Protein AF-0000000072326934 (afdb_homodimer)

Foldseek 3Di:
DDLLVLLQDPQDDCVVPVNDSADDQPQDQADDDDDPPDDDPGGGPLLHDPLQQSLFRSQLVLLLADTKAKFQALVRLVCLLCVLFDDAVAEEEEELLAFQSVVCCCVVPVVVRRYHYHYDHQLPVVGVVVVLVVHLHAEYEEEALGPPLRRGHDLLSNLVSQVVSVHAYEYECAQCRSQQFNSLVSRHQKYKYQLCAQLLQANPGGMMMMGGRYPVSVVSSSVSSSVVSRHHHRVRSSSSSVSSSCSNVFFLLLFVLQVVLQVVLVVAPQFDDKRALCDPPHPCVVVCCVRGVSGRGNKMKTQTPPQALVLLVQLQVQFDQEHADDGANHQGKYKYLCCCPRNVVPDPVSCVVSVSTRNMMMMHHHNPDSVSVNVRNNVSSVVND/DDLLVLLQDPQDDCVVPVNPSADDQPQDQADDDDDPPDDDPGGGPLLHDPLQQSLFRSQLVLLLADTKAKFQALVRLVCLLCVLFDAAVAEEEEELLAFQSVVCCCVVPVVVRRYHYHYDHQLPVVRVVVVLVVHLHAEYEEEALGPPQRRGHQLLSNLVSQVVSVHAYEYECAQCRSQQFNSLVSRHQKYKYQLCAQLLQANPGGMMMMGGRYPVSVVSSSVSSSVVSRHHHRVRSSSSSVSSSCSNVFFLLLFVLQVVLQVVLVVAPQFDDKRALCDPVHPCVVVCCVRGVSGRGNKMKTQTPPQALVLLVQLQVQFDQEHADDGANHQGKYKYLCCCPRNVVPDPVSCVVSVSTRNMMMMHHHNPDSVSVNVRNNVSSVVND

Secondary structure (DSSP, 8-state):
--HHHHHHHTT--GGGTTT-SS------SB--BSSTT---S-SBTTT--HHHHHHHHHHHHHHT-SEEEEESSHHHHHHHHHHHH--TT-EEEEETT--HHHHHHIIIIITTTT-EEEEE-TTSTHHHHHHHHHS-EEEEEEESS-TTT-----HHHHHHHHHHTT-EEEEE-TTTHHHH--GGGGT-SEEEEETTTTTT-SS----EEEEESSHHHHHHHHHHHHHH--BPPHHHHHHHHHHHTTHHHHHHHHHHHHHHHHHHHHH-TTEEEEE-TTSTTSTTHHHHHHH-TT---SEEEEEESS-SHHHHHHHHHH-SSSEE-S---SSS-EEE-TTTTTTTTS-HHHHHHHT--TT-EEEE--SS-HHHHHHHHHHHHGGG-/--HHHHHHHTT--GGGTTT-SSPP----SB--BSSTT---S-SBTTT--HHHHHHHHHHHHHHT-SEEEEESSHHHHHHHHHHHH--TT-EEEEETT--HHHHHHIIIIITTTT-EEEEE-TTSTHHHHHHHHHS-EEEEEEESS-TTT-----HHHHHHHHHHTT-EEEEE-TTTHHHH--GGGGT-SEEEEETTTTTT-SS----EEEEESSHHHHHHHHHHHHHH--BPPHHHHHHHHHHHTTHHHHHHHHHHHHHHHHHHHHH-TTEEEEE-TTSTTSTTHHHHHHH-TT---SEEEEEESS-SHHHHHHHHHH-SSSEE-S---SSS-EEE-TTTTTTTTS-HHHHHHHT--TT-EEEE--SS-HHHHHHHHHHHHGGG-

Organism: Neisseria meningitidis serogroup B (strain ATCC BAA-335 / MC58) (NCBI:txid122586)

pLDDT: mean 96.05, std 3.1, range [83.25, 98.94]

Solvent-accessible surface area (backbone atoms only — not comparable to full-atom values): 37679 Å² total; per-residue (Å²): 125,56,69,62,58,39,48,62,52,44,62,66,60,34,83,81,52,90,60,35,90,59,88,65,74,58,63,42,26,63,37,80,47,71,48,81,84,64,87,66,94,52,49,37,38,76,76,39,37,75,34,39,48,34,41,15,43,28,54,6,55,61,36,69,29,60,34,34,45,55,12,20,12,35,41,18,31,54,44,43,54,51,60,55,73,52,47,61,72,33,25,38,42,30,39,55,51,49,46,40,62,59,49,47,32,44,59,71,44,41,38,74,47,42,29,42,77,41,70,37,66,46,66,44,58,68,55,51,56,55,48,56,72,75,38,80,45,46,34,37,40,44,48,40,48,23,58,69,66,42,45,58,50,60,57,48,62,46,26,50,56,35,46,75,70,68,17,45,29,36,31,41,33,40,61,34,34,58,84,30,37,48,55,46,81,40,55,29,46,31,42,32,30,41,33,28,20,44,47,23,28,64,41,44,35,62,19,6,32,35,26,19,45,39,64,82,60,30,51,57,43,50,52,42,42,50,44,38,17,27,38,46,52,31,65,54,32,49,51,31,48,59,23,33,50,44,32,62,63,49,48,53,39,12,20,53,37,21,51,53,49,43,56,53,46,60,70,35,89,47,41,65,45,61,34,40,39,80,38,83,86,26,94,43,23,70,58,32,55,69,64,21,69,85,41,71,29,24,59,35,18,34,37,36,60,59,59,31,57,65,41,41,35,50,29,53,52,53,31,80,76,47,38,35,33,72,69,46,43,22,52,58,36,27,34,24,52,41,51,74,50,59,31,47,87,55,53,70,70,60,31,52,75,63,63,49,40,67,14,28,38,36,32,20,39,18,61,61,60,55,66,62,55,44,54,31,51,52,60,11,43,56,72,61,103,129,56,70,64,58,38,48,64,54,45,63,64,60,34,82,82,51,90,59,36,89,60,88,66,73,56,64,42,27,62,36,80,48,71,47,82,84,64,87,65,94,53,51,36,39,76,78,40,39,76,34,39,47,32,40,17,44,30,54,7,56,61,36,68,28,61,35,34,45,54,11,21,11,36,41,18,30,55,44,42,54,50,58,56,72,51,46,60,73,34,26,36,41,30,39,54,52,48,48,41,61,59,48,47,33,45,59,71,44,42,37,73,47,42,29,44,79,41,71,37,68,46,68,45,58,68,54,50,55,56,48,55,74,75,37,78,44,47,34,37,40,42,50,41,48,24,56,72,63,42,46,57,50,60,56,49,62,46,26,50,56,36,46,75,70,69,17,45,30,36,31,40,32,39,62,34,35,57,84,30,36,48,56,47,81,38,54,28,44,32,43,33,30,40,33,27,19,44,46,23,28,64,42,44,35,62,20,5,34,34,25,18,44,38,62,81,59,30,51,56,43,50,52,42,43,48,44,36,18,26,37,45,52,33,66,53,31,49,51,30,49,59,22,35,49,44,32,62,63,48,48,53,39,11,20,52,35,20,53,54,48,45,56,53,45,60,70,34,89,47,42,65,44,61,34,40,42,79,38,82,86,26,95,44,22,70,56,32,55,70,63,21,68,84,40,70,27,24,60,36,18,35,37,36,60,59,60,30,58,65,41,41,34,49,29,53,54,54,29,79,76,48,39,35,34,74,67,48,42,22,51,56,36,25,34,23,53,41,52,72,49,58,30,48,86,54,53,70,70,60,31,52,74,62,63,49,41,66,16,29,38,35,34,20,38,17,61,61,61,55,66,61,55,43,54,32,52,52,60,12,43,59,72,60,104

Nearest PDB structures (foldseek):
  8biv-assembly1_A  TM=9.813E-01  e=7.369E-44  Toxoplasma gondii
  8bis-assembly1_A-2  TM=9.694E-01  e=9.401E-43  Toxoplasma gondii
  8biz-assembly1_E-2  TM=9.552E-01  e=2.664E-42  Toxoplasma gondii
  8biu-assembly1_G-2  TM=9.560E-01  e=4.232E-42  Toxoplasma gondii
  8biu-assembly1_A-2  TM=9.669E-01  e=1.697E-41  Toxoplasma gondii

InterPro domains:
  IPR000277 Cys/Met metabolism, pyridoxal phosphate-dependent enzyme [PF01053] (4-381)
  IPR000277 Cys/Met metabolism, pyridoxal phosphate-dependent enzyme [PIRSF001434] (2-383)
  IPR000277 Cys/Met metabolism, pyridoxal phosphate-dependent enzyme [PTHR11808] (2-383)
  IPR000277 Cys/Met metabolism, pyridoxal phosphate-dependent enzyme [cd00614] (20-382)
  IPR015421 Pyridoxal phosphate-dependent transferase, major domain [G3DSA:3.40.640.10] (1-246)
  IPR015422 Pyridoxal phosphate-dependent transferase, small domain [G3DSA:3.90.1150.10] (249-385)
  IPR015424 Pyridoxal phosphate-dependent transferase [SSF53383] (16-382)
  IPR054542 Cys/Met metabolism enzyme, pyridoxal-phosphate attachment site [PS00868] (189-203)

Radius of gyration: 27.22 Å; Cα contacts (8 Å, |Δi|>4): 1806; chains: 2; bounding box: 58×85×64 Å

Structure (mmCIF, N/CA/C/O backbone):
data_AF-0000000072326934-model_v1
#
loop_
_entity.id
_entity.type
_entity.pdbx_description
1 polymer 'Cystathionine gamma-synthase'
#
loop_
_atom_site.group_PDB
_atom_site.id
_atom_site.type_symbol
_atom_site.label_atom_id
_atom_site.label_alt_id
_atom_site.label_comp_id
_atom_site.label_asym_id
_atom_site.label_entity_id
_atom_site.label_seq_id
_atom_site.pdbx_PDB_ins_code
_atom_site.Cartn_x
_atom_site.Cartn_y
_atom_site.Cartn_z
_atom_site.occupancy
_atom_site.B_iso_or_equiv
_atom_site.auth_seq_id
_atom_site.auth_comp_id
_atom_site.auth_asym_id
_atom_site.auth_atom_id
_atom_site.pdbx_PDB_model_num
ATOM 1 N N . MET A 1 1 ? 28.188 -13.523 -11.445 1 87.06 1 MET A N 1
ATOM 2 C CA . MET A 1 1 ? 27.703 -14.328 -10.328 1 87.06 1 MET A CA 1
ATOM 3 C C . MET A 1 1 ? 26.5 -15.172 -10.734 1 87.06 1 MET A C 1
ATOM 5 O O . MET A 1 1 ? 25.641 -14.703 -11.484 1 87.06 1 MET A O 1
ATOM 9 N N . LYS A 1 2 ? 26.641 -16.438 -10.242 1 90.69 2 LYS A N 1
ATOM 10 C CA . LYS A 1 2 ? 25.484 -17.297 -10.453 1 90.69 2 LYS A CA 1
ATOM 11 C C . LYS A 1 2 ? 24.312 -16.906 -9.547 1 90.69 2 LYS A C 1
ATOM 13 O O . LYS A 1 2 ? 24.5 -16.156 -8.594 1 90.69 2 LYS A O 1
ATOM 18 N N . PHE A 1 3 ? 23.188 -17.469 -9.852 1 93.56 3 PHE A N 1
ATOM 19 C CA . PHE A 1 3 ? 21.938 -17.016 -9.234 1 93.56 3 PHE A CA 1
ATOM 20 C C . PHE A 1 3 ? 22.016 -17.125 -7.715 1 93.56 3 PHE A C 1
ATOM 22 O O . PHE A 1 3 ? 21.719 -16.172 -6.996 1 93.56 3 PHE A O 1
ATOM 29 N N . ALA A 1 4 ? 22.406 -18.266 -7.164 1 89.19 4 ALA A N 1
ATOM 30 C CA . ALA A 1 4 ? 22.422 -18.484 -5.723 1 89.19 4 ALA A CA 1
ATOM 31 C C . ALA A 1 4 ? 23.359 -17.516 -5.016 1 89.19 4 ALA A C 1
ATOM 33 O O . ALA A 1 4 ? 23.062 -17.062 -3.904 1 89.19 4 ALA A O 1
ATOM 34 N N . THR A 1 5 ? 24.5 -17.234 -5.656 1 90.38 5 THR A N 1
ATOM 35 C CA . THR A 1 5 ? 25.453 -16.266 -5.113 1 90.38 5 THR A CA 1
ATOM 36 C C . THR A 1 5 ? 24.875 -14.859 -5.148 1 90.38 5 THR A C 1
ATOM 38 O O . THR A 1 5 ? 25 -14.109 -4.18 1 90.38 5 THR A O 1
ATOM 41 N N . LYS A 1 6 ? 24.156 -14.477 -6.219 1 92.06 6 LYS A N 1
ATOM 42 C CA . LYS A 1 6 ? 23.531 -13.164 -6.359 1 92.06 6 LYS A CA 1
ATOM 43 C C . LYS A 1 6 ? 22.453 -12.961 -5.305 1 92.06 6 LYS A C 1
ATOM 45 O O . LYS A 1 6 ? 22.312 -11.859 -4.762 1 92.06 6 LYS A O 1
ATOM 50 N N . ALA A 1 7 ? 21.672 -13.992 -5.07 1 91.38 7 ALA A N 1
ATOM 51 C CA . ALA A 1 7 ? 20.578 -13.914 -4.109 1 91.38 7 ALA A CA 1
ATOM 52 C C . ALA A 1 7 ? 21.094 -13.555 -2.719 1 91.38 7 ALA A C 1
ATOM 54 O O . ALA A 1 7 ? 20.359 -12.953 -1.921 1 91.38 7 ALA A O 1
ATOM 55 N N . ILE A 1 8 ? 22.359 -13.852 -2.457 1 86.06 8 ILE A N 1
ATOM 56 C CA . ILE A 1 8 ? 22.938 -13.641 -1.129 1 86.06 8 ILE A CA 1
ATOM 57 C C . ILE A 1 8 ? 23.641 -12.289 -1.084 1 86.06 8 ILE A C 1
ATOM 59 O O . ILE A 1 8 ? 23.578 -11.578 -0.08 1 86.06 8 ILE A O 1
ATOM 63 N N . HIS A 1 9 ? 24.25 -11.844 -2.246 1 85.19 9 HIS A N 1
ATOM 64 C CA . HIS A 1 9 ? 25.234 -10.773 -2.148 1 85.19 9 HIS A CA 1
ATOM 65 C C . HIS A 1 9 ? 24.797 -9.555 -2.953 1 85.19 9 HIS A C 1
ATOM 67 O O . HIS A 1 9 ? 25.391 -8.477 -2.816 1 85.19 9 HIS A O 1
ATOM 73 N N . SER A 1 10 ? 23.766 -9.672 -3.678 1 88.44 10 SER A N 1
ATOM 74 C CA . SER A 1 10 ? 23.406 -8.594 -4.59 1 88.44 10 SER A CA 1
ATOM 75 C C . SER A 1 10 ? 22.906 -7.367 -3.832 1 88.44 10 SER A C 1
ATOM 77 O O . SER A 1 10 ? 22.203 -7.496 -2.836 1 88.44 10 SER A O 1
ATOM 79 N N . SER A 1 11 ? 23.406 -6.207 -4.312 1 91.81 11 SER A N 1
ATOM 80 C CA . SER A 1 11 ? 22.797 -4.906 -4.051 1 91.81 11 SER A CA 1
ATOM 81 C C . SER A 1 11 ? 22.922 -4.516 -2.582 1 91.81 11 SER A C 1
ATOM 83 O O . SER A 1 11 ? 22.031 -3.898 -2.014 1 91.81 11 SER A O 1
ATOM 85 N N . TYR A 1 12 ? 23.953 -5 -1.884 1 90.31 12 TYR A N 1
ATOM 86 C CA . TYR A 1 12 ? 24.203 -4.645 -0.491 1 90.31 12 TYR A CA 1
ATOM 87 C C . TYR A 1 12 ? 25.703 -4.516 -0.219 1 90.31 12 TYR A C 1
ATOM 89 O O . TYR A 1 12 ? 26.5 -5.352 -0.661 1 90.31 12 TYR A O 1
ATOM 97 N N . ASP A 1 13 ? 26.047 -3.482 0.424 1 89.56 13 ASP A N 1
ATOM 98 C CA . ASP A 1 13 ? 27.422 -3.229 0.849 1 89.56 13 ASP A CA 1
ATOM 99 C C . ASP A 1 13 ? 27.484 -2.916 2.342 1 89.56 13 ASP A C 1
ATOM 101 O O . ASP A 1 13 ? 27.094 -1.829 2.773 1 89.56 13 ASP A O 1
ATOM 105 N N . CYS A 1 14 ? 28.094 -3.844 3.096 1 86.88 14 CYS A N 1
ATOM 106 C CA . CYS A 1 14 ? 28.125 -3.738 4.551 1 86.88 14 CYS A CA 1
ATOM 107 C C . CYS A 1 14 ? 28.922 -2.521 4.992 1 86.88 14 CYS A C 1
ATOM 109 O O . CYS A 1 14 ? 28.672 -1.964 6.062 1 86.88 14 CYS A O 1
ATOM 111 N N . ASP A 1 15 ? 29.766 -2.021 4.152 1 86.56 15 ASP A N 1
ATOM 112 C CA . ASP A 1 15 ? 30.594 -0.868 4.504 1 86.56 15 ASP A CA 1
ATOM 113 C C . ASP A 1 15 ? 29.75 0.402 4.594 1 86.56 15 ASP A C 1
ATOM 115 O O . ASP A 1 15 ? 30.141 1.369 5.25 1 86.56 15 ASP A O 1
ATOM 119 N N . GLU A 1 16 ? 28.547 0.337 4.055 1 90.62 16 GLU A N 1
ATOM 120 C CA . GLU A 1 16 ? 27.656 1.49 4.062 1 90.62 16 GLU A CA 1
ATOM 121 C C . GLU A 1 16 ? 26.672 1.427 5.234 1 90.62 16 GLU A C 1
ATOM 123 O O . GLU A 1 16 ? 25.906 2.357 5.453 1 90.62 16 GLU A O 1
ATOM 128 N N . HIS A 1 17 ? 26.844 0.347 6.012 1 92.88 17 HIS A N 1
ATOM 129 C CA . HIS A 1 17 ? 25.891 0.113 7.086 1 92.88 17 HIS A CA 1
ATOM 130 C C . HIS A 1 17 ? 26.578 -0.403 8.344 1 92.88 17 HIS A C 1
ATOM 132 O O . HIS A 1 17 ? 26.203 -1.44 8.883 1 92.88 17 HIS A O 1
ATOM 138 N N . ASN A 1 18 ? 27.688 0.303 8.836 1 91.38 18 ASN A N 1
ATOM 139 C CA . ASN A 1 18 ? 28.406 0.007 10.062 1 91.38 18 ASN A CA 1
ATOM 140 C C . ASN A 1 18 ? 28.922 -1.43 10.07 1 91.38 18 ASN A C 1
ATOM 142 O O . ASN A 1 18 ? 28.906 -2.094 11.109 1 91.38 18 ASN A O 1
ATOM 146 N N . ARG A 1 19 ? 29.078 -2.068 8.867 1 88.88 19 ARG A N 1
ATOM 147 C CA . ARG A 1 19 ? 29.703 -3.365 8.633 1 88.88 19 ARG A CA 1
ATOM 148 C C . ARG A 1 19 ? 28.781 -4.504 9.039 1 88.88 19 ARG A C 1
ATOM 150 O O . ARG A 1 19 ? 29.234 -5.629 9.266 1 88.88 19 ARG A O 1
ATOM 157 N N . ALA A 1 20 ? 27.531 -4.117 9.148 1 89.06 20 ALA A N 1
ATOM 158 C CA . ALA A 1 20 ? 26.578 -5.191 9.406 1 89.06 20 ALA A CA 1
ATOM 159 C C . ALA A 1 20 ? 26.516 -6.156 8.227 1 89.06 20 ALA A C 1
ATOM 161 O O . ALA A 1 20 ? 26.297 -5.742 7.086 1 89.06 20 ALA A O 1
ATOM 162 N N . LEU A 1 21 ? 26.641 -7.398 8.461 1 86.88 21 LEU A N 1
ATOM 163 C CA . LEU A 1 21 ? 26.656 -8.406 7.406 1 86.88 21 LEU A CA 1
ATOM 164 C C . LEU A 1 21 ? 25.312 -8.492 6.707 1 86.88 21 LEU A C 1
ATOM 166 O O . LEU A 1 21 ? 25.234 -8.789 5.512 1 86.88 21 LEU A O 1
ATOM 170 N N . MET A 1 22 ? 24.25 -8.367 7.523 1 89 22 MET A N 1
ATOM 171 C CA . MET A 1 22 ? 22.906 -8.344 6.98 1 89 22 MET A CA 1
ATOM 172 C C . MET A 1 22 ? 22.344 -6.93 6.977 1 89 22 MET A C 1
ATOM 174 O O . MET A 1 22 ? 22.656 -6.129 7.859 1 89 22 MET A O 1
ATOM 178 N N . PRO A 1 23 ? 21.469 -6.59 5.965 1 92.12 23 PRO A N 1
ATOM 179 C CA . PRO A 1 23 ? 20.906 -5.242 5.914 1 92.12 23 PRO A CA 1
ATOM 180 C C . PRO A 1 23 ? 20.141 -4.875 7.18 1 92.12 23 PRO A C 1
ATOM 182 O O . PRO A 1 23 ? 19.375 -5.699 7.703 1 92.12 23 PRO A O 1
ATOM 185 N N . PRO A 1 24 ? 20.328 -3.66 7.73 1 94.69 24 PRO A N 1
ATOM 186 C CA . PRO A 1 24 ? 19.547 -3.209 8.875 1 94.69 24 PRO A CA 1
ATOM 187 C C . PRO A 1 24 ? 18.109 -2.83 8.5 1 94.69 24 PRO A C 1
ATOM 189 O O . PRO A 1 24 ? 17.812 -2.639 7.32 1 94.69 24 PRO A O 1
ATOM 192 N N . ILE A 1 25 ? 17.219 -2.82 9.547 1 96.12 25 ILE A N 1
ATOM 193 C CA . ILE A 1 25 ? 15.867 -2.324 9.375 1 96.12 25 ILE A CA 1
ATOM 194 C C . ILE A 1 25 ? 15.812 -0.829 9.68 1 96.12 25 ILE A C 1
ATOM 196 O O . ILE A 1 25 ? 15.961 -0.418 10.828 1 96.12 25 ILE A O 1
ATOM 200 N N . TYR A 1 26 ? 15.719 0.013 8.648 1 95.25 26 TYR A N 1
ATOM 201 C CA . TYR A 1 26 ? 15.492 1.44 8.852 1 95.25 26 TYR A CA 1
ATOM 202 C C . TYR A 1 26 ? 14.008 1.73 9.055 1 95.25 26 TYR A C 1
ATOM 204 O O . TYR A 1 26 ? 13.32 2.152 8.117 1 95.25 26 TYR A O 1
ATOM 212 N N . GLN A 1 27 ? 13.57 1.487 10.281 1 94.31 27 GLN A N 1
ATOM 213 C CA . GLN A 1 27 ? 12.195 1.745 10.695 1 94.31 27 GLN A CA 1
ATOM 214 C C . GLN A 1 27 ? 11.969 3.229 10.977 1 94.31 27 GLN A C 1
ATOM 216 O O . GLN A 1 27 ? 11.781 3.625 12.133 1 94.31 27 GLN A O 1
ATOM 221 N N . ASN A 1 28 ? 12.031 4.066 9.898 1 91.31 28 ASN A N 1
ATOM 222 C CA . ASN A 1 28 ? 11.945 5.52 9.961 1 91.31 28 ASN A CA 1
ATOM 223 C C . ASN A 1 28 ? 11.023 6.07 8.875 1 91.31 28 ASN A C 1
ATOM 225 O O . ASN A 1 28 ? 10.953 5.523 7.773 1 91.31 28 ASN A O 1
ATOM 229 N N . SER A 1 29 ? 10.367 7.148 9.219 1 91.69 29 SER A N 1
ATOM 230 C CA . SER A 1 29 ? 9.578 7.832 8.203 1 91.69 29 SER A CA 1
ATOM 231 C C . SER A 1 29 ? 10.375 8.961 7.555 1 91.69 29 SER A C 1
ATOM 233 O O . SER A 1 29 ? 10.094 9.352 6.418 1 91.69 29 SER A O 1
ATOM 235 N N . MET A 1 30 ? 11.383 9.5 8.305 1 89.75 30 MET A N 1
ATOM 236 C CA . MET A 1 30 ? 12.109 10.672 7.84 1 89.75 30 MET A CA 1
ATOM 237 C C . MET A 1 30 ? 13.609 10.523 8.078 1 89.75 30 MET A C 1
ATOM 239 O O . MET A 1 30 ? 14.023 9.766 8.961 1 89.75 30 MET A O 1
ATOM 243 N N . PHE A 1 31 ? 14.344 11.305 7.305 1 91.88 31 PHE A N 1
ATOM 244 C CA . PHE A 1 31 ? 15.797 11.414 7.418 1 91.88 31 PHE A CA 1
ATOM 245 C C . PHE A 1 31 ? 16.219 12.875 7.465 1 91.88 31 PHE A C 1
ATOM 247 O O . PHE A 1 31 ? 15.758 13.688 6.664 1 91.88 31 PHE A O 1
ATOM 254 N N . ALA A 1 32 ? 17.031 13.227 8.391 1 91.5 32 ALA A N 1
ATOM 255 C CA . ALA A 1 32 ? 17.391 14.609 8.648 1 91.5 32 ALA A CA 1
ATOM 256 C C . ALA A 1 32 ? 18.234 15.18 7.508 1 91.5 32 ALA A C 1
ATOM 258 O O . ALA A 1 32 ? 19.078 14.477 6.949 1 91.5 32 ALA A O 1
ATOM 259 N N . LEU A 1 33 ? 17.953 16.453 7.148 1 91.44 33 LEU A N 1
ATOM 260 C CA . LEU A 1 33 ? 18.781 17.234 6.242 1 91.44 33 LEU A CA 1
ATOM 261 C C . LEU A 1 33 ? 19.531 18.328 6.996 1 91.44 33 LEU A C 1
ATOM 263 O O . LEU A 1 33 ? 19.109 18.734 8.086 1 91.44 33 LEU A O 1
ATOM 267 N N . HIS A 1 34 ? 20.609 18.812 6.363 1 91.69 34 HIS A N 1
ATOM 268 C CA . HIS A 1 34 ? 21.406 19.812 7.051 1 91.69 34 HIS A CA 1
ATOM 269 C C . HIS A 1 34 ? 21.219 21.188 6.438 1 91.69 34 HIS A C 1
ATOM 271 O O . HIS A 1 34 ? 21.547 22.203 7.059 1 91.69 34 HIS A O 1
ATOM 277 N N . GLU A 1 35 ? 20.688 21.219 5.234 1 92.25 35 GLU A N 1
ATOM 278 C CA . GLU A 1 35 ? 20.484 22.5 4.562 1 92.25 35 GLU A CA 1
ATOM 279 C C . GLU A 1 35 ? 19.547 22.344 3.369 1 92.25 35 GLU A C 1
ATOM 281 O O . GLU A 1 35 ? 19.281 21.234 2.92 1 92.25 35 GLU A O 1
ATOM 286 N N . ILE A 1 36 ? 19.047 23.547 2.91 1 92.81 36 ILE A N 1
ATOM 287 C CA . ILE A 1 36 ? 18.172 23.562 1.743 1 92.81 36 ILE A CA 1
ATOM 288 C C . ILE A 1 36 ? 18.953 23.125 0.506 1 92.81 36 ILE A C 1
ATOM 290 O O . ILE A 1 36 ? 20.047 23.641 0.243 1 92.81 36 ILE A O 1
ATOM 294 N N . GLY A 1 37 ? 18.422 22.156 -0.155 1 89.5 37 GLY A N 1
ATOM 295 C CA . GLY A 1 37 ? 19.031 21.719 -1.404 1 89.5 37 GLY A CA 1
ATOM 296 C C . GLY A 1 37 ? 20.016 20.594 -1.227 1 89.5 37 GLY A C 1
ATOM 297 O O . GLY A 1 37 ? 20.594 20.109 -2.201 1 89.5 37 GLY A O 1
ATOM 298 N N . GLU A 1 38 ? 20.234 20.188 -0.009 1 91.94 38 GLU A N 1
ATOM 299 C CA . GLU A 1 38 ? 21.109 19.047 0.224 1 91.94 38 GLU A CA 1
ATOM 300 C C . GLU A 1 38 ? 20.656 17.828 -0.57 1 91.94 38 GLU A C 1
ATOM 302 O O . GLU A 1 38 ? 19.469 17.531 -0.641 1 91.94 38 GLU A O 1
ATOM 307 N N . ASN A 1 39 ? 21.609 17.234 -1.18 1 89.5 39 ASN A N 1
ATOM 308 C CA . ASN A 1 39 ? 21.312 16.016 -1.931 1 89.5 39 ASN A CA 1
ATOM 309 C C . ASN A 1 39 ? 21.656 14.766 -1.13 1 89.5 39 ASN A C 1
ATOM 311 O O . ASN A 1 39 ? 22.828 14.445 -0.953 1 89.5 39 ASN A O 1
ATOM 315 N N . VAL A 1 40 ? 20.703 14.117 -0.622 1 89.88 40 VAL A N 1
ATOM 316 C CA . VAL A 1 40 ? 20.859 12.875 0.127 1 89.88 40 VAL A CA 1
ATOM 317 C C . VAL A 1 40 ? 20 11.781 -0.5 1 89.88 40 VAL A C 1
ATOM 319 O O . VAL A 1 40 ? 18.984 12.07 -1.151 1 89.88 40 VAL A O 1
ATOM 322 N N . PRO A 1 41 ? 20.391 10.578 -0.273 1 89.81 41 PRO A N 1
ATOM 323 C CA . PRO A 1 41 ? 19.703 9.492 -0.967 1 89.81 41 PRO A CA 1
ATOM 324 C C . PRO A 1 41 ? 18.297 9.242 -0.419 1 89.81 41 PRO A C 1
ATOM 326 O O . PRO A 1 41 ? 17.422 8.742 -1.14 1 89.81 41 PRO A O 1
ATOM 329 N N . TYR A 1 42 ? 18.203 9.602 0.828 1 93 42 TYR A N 1
ATOM 330 C CA . TYR A 1 42 ? 16.922 9.336 1.466 1 93 42 TYR A CA 1
ATOM 331 C C . TYR A 1 42 ? 16.422 10.57 2.219 1 93 42 TYR A C 1
ATOM 333 O O . TYR A 1 42 ? 17.188 11.211 2.936 1 93 42 TYR A O 1
ATOM 341 N N . ARG A 1 43 ? 15.125 10.93 2.158 1 92.06 43 ARG A N 1
ATOM 342 C CA . ARG A 1 43 ? 14.531 12.102 2.791 1 92.06 43 ARG A CA 1
ATOM 343 C C . ARG A 1 43 ? 13.227 11.742 3.492 1 92.06 43 ARG A C 1
ATOM 345 O O . ARG A 1 43 ? 12.953 12.219 4.594 1 92.06 43 ARG A O 1
ATOM 352 N N . TYR A 1 44 ? 12.43 10.992 2.783 1 92.5 44 TYR A N 1
ATOM 353 C CA . TYR A 1 44 ? 11.109 10.586 3.244 1 92.5 44 TYR A CA 1
ATOM 354 C C . TYR A 1 44 ? 10.781 9.172 2.775 1 92.5 44 TYR A C 1
ATOM 356 O O . TYR A 1 44 ? 10.945 8.844 1.597 1 92.5 44 TYR A O 1
ATOM 364 N N . SER A 1 45 ? 10.25 8.312 3.623 1 94.06 45 SER A N 1
ATOM 365 C CA . SER A 1 45 ? 10.18 6.875 3.396 1 94.06 45 SER A CA 1
ATOM 366 C C . SER A 1 45 ? 9.156 6.535 2.314 1 94.06 45 SER A C 1
ATOM 368 O O . SER A 1 45 ? 9.227 5.465 1.702 1 94.06 45 SER A O 1
ATOM 370 N N . ARG A 1 46 ? 8.18 7.355 2.08 1 94.12 46 ARG A N 1
ATOM 371 C CA . ARG A 1 46 ? 7.277 7.086 0.97 1 94.12 46 ARG A CA 1
ATOM 372 C C . ARG A 1 46 ? 8.016 7.133 -0.364 1 94.12 46 ARG A C 1
ATOM 374 O O . ARG A 1 46 ? 7.664 6.406 -1.298 1 94.12 46 ARG A O 1
ATOM 381 N N . LEU A 1 47 ? 9.047 8 -0.438 1 93.81 47 LEU A N 1
ATOM 382 C CA . LEU A 1 47 ? 9.844 8.141 -1.654 1 93.81 47 LEU A CA 1
ATOM 383 C C . LEU A 1 47 ? 10.859 7.016 -1.777 1 93.81 47 LEU A C 1
ATOM 385 O O . LEU A 1 47 ? 11.023 6.434 -2.854 1 93.81 47 LEU A O 1
ATOM 389 N N . SER A 1 48 ? 11.539 6.828 -0.758 1 94.75 48 SER A N 1
ATOM 390 C CA . SER A 1 48 ? 12.555 5.777 -0.703 1 94.75 48 SER A CA 1
ATOM 391 C C . SER A 1 48 ? 12.945 5.461 0.737 1 94.75 48 SER A C 1
ATOM 393 O O . SER A 1 48 ? 12.891 6.336 1.605 1 94.75 48 SER A O 1
ATOM 395 N N . ASN A 1 49 ? 13.234 4.277 1.005 1 96.5 49 ASN A N 1
ATOM 396 C CA . ASN A 1 49 ? 13.703 3.734 2.275 1 96.5 49 ASN A CA 1
ATOM 397 C C . ASN A 1 49 ? 14.914 2.824 2.084 1 96.5 49 ASN A C 1
ATOM 399 O O . ASN A 1 49 ? 14.922 1.972 1.194 1 96.5 49 ASN A O 1
ATOM 403 N N . PRO A 1 50 ? 15.977 3.037 2.926 1 96 50 PRO A N 1
ATOM 404 C CA . PRO A 1 50 ? 17.203 2.281 2.684 1 96 50 PRO A CA 1
ATOM 405 C C . PRO A 1 50 ? 16.984 0.77 2.68 1 96 50 PRO A C 1
ATOM 407 O O . PRO A 1 50 ? 17.562 0.058 1.854 1 96 50 PRO A O 1
ATOM 410 N N . THR A 1 51 ? 16.203 0.261 3.635 1 96.75 51 THR A N 1
ATOM 411 C CA . THR A 1 51 ? 15.922 -1.17 3.684 1 96.75 51 THR A CA 1
ATOM 412 C C . THR A 1 51 ? 15.156 -1.611 2.439 1 96.75 51 THR A C 1
ATOM 414 O O . THR A 1 51 ? 15.5 -2.615 1.813 1 96.75 51 THR A O 1
ATOM 417 N N . ARG A 1 52 ? 14.117 -0.917 2.082 1 97.94 52 ARG A N 1
ATOM 418 C CA . ARG A 1 52 ? 13.289 -1.227 0.92 1 97.94 52 ARG A CA 1
ATOM 419 C C . ARG A 1 52 ? 14.102 -1.144 -0.368 1 97.94 52 ARG A C 1
ATOM 421 O O . ARG A 1 52 ? 13.938 -1.973 -1.265 1 97.94 52 ARG A O 1
ATOM 428 N N . GLN A 1 53 ? 14.961 -0.159 -0.439 1 97.62 53 GLN A N 1
ATOM 429 C CA . GLN A 1 53 ? 15.773 0.022 -1.635 1 97.62 53 GLN A CA 1
ATOM 430 C C . GLN A 1 53 ? 16.672 -1.188 -1.878 1 97.62 53 GLN A C 1
ATOM 432 O O . GLN A 1 53 ? 16.859 -1.605 -3.021 1 97.62 53 GLN A O 1
ATOM 437 N N . ILE A 1 54 ? 17.234 -1.715 -0.823 1 97.12 54 ILE A N 1
ATOM 438 C CA . ILE A 1 54 ? 18.094 -2.889 -0.96 1 97.12 54 ILE A CA 1
ATOM 439 C C . ILE A 1 54 ? 17.281 -4.047 -1.543 1 97.12 54 ILE A C 1
ATOM 441 O O . ILE A 1 54 ? 17.75 -4.754 -2.436 1 97.12 54 ILE A O 1
ATOM 445 N N . LEU A 1 55 ? 16.062 -4.234 -1.04 1 98.38 55 LEU A N 1
ATOM 446 C CA . LEU A 1 55 ? 15.203 -5.289 -1.563 1 98.38 55 LEU A CA 1
ATOM 447 C C . LEU A 1 55 ? 14.891 -5.047 -3.037 1 98.38 55 LEU A C 1
ATOM 449 O O . LEU A 1 55 ? 15 -5.961 -3.857 1 98.38 55 LEU A O 1
ATOM 453 N N . GLU A 1 56 ? 14.484 -3.814 -3.363 1 98.62 56 GLU A N 1
ATOM 454 C CA . GLU A 1 56 ? 14.133 -3.432 -4.727 1 98.62 56 GLU A CA 1
ATOM 455 C C . GLU A 1 56 ? 15.297 -3.678 -5.684 1 98.62 56 GLU A C 1
ATOM 457 O O . GLU A 1 56 ? 15.117 -4.285 -6.742 1 98.62 56 GLU A O 1
ATOM 462 N N . ASP A 1 57 ? 16.453 -3.268 -5.277 1 98.25 57 ASP A N 1
ATOM 463 C CA . ASP A 1 57 ? 17.641 -3.447 -6.102 1 98.25 57 ASP A CA 1
ATOM 464 C C . ASP A 1 57 ? 17.984 -4.926 -6.238 1 98.25 57 ASP A C 1
ATOM 466 O O . ASP A 1 57 ? 18.438 -5.367 -7.301 1 98.25 57 ASP A O 1
ATOM 470 N N . THR A 1 58 ? 17.828 -5.656 -5.195 1 97.94 58 THR A N 1
ATOM 471 C CA . THR A 1 58 ? 18.141 -7.082 -5.203 1 97.94 58 THR A CA 1
ATOM 472 C C . THR A 1 58 ? 17.266 -7.82 -6.211 1 97.94 58 THR A C 1
ATOM 474 O O . THR A 1 58 ? 17.766 -8.586 -7.039 1 97.94 58 THR A O 1
ATOM 477 N N . VAL A 1 59 ? 15.977 -7.602 -6.207 1 98.69 59 VAL A N 1
ATOM 478 C CA . VAL A 1 59 ? 15.07 -8.328 -7.098 1 98.69 59 VAL A CA 1
ATOM 479 C C . VAL A 1 59 ? 15.281 -7.859 -8.539 1 98.69 59 VAL A C 1
ATOM 481 O O . VAL A 1 59 ? 15.188 -8.656 -9.477 1 98.69 59 VAL A O 1
ATOM 484 N N . ALA A 1 60 ? 15.516 -6.531 -8.695 1 98.69 60 ALA A N 1
ATOM 485 C CA . ALA A 1 60 ? 15.844 -6.039 -10.031 1 98.69 60 ALA A CA 1
ATOM 486 C C . ALA A 1 60 ? 17.047 -6.777 -10.609 1 98.69 60 ALA A C 1
ATOM 488 O O . ALA A 1 60 ? 17.047 -7.176 -11.773 1 98.69 60 ALA A O 1
ATOM 489 N N . ASP A 1 61 ? 18.062 -6.957 -9.797 1 97.81 61 ASP A N 1
ATOM 490 C CA . ASP A 1 61 ? 19.266 -7.645 -10.234 1 97.81 61 ASP A CA 1
ATOM 491 C C . ASP A 1 61 ? 18.969 -9.102 -10.586 1 97.81 61 ASP A C 1
ATOM 493 O O . ASP A 1 61 ? 19.422 -9.594 -11.625 1 97.81 61 ASP A O 1
ATOM 497 N N . LEU A 1 62 ? 18.219 -9.758 -9.758 1 97.94 62 LEU A N 1
ATOM 498 C CA . LEU A 1 62 ? 17.891 -11.164 -9.969 1 97.94 62 LEU A CA 1
ATOM 499 C C . LEU A 1 62 ? 17.094 -11.344 -11.258 1 97.94 62 LEU A C 1
ATOM 501 O O . LEU A 1 62 ? 17.203 -12.375 -11.922 1 97.94 62 LEU A O 1
ATOM 505 N N . GLU A 1 63 ? 16.312 -10.359 -11.664 1 98.44 63 GLU A N 1
ATOM 506 C CA . GLU A 1 63 ? 15.461 -10.43 -12.852 1 98.44 63 GLU A CA 1
ATOM 507 C C . GLU A 1 63 ? 16.141 -9.797 -14.062 1 98.44 63 GLU A C 1
ATOM 509 O O . GLU A 1 63 ? 15.586 -9.781 -15.156 1 98.44 63 GLU A O 1
ATOM 514 N N . HIS A 1 64 ? 17.328 -9.25 -13.859 1 98.06 64 HIS A N 1
ATOM 515 C CA . HIS A 1 64 ? 18.078 -8.578 -14.914 1 98.06 64 HIS A CA 1
ATOM 516 C C . HIS A 1 64 ? 17.328 -7.348 -15.422 1 98.06 64 HIS A C 1
ATOM 518 O O . HIS A 1 64 ? 17.297 -7.094 -16.625 1 98.06 64 HIS A O 1
ATOM 524 N N . GLY A 1 65 ? 16.641 -6.633 -14.523 1 98.5 65 GLY A N 1
ATOM 525 C CA . GLY A 1 65 ? 15.953 -5.398 -14.867 1 98.5 65 GLY A CA 1
ATOM 526 C C . GLY A 1 65 ? 16.672 -4.156 -14.383 1 98.5 65 GLY A C 1
ATOM 527 O O . GLY A 1 65 ? 17.688 -4.254 -13.695 1 98.5 65 GLY A O 1
ATOM 528 N N . ALA A 1 66 ? 16.141 -2.979 -14.766 1 98.62 66 ALA A N 1
ATOM 529 C CA . ALA A 1 66 ? 16.781 -1.7 -14.477 1 98.62 66 ALA A CA 1
ATOM 530 C C . ALA A 1 66 ? 16.406 -1.201 -13.078 1 98.62 66 ALA A C 1
ATOM 532 O O . ALA A 1 66 ? 17.203 -0.527 -12.422 1 98.62 66 ALA A O 1
ATOM 533 N N . ALA A 1 67 ? 15.148 -1.528 -12.648 1 98.69 67 ALA A N 1
ATOM 534 C CA . ALA A 1 67 ? 14.68 -1.015 -11.367 1 98.69 67 ALA A CA 1
ATOM 535 C C . ALA A 1 67 ? 13.547 -1.873 -10.82 1 98.69 67 ALA A C 1
ATOM 537 O O . ALA A 1 67 ? 12.672 -2.314 -11.57 1 98.69 67 ALA A O 1
ATOM 538 N N . GLY A 1 68 ? 13.625 -2.096 -9.531 1 98.75 68 GLY A N 1
ATOM 539 C CA . GLY A 1 68 ? 12.539 -2.768 -8.828 1 98.75 68 GLY A CA 1
ATOM 540 C C . GLY A 1 68 ? 11.766 -1.845 -7.902 1 98.75 68 GLY A C 1
ATOM 541 O O . GLY A 1 68 ? 12.281 -0.806 -7.484 1 98.75 68 GLY A O 1
ATOM 542 N N . PHE A 1 69 ? 10.57 -2.174 -7.617 1 98.81 69 PHE A N 1
ATOM 543 C CA . PHE A 1 69 ? 9.672 -1.436 -6.734 1 98.81 69 PHE A CA 1
ATOM 544 C C . PHE A 1 69 ? 8.906 -2.387 -5.824 1 98.81 69 PHE A C 1
ATOM 546 O O . PHE A 1 69 ? 8.266 -3.324 -6.301 1 98.81 69 PHE A O 1
ATOM 553 N N . ALA A 1 70 ? 8.984 -2.154 -4.527 1 98.81 70 ALA A N 1
ATOM 554 C CA . ALA A 1 70 ? 8.312 -3.006 -3.547 1 98.81 70 ALA A CA 1
ATOM 555 C C . ALA A 1 70 ? 7.031 -2.348 -3.037 1 98.81 70 ALA A C 1
ATOM 557 O O . ALA A 1 70 ? 7.039 -1.181 -2.641 1 98.81 70 ALA A O 1
ATOM 558 N N . PHE A 1 71 ? 5.98 -3.121 -3.053 1 98.75 71 PHE A N 1
ATOM 559 C CA . PHE A 1 71 ? 4.648 -2.629 -2.727 1 98.75 71 PHE A CA 1
ATOM 560 C C . PHE A 1 71 ? 4.066 -3.383 -1.537 1 98.75 71 PHE A C 1
ATOM 562 O O . PHE A 1 71 ? 4.523 -4.48 -1.208 1 98.75 71 PHE A O 1
ATOM 569 N N . SER A 1 72 ? 3.029 -2.836 -0.93 1 98.31 72 SER A N 1
ATOM 570 C CA . SER A 1 72 ? 2.441 -3.346 0.304 1 98.31 72 SER A CA 1
ATOM 571 C C . SER A 1 72 ? 1.721 -4.668 0.068 1 98.31 72 SER A C 1
ATOM 573 O O . SER A 1 72 ? 1.424 -5.398 1.016 1 98.31 72 SER A O 1
ATOM 575 N N . SER A 1 73 ? 1.371 -4.973 -1.169 1 98.25 73 SER A N 1
ATOM 576 C CA . SER A 1 73 ? 0.808 -6.258 -1.572 1 98.25 73 SER A CA 1
ATOM 577 C C . SER A 1 73 ? 1.08 -6.543 -3.045 1 98.25 73 SER A C 1
ATOM 579 O O . SER A 1 73 ? 1.554 -5.668 -3.775 1 98.25 73 SER A O 1
ATOM 581 N N . GLY A 1 74 ? 0.812 -7.773 -3.389 1 98.25 74 GLY A N 1
ATOM 582 C CA . GLY A 1 74 ? 0.875 -8.102 -4.805 1 98.25 74 GLY A CA 1
ATOM 583 C C . GLY A 1 74 ? -0.076 -7.273 -5.648 1 98.25 74 GLY A C 1
ATOM 584 O O . GLY A 1 74 ? 0.309 -6.758 -6.703 1 98.25 74 GLY A O 1
ATOM 585 N N . MET A 1 75 ? -1.3 -7.082 -5.176 1 98.19 75 MET A N 1
ATOM 586 C CA . MET A 1 75 ? -2.301 -6.328 -5.922 1 98.19 75 MET A CA 1
ATOM 587 C C . MET A 1 75 ? -1.875 -4.871 -6.082 1 98.19 75 MET A C 1
ATOM 589 O O . MET A 1 75 ? -2.154 -4.25 -7.109 1 98.19 75 MET A O 1
ATOM 593 N N . ALA A 1 76 ? -1.226 -4.363 -5.062 1 98.69 76 ALA A N 1
ATOM 594 C CA . ALA A 1 76 ? -0.726 -2.996 -5.168 1 98.69 76 ALA A CA 1
ATOM 595 C C . ALA A 1 76 ? 0.3 -2.869 -6.289 1 98.69 76 ALA A C 1
ATOM 597 O O . ALA A 1 76 ? 0.353 -1.85 -6.977 1 98.69 76 ALA A O 1
ATOM 598 N N . GLY A 1 77 ? 1.151 -3.865 -6.434 1 98.75 77 GLY A N 1
ATOM 599 C CA . GLY A 1 77 ? 2.115 -3.871 -7.52 1 98.75 77 GLY A CA 1
ATOM 600 C C . GLY A 1 77 ? 1.465 -3.936 -8.891 1 98.75 77 GLY A C 1
ATOM 601 O O . GLY A 1 77 ? 1.812 -3.158 -9.781 1 98.75 77 GLY A O 1
ATOM 602 N N . ILE A 1 78 ? 0.5 -4.852 -9.055 1 98.75 78 ILE A N 1
ATOM 603 C CA . ILE A 1 78 ? -0.23 -4.988 -10.305 1 98.75 78 ILE A CA 1
ATOM 604 C C . ILE A 1 78 ? -0.961 -3.686 -10.625 1 98.75 78 ILE A C 1
ATOM 606 O O . ILE A 1 78 ? -0.9 -3.189 -11.75 1 98.75 78 ILE A O 1
ATOM 610 N N . ASP A 1 79 ? -1.612 -3.148 -9.664 1 98.62 79 ASP A N 1
ATOM 611 C CA . ASP A 1 79 ? -2.355 -1.9 -9.812 1 98.62 79 ASP A CA 1
ATOM 612 C C . ASP A 1 79 ? -1.442 -0.769 -10.281 1 98.62 79 ASP A C 1
ATOM 614 O O . ASP A 1 79 ? -1.836 0.051 -11.109 1 98.62 79 ASP A O 1
ATOM 618 N N . ALA A 1 80 ? -0.247 -0.683 -9.688 1 98.62 80 ALA A N 1
ATOM 619 C CA . ALA A 1 80 ? 0.693 0.376 -10.039 1 98.62 80 ALA A CA 1
ATOM 620 C C . ALA A 1 80 ? 1.055 0.312 -11.523 1 98.62 80 ALA A C 1
ATOM 622 O O . ALA A 1 80 ? 1.104 1.34 -12.203 1 98.62 80 ALA A O 1
ATOM 623 N N . VAL A 1 81 ? 1.312 -0.878 -12.039 1 98.81 81 VAL A N 1
ATOM 624 C CA . VAL A 1 81 ? 1.68 -1.029 -13.445 1 98.81 81 VAL A CA 1
ATOM 625 C C . VAL A 1 81 ? 0.52 -0.589 -14.328 1 98.81 81 VAL A C 1
ATOM 627 O O . VAL A 1 81 ? 0.7 0.223 -15.242 1 98.81 81 VAL A O 1
ATOM 630 N N . TRP A 1 82 ? -0.681 -1.142 -14.07 1 98.75 82 TRP A N 1
ATOM 631 C CA . TRP A 1 82 ? -1.829 -0.859 -14.922 1 98.75 82 TRP A CA 1
ATOM 632 C C . TRP A 1 82 ? -2.199 0.619 -14.867 1 98.75 82 TRP A C 1
ATOM 634 O O . TRP A 1 82 ? -2.48 1.235 -15.898 1 98.75 82 TRP A O 1
ATOM 644 N N . ARG A 1 83 ? -2.125 1.163 -13.688 1 97.75 83 ARG A N 1
ATOM 645 C CA . ARG A 1 83 ? -2.465 2.57 -13.508 1 97.75 83 ARG A CA 1
ATOM 646 C C . ARG A 1 83 ? -1.473 3.471 -14.234 1 97.75 83 ARG A C 1
ATOM 648 O O . ARG A 1 83 ? -1.849 4.523 -14.758 1 97.75 83 ARG A O 1
ATOM 655 N N . THR A 1 84 ? -0.246 3.135 -14.211 1 98.44 84 THR A N 1
ATOM 656 C CA . THR A 1 84 ? 0.816 3.928 -14.82 1 98.44 84 THR A CA 1
ATOM 657 C C . THR A 1 84 ? 0.661 3.963 -16.344 1 98.44 84 THR A C 1
ATOM 659 O O . THR A 1 84 ? 0.847 5.008 -16.969 1 98.44 84 THR A O 1
ATOM 662 N N . PHE A 1 85 ? 0.233 2.838 -16.953 1 98.38 85 PHE A N 1
ATOM 663 C CA . PHE A 1 85 ? 0.455 2.729 -18.391 1 98.38 85 PHE A CA 1
ATOM 664 C C . PHE A 1 85 ? -0.869 2.621 -19.125 1 98.38 85 PHE A C 1
ATOM 666 O O . PHE A 1 85 ? -0.893 2.582 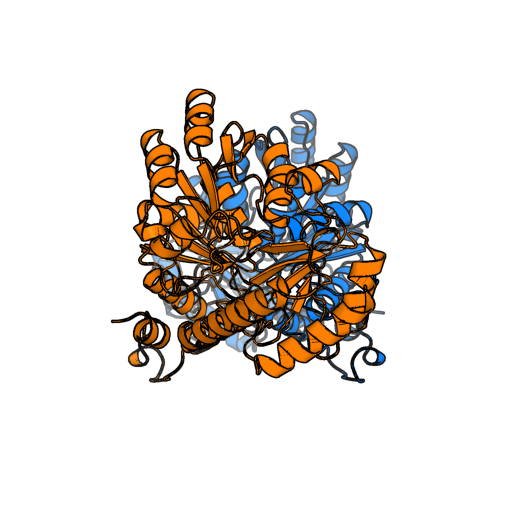-20.359 1 98.38 85 PHE A O 1
ATOM 673 N N . LEU A 1 86 ? -1.992 2.559 -18.406 1 97.94 86 LEU A N 1
ATOM 674 C CA . LEU A 1 86 ? -3.301 2.564 -19.047 1 97.94 86 LEU A CA 1
ATOM 675 C C . LEU A 1 86 ? -4.016 3.893 -18.812 1 97.94 86 LEU A C 1
ATOM 677 O O . LEU A 1 86 ? -3.664 4.637 -17.906 1 97.94 86 LEU A O 1
ATOM 681 N N . ARG A 1 87 ? -4.969 4.176 -19.656 1 96.25 87 ARG A N 1
ATOM 682 C CA . ARG A 1 87 ? -5.902 5.293 -19.578 1 96.25 87 ARG A CA 1
ATOM 683 C C . ARG A 1 87 ? -7.297 4.871 -20.031 1 96.25 87 ARG A C 1
ATOM 685 O O . ARG A 1 87 ? -7.461 3.85 -20.688 1 96.25 87 ARG A O 1
ATOM 692 N N . PRO A 1 88 ? -8.344 5.676 -19.516 1 95.75 88 PRO A N 1
ATOM 693 C CA . PRO A 1 88 ? -9.656 5.395 -20.125 1 95.75 88 PRO A CA 1
ATOM 694 C C . PRO A 1 88 ? -9.617 5.359 -21.641 1 95.75 88 PRO A C 1
ATOM 696 O O . PRO A 1 88 ? -9.023 6.242 -22.266 1 95.75 88 PRO A O 1
ATOM 699 N N . GLY A 1 89 ? -10.195 4.293 -22.234 1 95.94 89 GLY A N 1
ATOM 700 C CA . GLY A 1 89 ? -10.188 4.129 -23.672 1 95.94 89 GLY A CA 1
ATOM 701 C C . GLY A 1 89 ? -9.141 3.143 -24.156 1 95.94 89 GLY A C 1
ATOM 702 O O . GLY A 1 89 ? -9.266 2.582 -25.25 1 95.94 89 GLY A O 1
ATOM 703 N N . ASP A 1 90 ? -8.094 2.859 -23.359 1 97.5 90 ASP A N 1
ATOM 704 C CA . ASP A 1 90 ? -7.066 1.889 -23.719 1 97.5 90 ASP A CA 1
ATOM 705 C C . ASP A 1 90 ? -7.594 0.461 -23.609 1 97.5 90 ASP A C 1
ATOM 707 O O . ASP A 1 90 ? -8.594 0.215 -22.922 1 97.5 90 ASP A O 1
ATOM 711 N N . THR A 1 91 ? -6.91 -0.454 -24.312 1 98.56 91 THR A N 1
ATOM 712 C CA . THR A 1 91 ? -7.266 -1.867 -24.266 1 98.56 91 THR A CA 1
ATOM 713 C C . THR A 1 91 ? -6.145 -2.678 -23.609 1 98.56 91 THR A C 1
ATOM 715 O O . THR A 1 91 ? -4.98 -2.549 -24 1 98.56 91 THR A O 1
ATOM 718 N N . ILE A 1 92 ? -6.523 -3.43 -22.641 1 98.75 92 ILE A N 1
ATOM 719 C CA . ILE A 1 92 ? -5.633 -4.43 -22.062 1 98.75 92 ILE A CA 1
ATOM 720 C C . ILE A 1 92 ? -6.113 -5.828 -22.438 1 98.75 92 ILE A C 1
ATOM 722 O O . ILE A 1 92 ? -7.309 -6.121 -22.375 1 98.75 92 ILE A O 1
ATOM 726 N N . VAL A 1 93 ? -5.18 -6.68 -22.938 1 98.81 93 VAL A N 1
ATOM 727 C CA . VAL A 1 93 ? -5.434 -8.102 -23.156 1 98.81 93 VAL A CA 1
ATOM 728 C C . VAL A 1 93 ? -4.727 -8.922 -22.094 1 98.81 93 VAL A C 1
ATOM 730 O O . VAL A 1 93 ? -3.5 -8.883 -21.969 1 98.81 93 VAL A O 1
ATOM 733 N N . ALA A 1 94 ? -5.516 -9.664 -21.328 1 98.12 94 ALA A N 1
ATOM 734 C CA . ALA A 1 94 ? -4.969 -10.508 -20.266 1 98.12 94 ALA A CA 1
ATOM 735 C C . ALA A 1 94 ? -5.242 -11.984 -20.547 1 98.12 94 ALA A C 1
ATOM 737 O O . ALA A 1 94 ? -6.234 -12.328 -21.188 1 98.12 94 ALA A O 1
ATOM 738 N N . VAL A 1 95 ? -4.348 -12.836 -20.062 1 96.94 95 VAL A N 1
ATOM 739 C CA . VAL A 1 95 ? -4.598 -14.273 -20.172 1 96.94 95 VAL A CA 1
ATOM 740 C C . VAL A 1 95 ? -5.93 -14.617 -19.516 1 96.94 95 VAL A C 1
ATOM 742 O O . VAL A 1 95 ? -6.277 -14.055 -18.484 1 96.94 95 VAL A O 1
ATOM 745 N N . ALA A 1 96 ? -6.648 -15.539 -20.094 1 93.62 96 ALA A N 1
ATOM 746 C CA . ALA A 1 96 ? -7.992 -15.883 -19.641 1 93.62 96 ALA A CA 1
ATOM 747 C C . ALA A 1 96 ? -7.949 -16.531 -18.25 1 93.62 96 ALA A C 1
ATOM 749 O O . ALA A 1 96 ? -8.859 -16.328 -17.453 1 93.62 96 ALA A O 1
ATOM 750 N N . ASP A 1 97 ? -7 -17.312 -17.938 1 92.62 97 ASP A N 1
ATOM 751 C CA . ASP A 1 97 ? -6.895 -17.969 -16.641 1 92.62 97 ASP A CA 1
ATOM 752 C C . ASP A 1 97 ? -6.051 -17.141 -15.664 1 92.62 97 ASP A C 1
ATOM 754 O O . ASP A 1 97 ? -5.223 -17.688 -14.938 1 92.62 97 ASP A O 1
ATOM 758 N N . ILE A 1 98 ? -6.328 -15.922 -15.703 1 93.25 98 ILE A N 1
ATOM 759 C CA . ILE A 1 98 ? -5.605 -14.953 -14.883 1 93.25 98 ILE A CA 1
ATOM 760 C C . ILE A 1 98 ? -5.977 -15.148 -13.414 1 93.25 98 ILE A C 1
ATOM 762 O O . ILE A 1 98 ? -7.062 -15.633 -13.102 1 93.25 98 ILE A O 1
ATOM 766 N N . TYR A 1 99 ? -5.07 -14.867 -12.492 1 92.5 99 TYR A N 1
ATOM 767 C CA . TYR A 1 99 ? -5.324 -14.867 -11.055 1 92.5 99 TYR A CA 1
ATOM 768 C C . TYR A 1 99 ? -6.625 -14.141 -10.734 1 92.5 99 TYR A C 1
ATOM 770 O O . TYR A 1 99 ? -6.895 -13.062 -11.273 1 92.5 99 TYR A O 1
ATOM 778 N N . GLY A 1 100 ? -7.367 -14.664 -9.812 1 92.06 100 GLY A N 1
ATOM 779 C CA . GLY A 1 100 ? -8.695 -14.156 -9.492 1 92.06 100 GLY A CA 1
ATOM 780 C C . GLY A 1 100 ? -8.672 -12.711 -9.031 1 92.06 100 GLY A C 1
ATOM 781 O O . GLY A 1 100 ? -9.555 -11.922 -9.391 1 92.06 100 GLY A O 1
ATOM 782 N N . GLY A 1 101 ? -7.711 -12.383 -8.164 1 93.44 101 GLY A N 1
ATOM 783 C CA . GLY A 1 101 ? -7.602 -11.008 -7.699 1 93.44 101 GLY A CA 1
ATOM 784 C C . GLY A 1 101 ? -7.332 -10.016 -8.812 1 93.44 101 GLY A C 1
ATOM 785 O O . GLY A 1 101 ? -7.867 -8.906 -8.805 1 93.44 101 GLY A O 1
ATOM 786 N N . ALA A 1 102 ? -6.512 -10.406 -9.742 1 96.31 102 ALA A N 1
ATOM 787 C CA . ALA A 1 102 ? -6.238 -9.562 -10.906 1 96.31 102 ALA A CA 1
ATOM 788 C C . ALA A 1 102 ? -7.473 -9.43 -11.789 1 96.31 102 ALA A C 1
ATOM 790 O O . ALA A 1 102 ? -7.746 -8.352 -12.328 1 96.31 102 ALA A O 1
ATOM 791 N N . TYR A 1 103 ? -8.156 -10.523 -11.977 1 95.44 103 TYR A N 1
ATOM 792 C CA . TYR A 1 103 ? -9.422 -10.484 -12.695 1 95.44 103 TYR A CA 1
ATOM 793 C C . TYR A 1 103 ? -10.367 -9.461 -12.078 1 95.44 103 TYR A C 1
ATOM 795 O O . TYR A 1 103 ? -10.922 -8.609 -12.781 1 95.44 103 TYR A O 1
ATOM 803 N N . ASP A 1 104 ? -10.539 -9.562 -10.766 1 96.06 104 ASP A N 1
ATOM 804 C CA . ASP A 1 104 ? -11.438 -8.664 -10.047 1 96.06 104 ASP A CA 1
ATOM 805 C C . ASP A 1 104 ? -11.008 -7.207 -10.219 1 96.06 104 ASP A C 1
ATOM 807 O O . ASP A 1 104 ? -11.852 -6.328 -10.406 1 96.06 104 ASP A O 1
ATOM 811 N N . LEU A 1 105 ? -9.75 -6.941 -10.125 1 97.81 105 LEU A N 1
ATOM 812 C CA . LEU A 1 105 ? -9.234 -5.59 -10.281 1 97.81 105 LEU A CA 1
ATOM 813 C C . LEU A 1 105 ? -9.547 -5.043 -11.672 1 97.81 105 LEU A C 1
ATOM 815 O O . LEU A 1 105 ? -9.953 -3.887 -11.805 1 97.81 105 LEU A O 1
ATOM 819 N N . LEU A 1 106 ? -9.375 -5.84 -12.711 1 98.12 106 LEU A N 1
ATOM 820 C CA . LEU A 1 106 ? -9.656 -5.418 -14.078 1 98.12 106 LEU A CA 1
ATOM 821 C C . LEU A 1 106 ? -11.148 -5.156 -14.273 1 98.12 106 LEU A C 1
ATOM 823 O O . LEU A 1 106 ? -11.531 -4.129 -14.836 1 98.12 106 LEU A O 1
ATOM 827 N N . VAL A 1 107 ? -11.977 -6.035 -13.742 1 97 107 VAL A N 1
ATOM 828 C CA . VAL A 1 107 ? -13.406 -6.004 -14.023 1 97 107 VAL A CA 1
ATOM 829 C C . VAL A 1 107 ? -14.086 -4.977 -13.125 1 97 107 VAL A C 1
ATOM 831 O O . VAL A 1 107 ? -14.914 -4.188 -13.586 1 97 107 VAL A O 1
ATOM 834 N N . ASP A 1 108 ? -13.68 -4.938 -11.875 1 96.31 108 ASP A N 1
ATOM 835 C CA . ASP A 1 108 ? -14.438 -4.164 -10.891 1 96.31 108 ASP A CA 1
ATOM 836 C C . ASP A 1 108 ? -13.867 -2.754 -10.75 1 96.31 108 ASP A C 1
ATOM 838 O O . ASP A 1 108 ? -14.523 -1.871 -10.188 1 96.31 108 ASP A O 1
ATOM 842 N N . VAL A 1 109 ? -12.734 -2.496 -11.266 1 97.06 109 VAL A N 1
ATOM 843 C CA . VAL A 1 109 ? -12.141 -1.169 -11.125 1 97.06 109 VAL A CA 1
ATOM 844 C C . VAL A 1 109 ? -11.812 -0.599 -12.5 1 97.06 109 VAL A C 1
ATOM 846 O O . VAL A 1 109 ? -12.445 0.363 -12.953 1 97.06 109 VAL A O 1
ATOM 849 N N . TYR A 1 110 ? -10.992 -1.209 -13.234 1 98.19 110 TYR A N 1
ATOM 850 C CA . TYR A 1 110 ? -10.469 -0.611 -14.461 1 98.19 110 TYR A CA 1
ATOM 851 C C . TYR A 1 110 ? -11.547 -0.532 -15.531 1 98.19 110 TYR A C 1
ATOM 853 O O . TYR A 1 110 ? -11.664 0.477 -16.234 1 98.19 110 TYR A O 1
ATOM 861 N N . GLN A 1 111 ? -12.297 -1.621 -15.664 1 97.44 111 GLN A N 1
ATOM 862 C CA . GLN A 1 111 ? -13.391 -1.579 -16.625 1 97.44 111 GLN A CA 1
ATOM 863 C C . GLN A 1 111 ? -14.375 -0.456 -16.297 1 97.44 111 GLN A C 1
ATOM 865 O O . GLN A 1 111 ? -14.836 0.251 -17.203 1 97.44 111 GLN A O 1
ATOM 870 N N . LYS A 1 112 ? -14.656 -0.263 -15.039 1 95.12 112 LYS A N 1
ATOM 871 C CA . LYS A 1 112 ? -15.578 0.779 -14.594 1 95.12 112 LYS A CA 1
ATOM 872 C C . LYS A 1 112 ? -14.977 2.168 -14.812 1 95.12 112 LYS A C 1
ATOM 874 O O . LYS A 1 112 ? -15.711 3.154 -14.906 1 95.12 112 LYS A O 1
ATOM 879 N N . TRP A 1 113 ? -13.719 2.211 -14.898 1 96.44 113 TRP A N 1
ATOM 880 C CA . TRP A 1 113 ? -13.055 3.488 -15.125 1 96.44 113 TRP A CA 1
ATOM 881 C C . TRP A 1 113 ? -12.773 3.701 -16.609 1 96.44 113 TRP A C 1
ATOM 883 O O . TRP A 1 113 ? -12.031 4.613 -16.984 1 96.44 113 TRP A O 1
ATOM 893 N N . GLY A 1 114 ? -13.242 2.801 -17.531 1 96.25 114 GLY A N 1
ATOM 894 C CA . GLY A 1 114 ? -13.281 3.07 -18.953 1 96.25 114 GLY A CA 1
ATOM 895 C C . GLY A 1 114 ? -12.188 2.35 -19.734 1 96.25 114 GLY A C 1
ATOM 896 O O . GLY A 1 114 ? -11.953 2.645 -20.906 1 96.25 114 GLY A O 1
ATOM 897 N N . VAL A 1 115 ? -11.492 1.413 -19.109 1 97.88 115 VAL A N 1
ATOM 898 C CA . VAL A 1 115 ? -10.508 0.598 -19.812 1 97.88 115 VAL A CA 1
ATOM 899 C C . VAL A 1 115 ? -11.203 -0.577 -20.5 1 97.88 115 VAL A C 1
ATOM 901 O O . VAL A 1 115 ? -12.094 -1.197 -19.922 1 97.88 115 VAL A O 1
ATOM 904 N N . ASN A 1 116 ? -10.82 -0.807 -21.734 1 98.31 116 ASN A N 1
ATOM 905 C CA . ASN A 1 116 ? -11.305 -1.989 -22.438 1 98.31 116 ASN A CA 1
ATOM 906 C C . ASN A 1 116 ? -10.531 -3.24 -22.031 1 98.31 116 ASN A C 1
ATOM 908 O O . ASN A 1 116 ? -9.344 -3.371 -22.344 1 98.31 116 ASN A O 1
ATOM 912 N N . VAL A 1 117 ? -11.242 -4.195 -21.391 1 98.31 117 VAL A N 1
ATOM 913 C CA . VAL A 1 117 ? -10.602 -5.387 -20.844 1 98.31 117 VAL A CA 1
ATOM 914 C C . VAL A 1 117 ? -10.977 -6.605 -21.688 1 98.31 117 VAL A C 1
ATOM 916 O O . VAL A 1 117 ? -12.156 -6.898 -21.875 1 98.31 117 VAL A O 1
ATOM 919 N N . VAL A 1 118 ? -9.938 -7.277 -22.188 1 98.12 118 VAL A N 1
ATOM 920 C CA . VAL A 1 118 ? -10.156 -8.484 -22.984 1 98.12 118 VAL A CA 1
ATOM 921 C C . VAL A 1 118 ? -9.375 -9.648 -22.359 1 98.12 118 VAL A C 1
ATOM 923 O O . VAL A 1 118 ? -8.164 -9.555 -22.156 1 98.12 118 VAL A O 1
ATOM 926 N N . PHE A 1 119 ? -10.109 -10.703 -22.031 1 96.88 119 PHE A N 1
ATOM 927 C CA . PHE A 1 119 ? -9.477 -11.945 -21.594 1 96.88 119 PHE A CA 1
ATOM 928 C C . PHE A 1 119 ? -9.367 -12.922 -22.766 1 96.88 119 PHE A C 1
ATOM 930 O O . PHE A 1 119 ? -10.328 -13.117 -23.516 1 96.88 119 PHE A O 1
ATOM 937 N N . ALA A 1 120 ? -8.148 -13.531 -22.953 1 97.12 120 ALA A N 1
ATOM 938 C CA . ALA A 1 120 ? -7.961 -14.375 -24.125 1 97.12 120 ALA A CA 1
ATOM 939 C C . ALA A 1 120 ? -7.148 -15.625 -23.781 1 97.12 120 ALA A C 1
ATOM 941 O O . ALA A 1 120 ? -6.293 -15.586 -22.891 1 97.12 120 ALA A O 1
ATOM 942 N N . ASP A 1 121 ? -7.469 -16.719 -24.484 1 96.12 121 ASP A N 1
ATOM 943 C CA . ASP A 1 121 ? -6.605 -17.891 -24.422 1 96.12 121 ASP A CA 1
ATOM 944 C C . ASP A 1 121 ? -5.305 -17.656 -25.188 1 96.12 121 ASP A C 1
ATOM 946 O O . ASP A 1 121 ? -5.254 -17.812 -26.406 1 96.12 121 ASP A O 1
ATOM 950 N N . LEU A 1 122 ? -4.273 -17.391 -24.453 1 96.88 122 LEU A N 1
ATOM 951 C CA . LEU A 1 122 ? -2.998 -17.047 -25.062 1 96.88 122 LEU A CA 1
ATOM 952 C C . LEU A 1 122 ? -2.051 -18.25 -25.062 1 96.88 122 LEU A C 1
ATOM 954 O O . LEU A 1 122 ? -0.871 -18.109 -25.391 1 96.88 122 LEU A O 1
ATOM 958 N N . GLY A 1 123 ? -2.582 -19.391 -24.594 1 94.56 123 GLY A N 1
ATOM 959 C CA . GLY A 1 123 ? -1.831 -20.609 -24.844 1 94.56 123 GLY A CA 1
ATOM 960 C C . GLY A 1 123 ? -1.532 -20.844 -26.312 1 94.56 123 GLY A C 1
ATOM 961 O O . GLY A 1 123 ? -0.523 -21.469 -26.641 1 94.56 123 GLY A O 1
ATOM 962 N N . ASN A 1 124 ? -2.436 -20.391 -27.062 1 94.81 124 ASN A N 1
ATOM 963 C CA . ASN A 1 124 ? -2.219 -20.297 -28.5 1 94.81 124 ASN A CA 1
ATOM 964 C C . ASN A 1 124 ? -1.857 -18.859 -28.922 1 94.81 124 ASN A C 1
ATOM 966 O O . ASN A 1 124 ? -2.732 -18 -29.031 1 94.81 124 ASN A O 1
ATOM 970 N N . PRO A 1 125 ? -0.643 -18.688 -29.234 1 96.31 125 PRO A N 1
ATOM 971 C CA . PRO A 1 125 ? -0.18 -17.328 -29.531 1 96.31 125 PRO A CA 1
ATOM 972 C C . PRO A 1 125 ? -0.938 -16.672 -30.688 1 96.31 125 PRO A C 1
ATOM 974 O O . PRO A 1 125 ? -1.01 -15.445 -30.766 1 96.31 125 PRO A O 1
ATOM 977 N N . ASP A 1 126 ? -1.566 -17.422 -31.594 1 96.06 126 ASP A N 1
ATOM 978 C CA . ASP A 1 126 ? -2.291 -16.906 -32.75 1 96.06 126 ASP A CA 1
ATOM 979 C C . ASP A 1 126 ? -3.51 -16.094 -32.312 1 96.06 126 ASP A C 1
ATOM 981 O O . ASP A 1 126 ? -3.949 -15.188 -33.031 1 96.06 126 ASP A O 1
ATOM 985 N N . ASN A 1 127 ? -4.004 -16.391 -31.156 1 97.19 127 ASN A N 1
ATOM 986 C CA . ASN A 1 127 ? -5.152 -15.648 -30.641 1 97.19 127 ASN A CA 1
ATOM 987 C C . ASN A 1 127 ? -4.805 -14.188 -30.375 1 97.19 127 ASN A C 1
ATOM 989 O O . ASN A 1 127 ? -5.66 -13.312 -30.484 1 97.19 127 ASN A O 1
ATOM 993 N N . LEU A 1 128 ? -3.525 -13.953 -30.031 1 98.12 128 LEU A N 1
ATOM 994 C CA . LEU A 1 128 ? -3.104 -12.578 -29.797 1 98.12 128 LEU A CA 1
ATOM 995 C C . LEU A 1 128 ? -3.078 -11.789 -31.109 1 98.12 128 LEU A C 1
ATOM 997 O O . LEU A 1 128 ? -3.4 -10.594 -31.125 1 98.12 128 LEU A O 1
ATOM 1001 N N . ASP A 1 129 ? -2.738 -12.453 -32.188 1 97.31 129 ASP A N 1
ATOM 1002 C CA . ASP A 1 129 ? -2.684 -11.789 -33.5 1 97.31 129 ASP A CA 1
ATOM 1003 C C . ASP A 1 129 ? -4.043 -11.203 -33.875 1 97.31 129 ASP A C 1
ATOM 1005 O O . ASP A 1 129 ? -4.125 -10.062 -34.344 1 97.31 129 ASP A O 1
ATOM 1009 N N . GLU A 1 130 ? -4.992 -11.922 -33.656 1 95.69 130 GLU A N 1
ATOM 1010 C CA . GLU A 1 130 ? -6.348 -11.492 -33.969 1 95.69 130 GLU A CA 1
ATOM 1011 C C . GLU A 1 130 ? -6.766 -10.281 -33.156 1 95.69 130 GLU A C 1
ATOM 1013 O O . GLU A 1 130 ? -7.398 -9.352 -33.656 1 95.69 130 GLU A O 1
ATOM 1018 N N . LEU A 1 131 ? -6.41 -10.289 -31.938 1 97 131 LEU A N 1
ATOM 1019 C CA . LEU A 1 131 ? -6.781 -9.211 -31.031 1 97 131 LEU A CA 1
ATOM 1020 C C . LEU A 1 131 ? -6 -7.938 -31.344 1 97 131 LEU A C 1
ATOM 1022 O O . LEU A 1 131 ? -6.547 -6.836 -31.266 1 97 131 LEU A O 1
ATOM 1026 N N . LEU A 1 132 ? -4.754 -8.102 -31.719 1 97.31 132 LEU A N 1
ATOM 1027 C CA . LEU A 1 132 ? -3.912 -6.957 -32.062 1 97.31 132 LEU A CA 1
ATOM 1028 C C . LEU A 1 132 ? -4.402 -6.27 -33.312 1 97.31 132 LEU A C 1
ATOM 1030 O O . LEU A 1 132 ? -4.23 -5.059 -33.469 1 97.31 132 LEU A O 1
ATOM 1034 N N . LYS A 1 133 ? -5.066 -7 -34.188 1 94.75 133 LYS A N 1
ATOM 1035 C CA . LYS A 1 133 ? -5.641 -6.449 -35.406 1 94.75 133 LYS A CA 1
ATOM 1036 C C . LYS A 1 133 ? -6.953 -5.727 -35.125 1 94.75 133 LYS A C 1
ATOM 1038 O O . LYS A 1 133 ? -7.25 -4.703 -35.75 1 94.75 133 LYS A O 1
ATOM 1043 N N . ALA A 1 134 ? -7.617 -6.266 -34.156 1 94.5 134 ALA A N 1
ATOM 1044 C CA . ALA A 1 134 ? -8.977 -5.801 -33.875 1 94.5 134 ALA A CA 1
ATOM 1045 C C . ALA A 1 134 ? -8.977 -4.594 -32.969 1 94.5 134 ALA A C 1
ATOM 1047 O O . ALA A 1 134 ? -9.906 -3.783 -32.969 1 94.5 134 ALA A O 1
ATOM 1048 N N . HIS A 1 135 ? -7.918 -4.523 -32.094 1 94.25 135 HIS A N 1
ATOM 1049 C CA . HIS A 1 135 ? -7.879 -3.488 -31.078 1 94.25 135 HIS A CA 1
ATOM 1050 C C . HIS A 1 135 ? -6.531 -2.768 -31.062 1 94.25 135 HIS A C 1
ATOM 1052 O O . HIS A 1 135 ? -5.531 -3.312 -31.531 1 94.25 135 HIS A O 1
ATOM 1058 N N . LYS A 1 136 ? -6.551 -1.497 -30.719 1 93.62 136 LYS A N 1
ATOM 1059 C CA . LYS A 1 136 ? -5.297 -0.843 -30.344 1 93.62 136 LYS A CA 1
ATOM 1060 C C . LYS A 1 136 ? -4.891 -1.196 -28.922 1 93.62 136 LYS A C 1
ATOM 1062 O O . LYS A 1 136 ? -5.113 -0.414 -28 1 93.62 136 LYS A O 1
ATOM 1067 N N . VAL A 1 137 ? -4.191 -2.307 -28.75 1 98.5 137 VAL A N 1
ATOM 1068 C CA . VAL A 1 137 ? -3.838 -2.855 -27.453 1 98.5 137 VAL A CA 1
ATOM 1069 C C . VAL A 1 137 ? -2.672 -2.066 -26.859 1 98.5 137 VAL A C 1
ATOM 1071 O O . VAL A 1 137 ? -1.648 -1.869 -27.516 1 98.5 137 VAL A O 1
ATOM 1074 N N . LYS A 1 138 ? -2.891 -1.633 -25.672 1 98.56 138 LYS A N 1
ATOM 1075 C CA . LYS A 1 138 ? -1.86 -0.851 -25 1 98.56 138 LYS A CA 1
ATOM 1076 C C . LYS A 1 138 ? -0.965 -1.744 -24.141 1 98.56 138 LYS A C 1
ATOM 1078 O O . LYS A 1 138 ? 0.222 -1.458 -23.969 1 98.56 138 LYS A O 1
ATOM 1083 N N . LEU A 1 139 ? -1.522 -2.799 -23.562 1 98.75 139 LEU A N 1
ATOM 1084 C CA . LEU A 1 139 ? -0.822 -3.66 -22.625 1 98.75 139 LEU A CA 1
ATOM 1085 C C . LEU A 1 139 ? -1.306 -5.102 -22.734 1 98.75 139 LEU A C 1
ATOM 1087 O O . LEU A 1 139 ? -2.512 -5.352 -22.812 1 98.75 139 LEU A O 1
ATOM 1091 N N . VAL A 1 140 ? -0.368 -6.035 -22.844 1 98.88 140 VAL A N 1
ATOM 1092 C CA . VAL A 1 140 ? -0.629 -7.465 -22.719 1 98.88 140 VAL A CA 1
ATOM 1093 C C . VAL A 1 140 ? -0.144 -7.961 -21.359 1 98.88 140 VAL A C 1
ATOM 1095 O O . VAL A 1 140 ? 1.01 -7.738 -21 1 98.88 140 VAL A O 1
ATOM 1098 N N . TRP A 1 141 ? -1.044 -8.586 -20.594 1 98.81 141 TRP A N 1
ATOM 1099 C CA . TRP A 1 141 ? -0.709 -9.094 -19.266 1 98.81 141 TRP A CA 1
ATOM 1100 C C . TRP A 1 141 ? -0.708 -10.617 -19.25 1 98.81 141 TRP A C 1
ATOM 1102 O O . TRP A 1 141 ? -1.755 -11.25 -19.406 1 98.81 141 TRP A O 1
ATOM 1112 N N . LEU A 1 142 ? 0.455 -11.18 -19 1 98.69 142 LEU A N 1
ATOM 1113 C CA . LEU A 1 142 ? 0.636 -12.633 -19.031 1 98.69 142 LEU A CA 1
ATOM 1114 C C . LEU A 1 142 ? 0.786 -13.188 -17.609 1 98.69 142 LEU A C 1
ATOM 1116 O O . LEU A 1 142 ? 1.026 -12.438 -16.672 1 98.69 142 LEU A O 1
ATOM 1120 N N . GLU A 1 143 ? 0.558 -14.43 -17.469 1 98 143 GLU A N 1
ATOM 1121 C CA . GLU A 1 143 ? 0.78 -15.211 -16.266 1 98 143 GLU A CA 1
ATOM 1122 C C . GLU A 1 143 ? 1.219 -16.641 -16.609 1 98 143 GLU A C 1
ATOM 1124 O O . GLU A 1 143 ? 0.539 -17.344 -17.359 1 98 143 GLU A O 1
ATOM 1129 N N . THR A 1 144 ? 2.422 -17 -16.141 1 96.12 144 THR A N 1
ATOM 1130 C CA . THR A 1 144 ? 2.914 -18.344 -16.438 1 96.12 144 THR A CA 1
ATOM 1131 C C . THR A 1 144 ? 3.908 -18.812 -15.383 1 96.12 144 THR A C 1
ATOM 1133 O O . THR A 1 144 ? 4.914 -18.141 -15.133 1 96.12 144 THR A O 1
ATOM 1136 N N . PRO A 1 145 ? 3.604 -19.984 -14.75 1 97.12 145 PRO A N 1
ATOM 1137 C CA . PRO A 1 145 ? 2.379 -20.781 -14.852 1 97.12 145 PRO A CA 1
ATOM 1138 C C . PRO A 1 145 ? 1.156 -20.062 -14.289 1 97.12 145 PRO A C 1
ATOM 1140 O O . PRO A 1 145 ? 1.284 -19.234 -13.383 1 97.12 145 PRO A O 1
ATOM 1143 N N . SER A 1 146 ? 0.021 -20.344 -14.891 1 95.56 146 SER A N 1
ATOM 1144 C CA . SER A 1 146 ? -1.217 -19.75 -14.398 1 95.56 146 SER A CA 1
ATOM 1145 C C . SER A 1 146 ? -1.7 -20.453 -13.133 1 95.56 146 SER A C 1
ATOM 1147 O O . SER A 1 146 ? -1.204 -21.531 -12.789 1 95.56 146 SER A O 1
ATOM 1149 N N . ASN A 1 147 ? -2.525 -19.828 -12.406 1 92.38 147 ASN A N 1
ATOM 1150 C CA . ASN A 1 147 ? -3.217 -20.344 -11.227 1 92.38 147 ASN A CA 1
ATOM 1151 C C . ASN A 1 147 ? -4.699 -20.578 -11.5 1 92.38 147 ASN A C 1
ATOM 1153 O O . ASN A 1 147 ? -5.398 -19.672 -11.969 1 92.38 147 ASN A O 1
ATOM 1157 N N . PRO A 1 148 ? -5.156 -21.766 -11.398 1 92.31 148 PRO A N 1
ATOM 1158 C CA . PRO A 1 148 ? -4.547 -22.875 -10.664 1 92.31 148 PRO A CA 1
ATOM 1159 C C . PRO A 1 148 ? -4.105 -24.016 -11.578 1 92.31 148 PRO A C 1
ATOM 1161 O O . PRO A 1 148 ? -3.541 -25 -11.109 1 92.31 148 PRO A O 1
ATOM 1164 N N . LEU A 1 149 ? -4.305 -23.938 -12.875 1 93.88 149 LEU A N 1
ATOM 1165 C CA . LEU A 1 149 ? -4.164 -25.125 -13.711 1 93.88 149 LEU A CA 1
ATOM 1166 C C . LEU A 1 149 ? -2.764 -25.203 -14.312 1 93.88 149 LEU A C 1
ATOM 1168 O O . LEU A 1 149 ? -2.482 -26.094 -15.125 1 93.88 149 LEU A O 1
ATOM 1172 N N . LEU A 1 150 ? -1.924 -24.234 -13.953 1 97 150 LEU A N 1
ATOM 1173 C CA . LEU A 1 150 ? -0.508 -24.25 -14.312 1 97 150 LEU A CA 1
ATOM 1174 C C . LEU A 1 150 ? -0.325 -24.281 -15.82 1 97 150 LEU A C 1
ATOM 1176 O O . LEU A 1 150 ? 0.551 -24.984 -16.344 1 97 150 LEU A O 1
ATOM 1180 N N . ARG A 1 151 ? -1.141 -23.609 -16.5 1 96.19 151 ARG A N 1
ATOM 1181 C CA . ARG A 1 151 ? -0.956 -23.453 -17.938 1 96.19 151 ARG A CA 1
ATOM 1182 C C . ARG A 1 151 ? 0.209 -22.516 -18.25 1 96.19 151 ARG A C 1
ATOM 1184 O O . ARG A 1 151 ? 0.453 -21.562 -17.5 1 96.19 151 ARG A O 1
ATOM 1191 N N . LEU A 1 152 ? 0.872 -22.875 -19.281 1 97.62 152 LEU A N 1
ATOM 1192 C CA . LEU A 1 152 ? 1.998 -22.047 -19.703 1 97.62 152 LEU A CA 1
ATOM 1193 C C . LEU A 1 152 ? 1.67 -21.297 -20.984 1 97.62 152 LEU A C 1
ATOM 1195 O O . LEU A 1 152 ? 0.807 -21.719 -21.766 1 97.62 152 LEU A O 1
ATOM 1199 N N . VAL A 1 153 ? 2.275 -20.188 -21.188 1 98.06 153 VAL A N 1
ATOM 1200 C CA . VAL A 1 153 ? 2.258 -19.469 -22.453 1 98.06 153 VAL A CA 1
ATOM 1201 C C . VAL A 1 153 ? 3.68 -19.328 -22.984 1 98.06 153 VAL A C 1
ATOM 1203 O O . VAL A 1 153 ? 4.645 -19.344 -22.219 1 98.06 153 VAL A O 1
ATOM 1206 N N . ASP A 1 154 ? 3.838 -19.312 -24.297 1 98.38 154 ASP A N 1
ATOM 1207 C CA . ASP A 1 154 ? 5.133 -19.031 -24.922 1 98.38 154 ASP A CA 1
ATOM 1208 C C . ASP A 1 154 ? 5.5 -17.562 -24.781 1 98.38 154 ASP A C 1
ATOM 1210 O O . ASP A 1 154 ? 5.113 -16.734 -25.625 1 98.38 154 ASP A O 1
ATOM 1214 N N . ILE A 1 155 ? 6.324 -17.25 -23.797 1 98.69 155 ILE A N 1
ATOM 1215 C CA . ILE A 1 155 ? 6.605 -15.867 -23.406 1 98.69 155 ILE A CA 1
ATOM 1216 C C . ILE A 1 155 ? 7.305 -15.141 -24.562 1 98.69 155 ILE A C 1
ATOM 1218 O O . ILE A 1 155 ? 6.914 -14.039 -24.938 1 98.69 155 ILE A O 1
ATOM 1222 N N . LYS A 1 156 ? 8.297 -15.742 -25.141 1 98.5 156 LYS A N 1
ATOM 1223 C CA . LYS A 1 156 ? 9.094 -15.117 -26.188 1 98.5 156 LYS A CA 1
ATOM 1224 C C . LYS A 1 156 ? 8.234 -14.758 -27.406 1 98.5 156 LYS A C 1
ATOM 1226 O O . LYS A 1 156 ? 8.328 -13.656 -27.938 1 98.5 156 LYS A O 1
ATOM 1231 N N . VAL A 1 157 ? 7.383 -15.664 -27.766 1 98.56 157 VAL A N 1
ATOM 1232 C CA . VAL A 1 157 ? 6.551 -15.469 -28.953 1 98.56 157 VAL A CA 1
ATOM 1233 C C . VAL A 1 157 ? 5.523 -14.375 -28.688 1 98.56 157 VAL A C 1
ATOM 1235 O O . VAL A 1 157 ? 5.344 -13.469 -29.5 1 98.56 157 VAL A O 1
ATOM 1238 N N . LEU A 1 158 ? 4.852 -14.445 -27.547 1 98.69 158 LEU A N 1
ATOM 1239 C CA . LEU A 1 158 ? 3.805 -13.477 -27.234 1 98.69 158 LEU A CA 1
ATOM 1240 C C . LEU A 1 158 ? 4.391 -12.086 -27.062 1 98.69 158 LEU A C 1
ATOM 1242 O O . LEU A 1 158 ? 3.797 -11.094 -27.5 1 98.69 158 LEU A O 1
ATOM 1246 N N . ALA A 1 159 ? 5.547 -12 -26.375 1 98.69 159 ALA A N 1
ATOM 1247 C CA . ALA A 1 159 ? 6.203 -10.711 -26.203 1 98.69 159 ALA A CA 1
ATOM 1248 C C . ALA A 1 159 ? 6.574 -10.086 -27.547 1 98.69 159 ALA A C 1
ATOM 1250 O O . ALA A 1 159 ? 6.383 -8.891 -27.75 1 98.69 159 ALA A O 1
ATOM 1251 N N . ALA A 1 160 ? 7.09 -10.867 -28.422 1 98.56 160 ALA A N 1
ATOM 1252 C CA . ALA A 1 160 ? 7.477 -10.383 -29.75 1 98.56 160 ALA A CA 1
ATOM 1253 C C . ALA A 1 160 ? 6.27 -9.852 -30.516 1 98.56 160 ALA A C 1
ATOM 1255 O O . ALA A 1 160 ? 6.34 -8.797 -31.141 1 98.56 160 ALA A O 1
ATOM 1256 N N . LYS A 1 161 ? 5.184 -10.609 -30.5 1 98.44 161 LYS A N 1
ATOM 1257 C CA . LYS A 1 161 ? 3.965 -10.195 -31.188 1 98.44 161 LYS A CA 1
ATOM 1258 C C . LYS A 1 161 ? 3.436 -8.883 -30.641 1 98.44 161 LYS A C 1
ATOM 1260 O O . LYS A 1 161 ? 3.076 -7.977 -31.391 1 98.44 161 LYS A O 1
ATOM 1265 N N . ALA A 1 162 ? 3.377 -8.758 -29.297 1 98.44 162 ALA A N 1
ATOM 1266 C CA . ALA A 1 162 ? 2.869 -7.559 -28.641 1 98.44 162 ALA A CA 1
ATOM 1267 C C . ALA A 1 162 ? 3.721 -6.344 -29 1 98.44 162 ALA A C 1
ATOM 1269 O O . ALA A 1 162 ? 3.193 -5.301 -29.391 1 98.44 162 ALA A O 1
ATOM 1270 N N . LYS A 1 163 ? 4.992 -6.504 -28.875 1 97.31 163 LYS A N 1
ATOM 1271 C CA . LYS A 1 163 ? 5.918 -5.402 -29.109 1 97.31 163 LYS A CA 1
ATOM 1272 C C . LYS A 1 163 ? 5.875 -4.949 -30.562 1 97.31 163 LYS A C 1
ATOM 1274 O O . LYS A 1 163 ? 5.98 -3.754 -30.859 1 97.31 163 LYS A O 1
ATOM 1279 N N . ALA A 1 164 ? 5.742 -5.875 -31.453 1 97.5 164 ALA A N 1
ATOM 1280 C CA . ALA A 1 164 ? 5.629 -5.539 -32.875 1 97.5 164 ALA A CA 1
ATOM 1281 C C . ALA A 1 164 ? 4.406 -4.664 -33.125 1 97.5 164 ALA A C 1
ATOM 1283 O O . ALA A 1 164 ? 4.418 -3.82 -34.031 1 97.5 164 ALA A O 1
ATOM 1284 N N . ALA A 1 165 ? 3.395 -4.812 -32.312 1 97.88 165 ALA A N 1
ATOM 1285 C CA . ALA A 1 165 ? 2.162 -4.039 -32.469 1 97.88 165 ALA A CA 1
ATOM 1286 C C . ALA A 1 165 ? 2.213 -2.764 -31.625 1 97.88 165 ALA A C 1
ATOM 1288 O O . ALA A 1 165 ? 1.252 -1.991 -31.594 1 97.88 165 ALA A O 1
ATOM 1289 N N . GLY A 1 166 ? 3.312 -2.555 -30.875 1 97.5 166 GLY A N 1
ATOM 1290 C CA . GLY A 1 166 ? 3.482 -1.345 -30.094 1 97.5 166 GLY A CA 1
ATOM 1291 C C . GLY A 1 166 ? 2.922 -1.461 -28.688 1 97.5 166 GLY A C 1
ATOM 1292 O O . GLY A 1 166 ? 2.812 -0.463 -27.969 1 97.5 166 GLY A O 1
ATOM 1293 N N . ALA A 1 167 ? 2.561 -2.668 -28.266 1 98.56 167 ALA A N 1
ATOM 1294 C CA . ALA A 1 167 ? 2.004 -2.887 -26.938 1 98.56 167 ALA A CA 1
ATOM 1295 C C . ALA A 1 167 ? 3.102 -3.223 -25.938 1 98.56 167 ALA A C 1
ATOM 1297 O O . ALA A 1 167 ? 4.102 -3.855 -26.281 1 98.56 167 ALA A O 1
ATOM 1298 N N . LEU A 1 168 ? 2.9 -2.77 -24.688 1 98.75 168 LEU A N 1
ATOM 1299 C CA . LEU A 1 168 ? 3.752 -3.221 -23.594 1 98.75 168 LEU A CA 1
ATOM 1300 C C . LEU A 1 168 ? 3.357 -4.621 -23.141 1 98.75 168 LEU A C 1
ATOM 1302 O O . LEU A 1 168 ? 2.223 -5.051 -23.359 1 98.75 168 LEU A O 1
ATOM 1306 N N . VAL A 1 169 ? 4.309 -5.348 -22.547 1 98.88 169 VAL A N 1
ATOM 1307 C CA . VAL A 1 169 ? 4.035 -6.691 -22.047 1 98.88 169 VAL A CA 1
ATOM 1308 C C . VAL A 1 169 ? 4.441 -6.785 -20.578 1 98.88 169 VAL A C 1
ATOM 1310 O O . VAL A 1 169 ? 5.605 -6.555 -20.234 1 98.88 169 VAL A O 1
ATOM 1313 N N . GLY A 1 170 ? 3.48 -7.039 -19.734 1 98.81 170 GLY A N 1
ATOM 1314 C CA . GLY A 1 170 ? 3.713 -7.402 -18.344 1 98.81 170 GLY A CA 1
ATOM 1315 C C . GLY A 1 170 ? 3.416 -8.859 -18.047 1 98.81 170 GLY A C 1
ATOM 1316 O O . GLY A 1 170 ? 2.662 -9.508 -18.781 1 98.81 170 GLY A O 1
ATOM 1317 N N . ILE A 1 171 ? 4.02 -9.375 -16.969 1 98.88 171 ILE A N 1
ATOM 1318 C CA . ILE A 1 171 ? 3.822 -10.797 -16.703 1 98.88 171 ILE A CA 1
ATOM 1319 C C . ILE A 1 171 ? 3.875 -11.055 -15.195 1 98.88 171 ILE A C 1
ATOM 1321 O O . ILE A 1 171 ? 4.703 -10.477 -14.492 1 98.88 171 ILE A O 1
ATOM 1325 N N . ASP A 1 172 ? 2.93 -11.836 -14.695 1 98.75 172 ASP A N 1
ATOM 1326 C CA . ASP A 1 172 ? 2.979 -12.414 -13.359 1 98.75 172 ASP A CA 1
ATOM 1327 C C . ASP A 1 172 ? 3.855 -13.664 -13.336 1 98.75 172 ASP A C 1
ATOM 1329 O O . ASP A 1 172 ? 3.475 -14.703 -13.875 1 98.75 172 ASP A O 1
ATOM 1333 N N . ASN A 1 173 ? 4.992 -13.555 -12.695 1 98.62 173 ASN A N 1
ATOM 1334 C CA . ASN A 1 173 ? 5.992 -14.617 -12.641 1 98.62 173 ASN A CA 1
ATOM 1335 C C . ASN A 1 173 ? 6.109 -15.203 -11.234 1 98.62 173 ASN A C 1
ATOM 1337 O O . ASN A 1 173 ? 7.133 -15.789 -10.883 1 98.62 173 ASN A O 1
ATOM 1341 N N . THR A 1 174 ? 5.043 -15.062 -10.477 1 98.44 174 THR A N 1
ATOM 1342 C CA . THR A 1 174 ? 5.023 -15.406 -9.062 1 98.44 174 THR A CA 1
ATOM 1343 C C . THR A 1 174 ? 5.391 -16.875 -8.859 1 98.44 174 THR A C 1
ATOM 1345 O O . THR A 1 174 ? 6.234 -17.203 -8.016 1 98.44 174 THR A O 1
ATOM 1348 N N . PHE A 1 175 ? 4.836 -17.797 -9.656 1 97.88 175 PHE A N 1
ATOM 1349 C CA . PHE A 1 175 ? 5.008 -19.219 -9.438 1 97.88 175 PHE A CA 1
ATOM 1350 C C . PHE A 1 175 ? 6.434 -19.656 -9.773 1 97.88 175 PHE A C 1
ATOM 1352 O O . PHE A 1 175 ? 7 -20.516 -9.102 1 97.88 175 PHE A O 1
ATOM 1359 N N . ALA A 1 176 ? 7.02 -19.047 -10.773 1 98.25 176 ALA A N 1
ATOM 1360 C CA . ALA A 1 176 ? 8.328 -19.469 -11.25 1 98.25 176 ALA A CA 1
ATOM 1361 C C . ALA A 1 176 ? 9.453 -18.781 -10.477 1 98.25 176 ALA A C 1
ATOM 1363 O O . ALA A 1 176 ? 10.555 -19.328 -10.352 1 98.25 176 ALA A O 1
ATOM 1364 N N . THR A 1 177 ? 9.148 -17.547 -9.914 1 98.31 177 THR A N 1
ATOM 1365 C CA . THR A 1 177 ? 10.18 -16.734 -9.297 1 98.31 177 THR A CA 1
ATOM 1366 C C . THR A 1 177 ? 11.281 -16.391 -10.297 1 98.31 177 THR A C 1
ATOM 1368 O O . THR A 1 177 ? 11.258 -16.875 -11.43 1 98.31 177 THR A O 1
ATOM 1371 N N . PRO A 1 178 ? 12.25 -15.523 -9.867 1 98.12 178 PRO A N 1
ATOM 1372 C CA . PRO A 1 178 ? 13.367 -15.242 -10.773 1 98.12 178 PRO A CA 1
ATOM 1373 C C . PRO A 1 178 ? 14.289 -16.453 -10.953 1 98.12 178 PRO A C 1
ATOM 1375 O O . PRO A 1 178 ? 15.133 -16.453 -11.859 1 98.12 17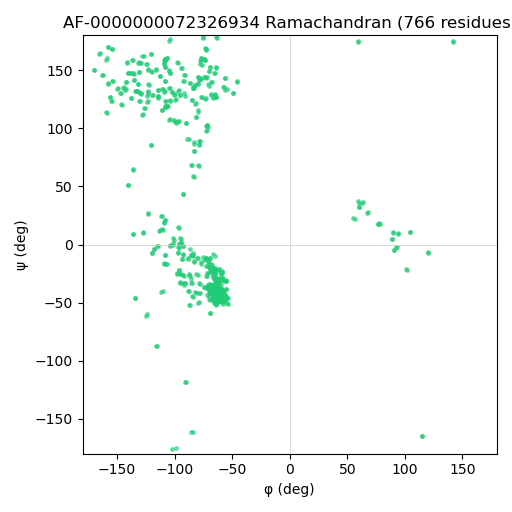8 PRO A O 1
ATOM 1378 N N . TYR A 1 179 ? 14.117 -17.438 -10.156 1 98.12 179 TYR A N 1
ATOM 1379 C CA . TYR A 1 179 ? 15.023 -18.578 -10.188 1 98.12 179 TYR A CA 1
ATOM 1380 C C . TYR A 1 179 ? 14.703 -19.5 -11.352 1 98.12 179 TYR A C 1
ATOM 1382 O O . TYR A 1 179 ? 15.609 -20.016 -12.023 1 98.12 179 TYR A O 1
ATOM 1390 N N . LEU A 1 180 ? 13.453 -19.75 -11.625 1 98.38 180 LEU A N 1
ATOM 1391 C CA . LEU A 1 180 ? 13.055 -20.75 -12.609 1 98.38 180 LEU A CA 1
ATOM 1392 C C . LEU A 1 180 ? 12.789 -20.109 -13.969 1 98.38 180 LEU A C 1
ATOM 1394 O O . LEU A 1 180 ? 12.781 -20.781 -14.992 1 98.38 180 LEU A O 1
ATOM 1398 N N . GLN A 1 181 ? 12.508 -18.812 -13.984 1 97.94 181 GLN A N 1
ATOM 1399 C CA . GLN A 1 181 ? 12.062 -18.125 -15.188 1 97.94 181 GLN A CA 1
ATOM 1400 C C . GLN A 1 181 ? 12.375 -16.641 -15.109 1 97.94 181 GLN A C 1
ATOM 1402 O O . GLN A 1 181 ? 12.07 -15.984 -14.102 1 97.94 181 GLN A O 1
ATOM 1407 N N . GLN A 1 182 ? 13.031 -16.047 -16.047 1 97.94 182 GLN A N 1
ATOM 1408 C CA . GLN A 1 182 ? 13.344 -14.617 -16.109 1 97.94 182 GLN A CA 1
ATOM 1409 C C . GLN A 1 182 ? 12.75 -13.969 -17.359 1 97.94 182 GLN A C 1
ATOM 1411 O O . GLN A 1 182 ? 13.461 -13.742 -18.344 1 97.94 182 GLN A O 1
ATOM 1416 N N . PRO A 1 183 ? 11.516 -13.562 -17.281 1 98.56 183 PRO A N 1
ATOM 1417 C CA . PRO A 1 183 ? 10.734 -13.133 -18.438 1 98.56 183 PRO A CA 1
ATOM 1418 C C . PRO A 1 183 ? 11.281 -11.852 -19.078 1 98.56 183 PRO A C 1
ATOM 1420 O O . PRO A 1 183 ? 11.062 -11.602 -20.266 1 98.56 183 PRO A O 1
ATOM 1423 N N . LEU A 1 184 ? 11.992 -11.008 -18.281 1 98.75 184 LEU A N 1
ATOM 1424 C CA . LEU A 1 184 ? 12.547 -9.797 -18.891 1 98.75 184 LEU A CA 1
ATOM 1425 C C . LEU A 1 184 ? 13.539 -10.148 -19.984 1 98.75 184 LEU A C 1
ATOM 1427 O O . LEU A 1 184 ? 13.648 -9.43 -20.984 1 98.75 184 LEU A O 1
ATOM 1431 N N . ASP A 1 185 ? 14.273 -11.242 -19.844 1 98.38 185 ASP A N 1
ATOM 1432 C CA . ASP A 1 185 ? 15.211 -11.719 -20.859 1 98.38 185 ASP A CA 1
ATOM 1433 C C . ASP A 1 185 ? 14.477 -12.305 -22.062 1 98.38 185 ASP A C 1
ATOM 1435 O O . ASP A 1 185 ? 15.078 -12.523 -23.109 1 98.38 185 ASP A O 1
ATOM 1439 N N . MET A 1 186 ? 13.203 -12.508 -21.922 1 98.5 186 MET A N 1
ATOM 1440 C CA . MET A 1 186 ? 12.414 -13.141 -22.969 1 98.5 186 MET A CA 1
ATOM 1441 C C . MET A 1 186 ? 11.57 -12.109 -23.719 1 98.5 186 MET A C 1
ATOM 1443 O O . MET A 1 186 ? 10.766 -12.469 -24.578 1 98.5 186 MET A O 1
ATOM 1447 N N . GLY A 1 187 ? 11.688 -10.852 -23.281 1 98.62 187 GLY A N 1
ATOM 1448 C CA . GLY A 1 187 ? 11.078 -9.797 -24.062 1 98.62 187 GLY A CA 1
ATOM 1449 C C . GLY A 1 187 ? 10.031 -9.008 -23.297 1 98.62 187 GLY A C 1
ATOM 1450 O O . GLY A 1 187 ? 9.539 -7.988 -23.781 1 98.62 187 GLY A O 1
ATOM 1451 N N . CYS A 1 188 ? 9.68 -9.406 -22.094 1 98.88 188 CYS A N 1
ATOM 1452 C CA . CYS A 1 188 ? 8.695 -8.672 -21.312 1 98.88 188 CYS A CA 1
ATOM 1453 C C . CYS A 1 188 ? 9.25 -7.332 -20.859 1 98.88 188 CYS A C 1
ATOM 1455 O O . CYS A 1 188 ? 10.461 -7.172 -20.703 1 98.88 188 CYS A O 1
ATOM 1457 N N . ASP A 1 189 ? 8.359 -6.355 -20.641 1 98.88 189 ASP A N 1
ATOM 1458 C CA . ASP A 1 189 ? 8.734 -5.012 -20.203 1 98.88 189 ASP A CA 1
ATOM 1459 C C . ASP A 1 189 ? 8.742 -4.914 -18.688 1 98.88 189 ASP A C 1
ATOM 1461 O O . ASP A 1 189 ? 9.516 -4.141 -18.109 1 98.88 189 ASP A O 1
ATOM 1465 N N . PHE A 1 190 ? 7.801 -5.699 -18.078 1 98.44 190 PHE A N 1
ATOM 1466 C CA . PHE A 1 190 ? 7.633 -5.75 -16.625 1 98.44 190 PHE A CA 1
ATOM 1467 C C . PHE A 1 190 ? 7.477 -7.188 -16.156 1 98.44 190 PHE A C 1
ATOM 1469 O O . PHE A 1 190 ? 6.844 -8.008 -16.828 1 98.44 190 PHE A O 1
ATOM 1476 N N . VAL A 1 191 ? 8.078 -7.434 -15.039 1 98.94 191 VAL A N 1
ATOM 1477 C CA . VAL A 1 191 ? 7.777 -8.688 -14.359 1 98.94 191 VAL A CA 1
ATOM 1478 C C . VAL A 1 191 ? 7.277 -8.406 -12.945 1 98.94 191 VAL A C 1
ATOM 1480 O O . VAL A 1 191 ? 7.816 -7.547 -12.25 1 98.94 191 VAL A O 1
ATOM 1483 N N . PHE A 1 192 ? 6.207 -9.031 -12.633 1 98.81 192 PHE A N 1
ATOM 1484 C CA . PHE A 1 192 ? 5.574 -8.914 -11.328 1 98.81 192 PHE A CA 1
ATOM 1485 C C . PHE A 1 192 ? 5.754 -10.203 -10.523 1 98.81 192 PHE A C 1
ATOM 1487 O O . PHE A 1 192 ? 5.699 -11.297 -11.086 1 98.81 192 PHE A O 1
ATOM 1494 N N . HIS A 1 193 ? 5.996 -10.008 -9.18 1 98.81 193 HIS A N 1
ATOM 1495 C CA . HIS A 1 193 ? 5.996 -11.102 -8.211 1 98.81 193 HIS A CA 1
ATOM 1496 C C . HIS A 1 193 ? 5.113 -10.773 -7.012 1 98.81 193 HIS A C 1
ATOM 1498 O O . HIS A 1 193 ? 5.246 -9.703 -6.414 1 98.81 193 HIS A O 1
ATOM 1504 N N . SER A 1 194 ? 4.23 -11.719 -6.68 1 98.5 194 SER A N 1
ATOM 1505 C CA . SER A 1 194 ? 3.779 -11.719 -5.289 1 98.5 194 SER A CA 1
ATOM 1506 C C . SER A 1 194 ? 4.883 -12.188 -4.352 1 98.5 194 SER A C 1
ATOM 1508 O O . SER A 1 194 ? 5.094 -13.391 -4.18 1 98.5 194 SER A O 1
ATOM 1510 N N . ALA A 1 195 ? 5.5 -11.25 -3.713 1 98.44 195 ALA A N 1
ATOM 1511 C CA . ALA A 1 195 ? 6.59 -11.602 -2.811 1 98.44 195 ALA A CA 1
ATOM 1512 C C . ALA A 1 195 ? 6.062 -12.281 -1.55 1 98.44 195 ALA A C 1
ATOM 1514 O O . ALA A 1 195 ? 6.828 -12.883 -0.796 1 98.44 195 ALA A O 1
ATOM 1515 N N . THR A 1 196 ? 4.754 -12.219 -1.354 1 97.62 196 THR A N 1
ATOM 1516 C CA . THR A 1 196 ? 4.086 -12.961 -0.289 1 97.62 196 THR A CA 1
ATOM 1517 C C . THR A 1 196 ? 4.391 -14.453 -0.39 1 97.62 196 THR A C 1
ATOM 1519 O O . THR A 1 196 ? 4.426 -15.148 0.623 1 97.62 196 THR A O 1
ATOM 1522 N N . LYS A 1 197 ? 4.602 -14.922 -1.585 1 97.62 197 LYS A N 1
ATOM 1523 C CA . LYS A 1 197 ? 4.711 -16.344 -1.894 1 97.62 197 LYS A CA 1
ATOM 1524 C C . LYS A 1 197 ? 6.16 -16.812 -1.803 1 97.62 197 LYS A C 1
ATOM 1526 O O . LYS A 1 197 ? 6.793 -16.703 -0.75 1 97.62 197 LYS A O 1
ATOM 1531 N N . TYR A 1 198 ? 6.75 -17.281 -2.834 1 98.25 198 TYR A N 1
ATOM 1532 C CA . TYR A 1 198 ? 8.031 -17.969 -2.816 1 98.25 198 TYR A CA 1
ATOM 1533 C C . TYR A 1 198 ? 9.164 -17.031 -2.441 1 98.25 198 TYR A C 1
ATOM 1535 O O . TYR A 1 198 ? 10.133 -17.438 -1.805 1 98.25 198 TYR A O 1
ATOM 1543 N N . LEU A 1 199 ? 9.117 -15.727 -2.855 1 98.25 199 LEU A N 1
ATOM 1544 C CA . LEU A 1 199 ? 10.211 -14.812 -2.572 1 98.25 199 LEU A CA 1
ATOM 1545 C C . LEU A 1 199 ? 10.422 -14.664 -1.069 1 98.25 199 LEU A C 1
ATOM 1547 O O . LEU A 1 199 ? 11.562 -14.711 -0.591 1 98.25 199 LEU A O 1
ATOM 1551 N N . CYS A 1 200 ? 9.336 -14.453 -0.373 1 97.5 200 CYS A N 1
ATOM 1552 C CA . CYS A 1 200 ? 9.438 -14.477 1.082 1 97.5 200 CYS A CA 1
ATOM 1553 C C . CYS A 1 200 ? 9.719 -15.883 1.588 1 97.5 200 CYS A C 1
ATOM 1555 O O . CYS A 1 200 ? 10.703 -16.109 2.295 1 97.5 200 CYS A O 1
ATOM 1557 N N . GLY A 1 201 ? 8.812 -16.797 1.273 1 96.69 201 GLY A N 1
ATOM 1558 C CA . GLY A 1 201 ? 9.031 -18.219 1.499 1 96.69 201 GLY A CA 1
ATOM 1559 C C . GLY A 1 201 ? 8.594 -18.672 2.877 1 96.69 201 GLY A C 1
ATOM 1560 O O . GLY A 1 201 ? 8.75 -19.844 3.225 1 96.69 201 GLY A O 1
ATOM 1561 N N . HIS A 1 202 ? 7.961 -17.797 3.729 1 95.12 202 HIS A N 1
ATOM 1562 C CA . HIS A 1 202 ? 7.754 -18.203 5.113 1 95.12 202 HIS A CA 1
ATOM 1563 C C . HIS A 1 202 ? 6.352 -17.859 5.59 1 95.12 202 HIS A C 1
ATOM 1565 O O . HIS A 1 202 ? 6.082 -17.859 6.793 1 95.12 202 HIS A O 1
ATOM 1571 N N . SER A 1 203 ? 5.453 -17.422 4.656 1 94.56 203 SER A N 1
ATOM 1572 C CA . SER A 1 203 ? 4.043 -17.141 4.938 1 94.56 203 SER A CA 1
ATOM 1573 C C . SER A 1 203 ? 3.891 -16.062 5.992 1 94.56 203 SER A C 1
ATOM 1575 O O . SER A 1 203 ? 2.953 -16.094 6.793 1 94.56 203 SER A O 1
ATOM 1577 N N . ASP A 1 204 ? 4.809 -15.117 6.035 1 95.44 204 ASP A N 1
ATOM 1578 C CA . ASP A 1 204 ? 4.77 -14.148 7.121 1 95.44 204 ASP A CA 1
ATOM 1579 C C . ASP A 1 204 ? 4.805 -12.719 6.586 1 95.44 204 ASP A C 1
ATOM 1581 O O . ASP A 1 204 ? 4.941 -11.766 7.355 1 95.44 204 ASP A O 1
ATOM 1585 N N . VAL A 1 205 ? 4.648 -12.594 5.285 1 95.88 205 VAL A N 1
ATOM 1586 C CA . VAL A 1 205 ? 4.68 -11.25 4.719 1 95.88 205 VAL A CA 1
ATOM 1587 C C . VAL A 1 205 ? 3.654 -11.141 3.59 1 95.88 205 VAL A C 1
ATOM 1589 O O . VAL A 1 205 ? 3.412 -12.109 2.867 1 95.88 205 VAL A O 1
ATOM 1592 N N . LEU A 1 206 ? 2.992 -10.047 3.527 1 96.75 206 LEU A N 1
ATOM 1593 C CA . LEU A 1 206 ? 2.266 -9.602 2.344 1 96.75 206 LEU A CA 1
ATOM 1594 C C . LEU A 1 206 ? 3.08 -8.578 1.56 1 96.75 206 LEU A C 1
ATOM 1596 O O . LEU A 1 206 ? 3.52 -7.57 2.117 1 96.75 206 LEU A O 1
ATOM 1600 N N . MET A 1 207 ? 3.301 -8.852 0.279 1 98.06 207 MET A N 1
ATOM 1601 C CA . MET A 1 207 ? 4.098 -7.898 -0.491 1 98.06 207 MET A CA 1
ATOM 1602 C C . MET A 1 207 ? 4.047 -8.227 -1.979 1 98.06 207 MET A C 1
ATOM 1604 O O . MET A 1 207 ? 3.887 -9.383 -2.359 1 98.06 207 MET A O 1
ATOM 1608 N N . GLY A 1 208 ? 4.16 -7.188 -2.799 1 98.62 208 GLY A N 1
ATOM 1609 C CA . GLY A 1 208 ? 4.395 -7.324 -4.227 1 98.62 208 GLY A CA 1
ATOM 1610 C C . GLY A 1 208 ? 5.637 -6.598 -4.703 1 98.62 208 GLY A C 1
ATOM 1611 O O . GLY A 1 208 ? 6.035 -5.59 -4.117 1 98.62 208 GLY A O 1
ATOM 1612 N N . ILE A 1 209 ? 6.254 -7.094 -5.73 1 98.81 209 ILE A N 1
ATOM 1613 C CA . ILE A 1 209 ? 7.406 -6.43 -6.332 1 98.81 209 ILE A CA 1
ATOM 1614 C C . ILE A 1 209 ? 7.25 -6.402 -7.848 1 98.81 209 ILE A C 1
ATOM 1616 O O . ILE A 1 209 ? 6.883 -7.41 -8.461 1 98.81 209 ILE A O 1
ATOM 1620 N N . VAL A 1 210 ? 7.473 -5.25 -8.445 1 98.94 210 VAL A N 1
ATOM 1621 C CA . VAL A 1 210 ? 7.508 -5.078 -9.898 1 98.94 210 VAL A CA 1
ATOM 1622 C C . VAL A 1 210 ? 8.914 -4.676 -10.336 1 98.94 210 VAL A C 1
ATOM 1624 O O . VAL A 1 210 ? 9.547 -3.824 -9.711 1 98.94 210 VAL A O 1
ATOM 1627 N N . VAL A 1 211 ? 9.438 -5.305 -11.336 1 98.94 211 VAL A N 1
ATOM 1628 C CA . VAL A 1 211 ? 10.719 -4.93 -11.922 1 98.94 211 VAL A CA 1
ATOM 1629 C C . VAL A 1 211 ? 10.508 -4.434 -13.352 1 98.94 211 VAL A C 1
ATOM 1631 O O . VAL A 1 211 ? 9.844 -5.098 -14.156 1 98.94 211 VAL A O 1
ATOM 1634 N N . ALA A 1 212 ? 11.008 -3.264 -13.633 1 98.94 212 ALA A N 1
ATOM 1635 C CA . ALA A 1 212 ? 10.977 -2.697 -14.977 1 98.94 212 ALA A CA 1
ATOM 1636 C C . ALA A 1 212 ? 12.25 -3.045 -15.742 1 98.94 212 ALA A C 1
ATOM 1638 O O . ALA A 1 212 ? 13.352 -3 -15.188 1 98.94 212 ALA A O 1
ATOM 1639 N N . LYS A 1 213 ? 12.109 -3.346 -17.016 1 98.81 213 LYS A N 1
ATOM 1640 C CA . LYS A 1 213 ? 13.227 -3.752 -17.859 1 98.81 213 LYS A CA 1
ATOM 1641 C C . LYS A 1 213 ? 14.195 -2.594 -18.094 1 98.81 213 LYS A C 1
ATOM 1643 O O . LYS A 1 213 ? 15.406 -2.793 -18.141 1 98.81 213 LYS A O 1
ATOM 1648 N N . THR A 1 214 ? 13.664 -1.387 -18.281 1 98.69 214 THR A N 1
ATOM 1649 C CA . THR A 1 214 ? 14.5 -0.239 -18.625 1 98.69 214 THR A CA 1
ATOM 1650 C C . THR A 1 214 ? 14.227 0.924 -17.672 1 98.69 214 THR A C 1
ATOM 1652 O O . THR A 1 214 ? 13.195 0.957 -17 1 98.69 214 THR A O 1
ATOM 1655 N N . LYS A 1 215 ? 15.164 1.859 -17.641 1 98.12 215 LYS A N 1
ATOM 1656 C CA . LYS A 1 215 ? 15.008 3.062 -16.828 1 98.12 215 LYS A CA 1
ATOM 1657 C C . LYS A 1 215 ? 13.844 3.914 -17.328 1 98.12 215 LYS A C 1
ATOM 1659 O O . LYS A 1 215 ? 13.156 4.562 -16.531 1 98.12 215 LYS A O 1
ATOM 1664 N N . GLU A 1 216 ? 13.656 3.869 -18.625 1 98.25 216 GLU A N 1
ATOM 1665 C CA . GLU A 1 216 ? 12.586 4.637 -19.25 1 98.25 216 GLU A CA 1
ATOM 1666 C C . GLU A 1 216 ? 11.219 4.168 -18.766 1 98.25 216 GLU A C 1
ATOM 1668 O O . GLU A 1 216 ? 10.297 4.977 -18.594 1 98.25 216 GLU A O 1
ATOM 1673 N N . LEU A 1 217 ? 11.062 2.902 -18.516 1 98.31 217 LEU A N 1
ATOM 1674 C CA . LEU A 1 217 ? 9.812 2.342 -18.016 1 98.31 217 LEU A CA 1
ATOM 1675 C C . LEU A 1 217 ? 9.711 2.539 -16.5 1 98.31 217 LEU A C 1
ATOM 1677 O O . LEU A 1 217 ? 8.602 2.637 -15.961 1 98.31 217 LEU A O 1
ATOM 1681 N N . ALA A 1 218 ? 10.852 2.648 -15.852 1 98.56 218 ALA A N 1
ATOM 1682 C CA . ALA A 1 218 ? 10.914 2.684 -14.391 1 98.56 218 ALA A CA 1
ATOM 1683 C C . ALA A 1 218 ? 10.445 4.031 -13.859 1 98.56 218 ALA A C 1
ATOM 1685 O O . ALA A 1 218 ? 9.789 4.098 -12.812 1 98.56 218 ALA A O 1
ATOM 1686 N N . GLN A 1 219 ? 10.727 5.059 -14.516 1 97.94 219 GLN A N 1
ATOM 1687 C CA . GLN A 1 219 ? 10.5 6.395 -13.977 1 97.94 219 GLN A CA 1
ATOM 1688 C C . GLN A 1 219 ? 9.008 6.668 -13.789 1 97.94 219 GLN A C 1
ATOM 1690 O O . GLN A 1 219 ? 8.578 7.086 -12.711 1 97.94 219 GLN A O 1
ATOM 1695 N N . PRO A 1 220 ? 8.203 6.402 -14.859 1 97.88 220 PRO A N 1
ATOM 1696 C CA . PRO A 1 220 ? 6.777 6.629 -14.633 1 97.88 220 PRO A CA 1
ATOM 1697 C C . PRO A 1 220 ? 6.195 5.715 -13.562 1 97.88 220 PRO A C 1
ATOM 1699 O O . PRO A 1 220 ? 5.266 6.109 -12.844 1 97.88 220 PRO A O 1
ATOM 1702 N N . LEU A 1 221 ? 6.699 4.555 -13.484 1 97.75 221 LEU A N 1
ATOM 1703 C CA . LEU A 1 221 ? 6.246 3.629 -12.453 1 97.75 221 LEU A CA 1
ATOM 1704 C C . LEU A 1 221 ? 6.605 4.148 -11.062 1 97.75 221 LEU A C 1
ATOM 1706 O O . LEU A 1 221 ? 5.801 4.055 -10.133 1 97.75 221 LEU A O 1
ATOM 1710 N N . HIS A 1 222 ? 7.785 4.66 -10.922 1 97.81 222 HIS A N 1
ATOM 1711 C CA . HIS A 1 222 ? 8.211 5.27 -9.664 1 97.81 222 HIS A CA 1
ATOM 1712 C C . HIS A 1 222 ? 7.305 6.434 -9.281 1 97.81 222 HIS A C 1
ATOM 1714 O O . HIS A 1 222 ? 6.895 6.551 -8.125 1 97.81 222 HIS A O 1
ATOM 1720 N N . ASP A 1 223 ? 7.047 7.27 -10.227 1 97.44 223 ASP A N 1
ATOM 1721 C CA . ASP A 1 223 ? 6.188 8.422 -9.969 1 97.44 223 ASP A CA 1
ATOM 1722 C C . ASP A 1 223 ? 4.809 7.977 -9.477 1 97.44 223 ASP A C 1
ATOM 1724 O O . ASP A 1 223 ? 4.266 8.555 -8.531 1 97.44 223 ASP A O 1
ATOM 1728 N N . MET A 1 224 ? 4.254 6.969 -10.086 1 98 224 MET A N 1
ATOM 1729 C CA . MET A 1 224 ? 2.947 6.453 -9.695 1 98 224 MET A CA 1
ATOM 1730 C C . MET A 1 224 ? 2.986 5.898 -8.273 1 98 224 MET A C 1
ATOM 1732 O O . MET A 1 224 ? 2.068 6.133 -7.488 1 98 224 MET A O 1
ATOM 1736 N N . MET A 1 225 ? 4.051 5.16 -8.008 1 97.31 225 MET A N 1
ATOM 1737 C CA . MET A 1 225 ? 4.227 4.609 -6.672 1 97.31 225 MET A CA 1
ATOM 1738 C C . MET A 1 225 ? 4.262 5.715 -5.625 1 97.31 225 MET A C 1
ATOM 1740 O O . MET A 1 225 ? 3.639 5.602 -4.57 1 97.31 225 MET A O 1
ATOM 1744 N N . VAL A 1 226 ? 4.953 6.785 -5.941 1 95.81 226 VAL A N 1
ATOM 1745 C CA . VAL A 1 226 ? 5.074 7.91 -5.02 1 95.81 226 VAL A CA 1
ATOM 1746 C C . VAL A 1 226 ? 3.717 8.586 -4.848 1 95.81 226 VAL A C 1
ATOM 1748 O O . VAL A 1 226 ? 3.301 8.883 -3.727 1 95.81 226 VAL A O 1
ATOM 1751 N N . HIS A 1 227 ? 2.992 8.773 -5.906 1 96.25 227 HIS A N 1
ATOM 1752 C CA . HIS A 1 227 ? 1.711 9.461 -5.883 1 96.25 227 HIS A CA 1
ATOM 1753 C C . HIS A 1 227 ? 0.666 8.664 -5.109 1 96.25 227 HIS A C 1
ATOM 1755 O O . HIS A 1 227 ? -0.137 9.234 -4.371 1 96.25 227 HIS A O 1
ATOM 1761 N N . THR A 1 228 ? 0.707 7.344 -5.27 1 96.12 228 THR A N 1
ATOM 1762 C CA . THR A 1 228 ? -0.385 6.539 -4.738 1 96.12 228 THR A CA 1
ATOM 1763 C C . THR A 1 228 ? -0.014 5.957 -3.377 1 96.12 228 THR A C 1
ATOM 1765 O O . THR A 1 228 ? -0.888 5.539 -2.615 1 96.12 228 THR A O 1
ATOM 1768 N N . GLY A 1 229 ? 1.274 5.82 -3.162 1 97.44 229 GLY A N 1
ATOM 1769 C CA . GLY A 1 229 ? 1.778 5.578 -1.82 1 97.44 229 GLY A CA 1
ATOM 1770 C C . GLY A 1 229 ? 1.598 4.141 -1.367 1 97.44 229 GLY A C 1
ATOM 1771 O O . GLY A 1 229 ? 1.614 3.855 -0.168 1 97.44 229 GLY A O 1
ATOM 1772 N N . ALA A 1 230 ? 1.366 3.145 -2.271 1 97.88 230 ALA A N 1
ATOM 1773 C CA . ALA A 1 230 ? 1.168 1.754 -1.872 1 97.88 230 ALA A CA 1
ATOM 1774 C C . ALA A 1 230 ? 2.504 1.044 -1.675 1 97.88 230 ALA A C 1
ATOM 1776 O O . ALA A 1 230 ? 2.73 -0.032 -2.232 1 97.88 230 ALA A O 1
ATOM 1777 N N . VAL A 1 231 ? 3.348 1.559 -0.793 1 97.62 231 VAL A N 1
ATOM 1778 C CA . VAL A 1 231 ? 4.727 1.1 -0.679 1 97.62 231 VAL A CA 1
ATOM 1779 C C . VAL A 1 231 ? 4.844 0.082 0.454 1 97.62 231 VAL A C 1
ATOM 1781 O O . VAL A 1 231 ? 4.035 0.09 1.387 1 97.62 231 VAL A O 1
ATOM 1784 N N . ALA A 1 232 ? 5.844 -0.74 0.377 1 98 232 ALA A N 1
ATOM 1785 C CA . ALA A 1 232 ? 6.098 -1.775 1.376 1 98 232 ALA A CA 1
ATOM 1786 C C . ALA A 1 232 ? 6.773 -1.19 2.613 1 98 232 ALA A C 1
ATOM 1788 O O . ALA A 1 232 ? 7.621 -0.302 2.504 1 98 232 ALA A O 1
ATOM 1789 N N . GLY A 1 233 ? 6.426 -1.717 3.787 1 96.94 233 GLY A N 1
ATOM 1790 C CA . GLY A 1 233 ? 7.062 -1.312 5.027 1 96.94 233 GLY A CA 1
ATOM 1791 C C . GLY A 1 233 ? 8.43 -1.93 5.227 1 96.94 233 GLY A C 1
ATOM 1792 O O . GLY A 1 233 ? 8.727 -2.996 4.68 1 96.94 233 GLY A O 1
ATOM 1793 N N . PRO A 1 234 ? 9.234 -1.305 6.055 1 96.81 234 PRO A N 1
ATOM 1794 C CA . PRO A 1 234 ? 10.633 -1.721 6.184 1 96.81 234 PRO A CA 1
ATOM 1795 C C . PRO A 1 234 ? 10.781 -3.129 6.754 1 96.81 234 PRO A C 1
ATOM 1797 O O . PRO A 1 234 ? 11.602 -3.914 6.266 1 96.81 234 PRO A O 1
ATOM 1800 N N . LEU A 1 235 ? 10.008 -3.482 7.77 1 96.06 235 LEU A N 1
ATOM 1801 C CA . LEU A 1 235 ? 10.141 -4.812 8.352 1 96.06 235 LEU A CA 1
ATOM 1802 C C . LEU A 1 235 ? 9.781 -5.891 7.336 1 96.06 235 LEU A C 1
ATOM 1804 O O . LEU A 1 235 ? 10.461 -6.91 7.238 1 96.06 235 LEU A O 1
ATOM 1808 N N . ASP A 1 236 ? 8.68 -5.695 6.664 1 97.69 236 ASP A N 1
ATOM 1809 C CA . ASP A 1 236 ? 8.273 -6.66 5.648 1 97.69 236 ASP A CA 1
ATOM 1810 C C . ASP A 1 236 ? 9.367 -6.828 4.586 1 97.69 236 ASP A C 1
ATOM 1812 O O . ASP A 1 236 ? 9.648 -7.949 4.16 1 97.69 236 ASP A O 1
ATOM 1816 N N . CYS A 1 237 ? 9.977 -5.699 4.195 1 98.38 237 CYS A N 1
ATOM 1817 C CA . CYS A 1 237 ? 11.07 -5.758 3.234 1 98.38 237 CYS A CA 1
ATOM 1818 C C . CYS A 1 237 ? 12.219 -6.598 3.768 1 98.38 237 CYS A C 1
ATOM 1820 O O . CYS A 1 237 ? 12.805 -7.395 3.031 1 98.38 237 CYS A O 1
ATOM 1822 N N . TRP A 1 238 ? 12.508 -6.359 5.004 1 97.25 238 TRP A N 1
ATOM 1823 C CA . TRP A 1 238 ? 13.617 -7.07 5.645 1 97.25 238 TRP A CA 1
ATOM 1824 C C . TRP A 1 238 ? 13.352 -8.57 5.676 1 97.25 238 TRP A C 1
ATOM 1826 O O . TRP A 1 238 ? 14.258 -9.375 5.43 1 97.25 238 TRP A O 1
ATOM 1836 N N . LEU A 1 239 ? 12.117 -8.984 5.949 1 97.19 239 LEU A N 1
ATOM 1837 C CA . LEU A 1 239 ? 11.75 -10.391 5.988 1 97.19 239 LEU A CA 1
ATOM 1838 C C . LEU A 1 239 ? 11.875 -11.023 4.605 1 97.19 239 LEU A C 1
ATOM 1840 O O . LEU A 1 239 ? 12.344 -12.156 4.477 1 97.19 239 LEU A O 1
ATOM 1844 N N . VAL A 1 240 ? 11.484 -10.32 3.572 1 98.12 240 VAL A N 1
ATOM 1845 C CA . VAL A 1 240 ? 11.578 -10.859 2.217 1 98.12 240 VAL A CA 1
ATOM 1846 C C . VAL A 1 240 ? 13.047 -10.977 1.814 1 98.12 240 VAL A C 1
ATOM 1848 O O . VAL A 1 240 ? 13.445 -11.953 1.177 1 98.12 240 VAL A O 1
ATOM 1851 N N . LEU A 1 241 ? 13.875 -9.961 2.209 1 96.88 241 LEU A N 1
ATOM 1852 C CA . LEU A 1 241 ? 15.305 -10.039 1.957 1 96.88 241 LEU A CA 1
ATOM 1853 C C . LEU A 1 241 ? 15.898 -11.297 2.574 1 96.88 241 LEU A C 1
ATOM 1855 O O . LEU A 1 241 ? 16.719 -11.977 1.945 1 96.88 241 LEU A O 1
ATOM 1859 N N . ARG A 1 242 ? 15.508 -11.578 3.742 1 95.44 242 ARG A N 1
ATOM 1860 C CA . ARG A 1 242 ? 15.961 -12.781 4.43 1 95.44 242 ARG A CA 1
ATOM 1861 C C . ARG A 1 242 ? 15.531 -14.039 3.67 1 95.44 242 ARG A C 1
ATOM 1863 O O . ARG A 1 242 ? 16.328 -14.969 3.512 1 95.44 242 ARG A O 1
ATOM 1870 N N . GLY A 1 243 ? 14.273 -14.039 3.189 1 96.81 243 GLY A N 1
ATOM 1871 C CA . GLY A 1 243 ? 13.758 -15.18 2.449 1 96.81 243 GLY A CA 1
ATOM 1872 C C . GLY A 1 243 ? 14.484 -15.414 1.136 1 96.81 243 GLY A C 1
ATOM 1873 O O . GLY A 1 243 ? 14.734 -16.562 0.751 1 96.81 243 GLY A O 1
ATOM 1874 N N . ILE A 1 244 ? 14.875 -14.359 0.455 1 97.38 244 ILE A N 1
ATOM 1875 C CA . ILE A 1 244 ? 15.5 -14.438 -0.862 1 97.38 244 ILE A CA 1
ATOM 1876 C C . ILE A 1 244 ? 16.844 -15.148 -0.756 1 97.38 244 ILE A C 1
ATOM 1878 O O . ILE A 1 244 ? 17.25 -15.883 -1.666 1 97.38 244 ILE A O 1
ATOM 1882 N N . LYS A 1 245 ? 17.531 -15.062 0.362 1 94.5 245 LYS A N 1
ATOM 1883 C CA . LYS A 1 245 ? 18.875 -15.633 0.521 1 94.5 245 LYS A CA 1
ATOM 1884 C C . LYS A 1 245 ? 18.828 -17.156 0.439 1 94.5 245 LYS A C 1
ATOM 1886 O O . LYS A 1 245 ? 19.844 -17.797 0.123 1 94.5 245 LYS A O 1
ATOM 1891 N N . THR A 1 246 ? 17.641 -17.766 0.668 1 95.88 246 THR A N 1
ATOM 1892 C CA . THR A 1 246 ? 17.516 -19.219 0.571 1 95.88 246 THR A CA 1
ATOM 1893 C C . THR A 1 246 ? 16.625 -19.609 -0.593 1 95.88 246 THR A C 1
ATOM 1895 O O . THR A 1 246 ? 16.156 -20.75 -0.674 1 95.88 246 THR A O 1
ATOM 1898 N N . LEU A 1 247 ? 16.297 -18.688 -1.465 1 97.44 247 LEU A N 1
ATOM 1899 C CA . LEU A 1 247 ? 15.328 -18.906 -2.525 1 97.44 247 LEU A CA 1
ATOM 1900 C C . LEU A 1 247 ? 15.719 -20.094 -3.385 1 97.44 247 LEU A C 1
ATOM 1902 O O . LEU A 1 247 ? 14.891 -20.984 -3.635 1 97.44 247 LEU A O 1
ATOM 1906 N N . ALA A 1 248 ? 17 -20.141 -3.816 1 96.69 248 ALA A N 1
ATOM 1907 C CA . ALA A 1 248 ? 17.438 -21.219 -4.699 1 96.69 248 ALA A CA 1
ATOM 1908 C C . ALA A 1 248 ? 17.266 -22.578 -4.031 1 96.69 248 ALA A C 1
ATOM 1910 O O . ALA A 1 248 ? 16.766 -23.516 -4.645 1 96.69 248 ALA A O 1
ATOM 1911 N N . LEU A 1 249 ? 17.641 -22.703 -2.77 1 95.31 249 LEU A N 1
ATOM 1912 C CA . LEU A 1 249 ? 17.516 -23.953 -2.018 1 95.31 249 LEU A CA 1
ATOM 1913 C C . LEU A 1 249 ? 16.062 -24.359 -1.884 1 95.31 249 LEU A C 1
ATOM 1915 O O . LEU A 1 249 ? 15.711 -25.516 -2.104 1 95.31 249 LEU A O 1
ATOM 1919 N N . ARG A 1 250 ? 15.242 -23.391 -1.556 1 98.12 250 ARG A N 1
ATOM 1920 C CA . ARG A 1 250 ? 13.836 -23.672 -1.315 1 98.12 250 ARG A CA 1
ATOM 1921 C C . ARG A 1 250 ? 13.125 -24.047 -2.611 1 98.12 250 ARG A C 1
ATOM 1923 O O . ARG A 1 250 ? 12.352 -25.016 -2.646 1 98.12 250 ARG A O 1
ATOM 1930 N N . MET A 1 251 ? 13.438 -23.312 -3.697 1 98.19 251 MET A N 1
ATOM 1931 C CA . MET A 1 251 ? 12.781 -23.625 -4.965 1 98.19 251 MET A CA 1
ATOM 1932 C C . MET A 1 251 ? 13.156 -25.016 -5.453 1 98.19 251 MET A C 1
ATOM 1934 O O . MET A 1 251 ? 12.32 -25.734 -6.008 1 98.19 251 MET A O 1
ATOM 1938 N N . ASN A 1 252 ? 14.461 -25.391 -5.25 1 97.81 252 ASN A N 1
ATOM 1939 C CA . ASN A 1 252 ? 14.859 -26.75 -5.617 1 97.81 252 ASN A CA 1
ATOM 1940 C C . ASN A 1 252 ? 14.055 -27.797 -4.855 1 97.81 252 ASN A C 1
ATOM 1942 O O . ASN A 1 252 ? 13.586 -28.766 -5.445 1 97.81 252 ASN A O 1
ATOM 1946 N N . ALA A 1 253 ? 13.891 -27.547 -3.586 1 97.19 253 ALA A N 1
ATOM 1947 C CA . ALA A 1 253 ? 13.133 -28.484 -2.754 1 97.19 253 ALA A CA 1
ATOM 1948 C C . ALA A 1 253 ? 11.664 -28.516 -3.154 1 97.19 253 ALA A C 1
ATOM 1950 O O . ALA A 1 253 ? 11.055 -29.578 -3.248 1 97.19 253 ALA A O 1
ATOM 1951 N N . HIS A 1 254 ? 11.039 -27.344 -3.393 1 98.5 254 HIS A N 1
ATOM 1952 C CA . HIS A 1 254 ? 9.656 -27.25 -3.85 1 98.5 254 HIS A CA 1
ATOM 1953 C C . HIS A 1 254 ? 9.453 -28.031 -5.148 1 98.5 254 HIS A C 1
ATOM 1955 O O . HIS A 1 254 ? 8.484 -28.781 -5.281 1 98.5 254 HIS A O 1
ATOM 1961 N N . CYS A 1 255 ? 10.359 -27.828 -6.098 1 98.5 255 CYS A N 1
ATOM 1962 C CA . CYS A 1 255 ? 10.25 -28.469 -7.406 1 98.5 255 CYS A CA 1
ATOM 1963 C C . CYS A 1 255 ? 10.336 -29.984 -7.285 1 98.5 255 CYS A C 1
ATOM 1965 O O . CYS A 1 255 ? 9.523 -30.703 -7.867 1 98.5 255 CYS A O 1
ATOM 1967 N N . GLN A 1 256 ? 11.305 -30.406 -6.543 1 98.12 256 GLN A N 1
ATOM 1968 C CA . GLN A 1 256 ? 11.508 -31.828 -6.391 1 98.12 256 GLN A CA 1
ATOM 1969 C C . GLN A 1 256 ? 10.32 -32.5 -5.699 1 98.12 256 GLN A C 1
ATOM 1971 O O . GLN A 1 256 ? 9.812 -33.5 -6.168 1 98.12 256 GLN A O 1
ATOM 1976 N N . ASN A 1 257 ? 9.906 -31.938 -4.578 1 98.5 257 ASN A N 1
ATOM 1977 C CA . ASN A 1 257 ? 8.766 -32.469 -3.842 1 98.5 257 ASN A CA 1
ATOM 1978 C C . ASN A 1 257 ? 7.5 -32.469 -4.695 1 98.5 257 ASN A C 1
ATOM 1980 O O . ASN A 1 257 ? 6.77 -33.469 -4.727 1 98.5 257 ASN A O 1
ATOM 1984 N N . ALA A 1 258 ? 7.242 -31.406 -5.391 1 98.69 258 ALA A N 1
ATOM 1985 C CA . ALA A 1 258 ? 6.016 -31.266 -6.168 1 98.69 258 ALA A CA 1
ATOM 1986 C C . ALA A 1 258 ? 5.98 -32.281 -7.32 1 98.69 258 ALA A C 1
ATOM 1988 O O . ALA A 1 258 ? 4.938 -32.875 -7.605 1 98.69 258 ALA A O 1
ATOM 1989 N N . LEU A 1 259 ? 7.09 -32.406 -7.988 1 98.5 259 LEU A N 1
ATOM 1990 C CA . LEU A 1 259 ? 7.145 -33.375 -9.086 1 98.5 259 LEU A CA 1
ATOM 1991 C C . LEU A 1 259 ? 6.895 -34.781 -8.578 1 98.5 259 LEU A C 1
ATOM 1993 O O . LEU A 1 259 ? 6.16 -35.562 -9.195 1 98.5 259 LEU A O 1
ATOM 1997 N N . GLU A 1 260 ? 7.504 -35.125 -7.484 1 98.38 260 GLU A N 1
ATOM 1998 C CA . GLU A 1 260 ? 7.312 -36.438 -6.887 1 98.38 260 GLU A CA 1
ATOM 1999 C C . GLU A 1 260 ? 5.855 -36.656 -6.488 1 98.38 260 GLU A C 1
ATOM 2001 O O . GLU A 1 260 ? 5.273 -37.688 -6.785 1 98.38 260 GLU A O 1
ATOM 2006 N N . ILE A 1 261 ? 5.277 -35.688 -5.852 1 98.69 261 ILE A N 1
ATOM 2007 C CA . ILE A 1 261 ? 3.881 -35.781 -5.434 1 98.69 261 ILE A CA 1
ATOM 2008 C C . ILE A 1 261 ? 2.977 -35.875 -6.66 1 98.69 261 ILE A C 1
ATOM 2010 O O . ILE A 1 261 ? 2.008 -36.625 -6.672 1 98.69 261 ILE A O 1
ATOM 2014 N N . ALA A 1 262 ? 3.283 -35.125 -7.711 1 98.75 262 ALA A N 1
ATOM 2015 C CA . ALA A 1 262 ? 2.504 -35.125 -8.945 1 98.75 262 ALA A CA 1
ATOM 2016 C C . ALA A 1 262 ? 2.504 -36.531 -9.57 1 98.75 262 ALA A C 1
ATOM 2018 O O . ALA A 1 262 ? 1.461 -37.031 -10 1 98.75 262 ALA A O 1
ATOM 2019 N N . ARG A 1 263 ? 3.648 -37.125 -9.609 1 98.56 263 ARG A N 1
ATOM 2020 C CA . ARG A 1 263 ? 3.76 -38.5 -10.164 1 98.56 263 ARG A CA 1
ATOM 2021 C C . ARG A 1 263 ? 2.906 -39.469 -9.375 1 98.56 263 ARG A C 1
ATOM 2023 O O . ARG A 1 263 ? 2.189 -40.281 -9.961 1 98.56 263 ARG A O 1
ATOM 2030 N N . ARG A 1 264 ? 2.967 -39.375 -8.133 1 98.5 264 ARG A N 1
ATOM 2031 C CA . ARG A 1 264 ? 2.217 -40.281 -7.27 1 98.5 264 ARG A CA 1
ATOM 2032 C C . ARG A 1 264 ? 0.717 -40.031 -7.375 1 98.5 264 ARG A C 1
ATOM 2034 O O . ARG A 1 264 ? -0.081 -40.969 -7.375 1 98.5 264 ARG A O 1
ATOM 2041 N N . LEU A 1 265 ? 0.37 -38.781 -7.465 1 98.62 265 LEU A N 1
ATOM 2042 C CA . LEU A 1 265 ? -1.031 -38.406 -7.633 1 98.62 265 LEU A CA 1
ATOM 2043 C C . LEU A 1 265 ? -1.583 -38.969 -8.945 1 98.62 265 LEU A C 1
ATOM 2045 O O . LEU A 1 265 ? -2.73 -39.406 -9 1 98.62 265 LEU A O 1
ATOM 2049 N N . GLU A 1 266 ? -0.807 -38.906 -9.984 1 97.31 266 GLU A N 1
ATOM 2050 C CA . GLU A 1 266 ? -1.234 -39.406 -11.297 1 97.31 266 GLU A CA 1
ATOM 2051 C C . GLU A 1 266 ? -1.6 -40.875 -11.234 1 97.31 266 GLU A C 1
ATOM 2053 O O . GLU A 1 266 ? -2.475 -41.344 -11.969 1 97.31 266 GLU A O 1
ATOM 2058 N N . ALA A 1 267 ? -1.004 -41.562 -10.359 1 97.31 267 ALA A N 1
ATOM 2059 C CA . ALA A 1 267 ? -1.2 -43 -10.258 1 97.31 267 ALA A CA 1
ATOM 2060 C C . ALA A 1 267 ? -2.314 -43.312 -9.266 1 97.31 267 ALA A C 1
ATOM 2062 O O . ALA A 1 267 ? -2.744 -44.469 -9.172 1 97.31 267 ALA A O 1
ATOM 2063 N N . HIS A 1 268 ? -2.812 -42.438 -8.547 1 97.94 268 HIS A N 1
ATOM 2064 C CA . HIS A 1 268 ? -3.785 -42.688 -7.492 1 97.94 268 HIS A CA 1
ATOM 2065 C C . HIS A 1 268 ? -5.188 -42.875 -8.062 1 97.94 268 HIS A C 1
ATOM 2067 O O . HIS A 1 268 ? -5.617 -42.094 -8.914 1 97.94 268 HIS A O 1
ATOM 2073 N N . PRO A 1 269 ? -5.961 -43.812 -7.594 1 97.81 269 PRO A N 1
ATOM 2074 C CA . PRO A 1 269 ? -7.258 -44.156 -8.188 1 97.81 269 PRO A CA 1
ATOM 2075 C C . PRO A 1 269 ? -8.297 -43.031 -8 1 97.81 269 PRO A C 1
ATOM 2077 O O . PRO A 1 269 ? -9.281 -43 -8.734 1 97.81 269 PRO A O 1
ATOM 2080 N N . ALA A 1 270 ? -8.133 -42.125 -7.078 1 97.81 270 ALA A N 1
ATOM 2081 C CA . ALA A 1 270 ? -9.109 -41.094 -6.812 1 97.81 270 ALA A CA 1
ATOM 2082 C C . ALA A 1 270 ? -8.922 -39.906 -7.766 1 97.81 270 ALA A C 1
ATOM 2084 O O . ALA A 1 270 ? -9.773 -39.031 -7.852 1 97.81 270 ALA A O 1
ATOM 2085 N N . ILE A 1 271 ? -7.852 -39.906 -8.5 1 98.44 271 ILE A N 1
ATOM 2086 C CA . ILE A 1 271 ? -7.465 -38.75 -9.297 1 98.44 271 ILE A CA 1
ATOM 2087 C C . ILE A 1 271 ? -7.871 -38.969 -10.75 1 98.44 271 ILE A C 1
ATOM 2089 O O . ILE A 1 271 ? -7.609 -40.031 -11.328 1 98.44 271 ILE A O 1
ATOM 2093 N N . GLU A 1 272 ? -8.57 -38 -11.297 1 98.19 272 GLU A N 1
ATOM 2094 C CA . GLU A 1 272 ? -8.93 -38 -12.711 1 98.19 272 GLU A CA 1
ATOM 2095 C C . GLU A 1 272 ? -7.805 -37.438 -13.57 1 98.19 272 GLU A C 1
ATOM 2097 O O . GLU A 1 272 ? -7.492 -37.969 -14.633 1 98.19 272 GLU A O 1
ATOM 2102 N N . LYS A 1 273 ? -7.215 -36.312 -13.133 1 98.12 273 LYS A N 1
ATOM 2103 C CA . LYS A 1 273 ? -6.184 -35.625 -13.891 1 98.12 273 LYS A CA 1
ATOM 2104 C C . LYS A 1 273 ? -5.266 -34.844 -12.961 1 98.12 273 LYS A C 1
ATOM 2106 O O . LYS A 1 273 ? -5.703 -34.312 -11.938 1 98.12 273 LYS A O 1
ATOM 2111 N N . VAL A 1 274 ? -3.99 -34.844 -13.25 1 98.5 274 VAL A N 1
ATOM 2112 C CA . VAL A 1 274 ? -3.008 -34.031 -12.539 1 98.5 274 VAL A CA 1
ATOM 2113 C C . VAL A 1 274 ? -2.486 -32.906 -13.453 1 98.5 274 VAL A C 1
ATOM 2115 O O . VAL A 1 274 ? -2.232 -33.156 -14.641 1 98.5 274 VAL A O 1
ATOM 2118 N N . PHE A 1 275 ? -2.426 -31.719 -12.953 1 98.25 275 PHE A N 1
ATOM 2119 C CA . PHE A 1 275 ? -1.818 -30.594 -13.656 1 98.25 275 PHE A CA 1
ATOM 2120 C C . PHE A 1 275 ? -0.459 -30.25 -13.062 1 98.25 275 PHE A C 1
ATOM 2122 O O . PHE A 1 275 ? -0.378 -29.734 -11.945 1 98.25 275 PHE A O 1
ATOM 2129 N N . HIS A 1 276 ? 0.571 -30.562 -13.75 1 98.44 276 HIS A N 1
ATOM 2130 C CA . HIS A 1 276 ? 1.961 -30.219 -13.469 1 98.44 276 HIS A CA 1
ATOM 2131 C C . HIS A 1 276 ? 2.814 -30.297 -14.734 1 98.44 276 HIS A C 1
ATOM 2133 O O . HIS A 1 276 ? 3.115 -31.391 -15.219 1 98.44 276 HIS A O 1
ATOM 2139 N N . PRO A 1 277 ? 3.287 -29.156 -15.172 1 98.12 277 PRO A N 1
ATOM 2140 C CA . PRO A 1 277 ? 3.959 -29.109 -16.469 1 98.12 277 PRO A CA 1
ATOM 2141 C C . PRO A 1 277 ? 5.258 -29.922 -16.5 1 98.12 277 PRO A C 1
ATOM 2143 O O . PRO A 1 277 ? 5.852 -30.109 -17.562 1 98.12 277 PRO A O 1
ATOM 2146 N N . GLY A 1 278 ? 5.707 -30.375 -15.375 1 97.5 278 GLY A N 1
ATOM 2147 C CA . GLY A 1 278 ? 6.871 -31.25 -15.305 1 97.5 278 GLY A CA 1
ATOM 2148 C C . GLY A 1 278 ? 6.562 -32.688 -15.641 1 97.5 278 GLY A C 1
ATOM 2149 O O . GLY A 1 278 ? 7.473 -33.5 -15.844 1 97.5 278 GLY A O 1
ATOM 2150 N N . LEU A 1 279 ? 5.336 -33.062 -15.719 1 97.75 279 LEU A N 1
ATOM 2151 C CA . LEU A 1 279 ? 4.914 -34.406 -16.094 1 97.75 279 LEU A CA 1
ATOM 2152 C C . LEU A 1 279 ? 4.805 -34.531 -17.609 1 97.75 279 LEU A C 1
ATOM 2154 O O . LEU A 1 279 ? 4.258 -33.656 -18.266 1 97.75 279 LEU A O 1
ATOM 2158 N N . PRO A 1 280 ? 5.242 -35.625 -18.172 1 96.81 280 PRO A N 1
ATOM 2159 C CA . PRO A 1 280 ? 5.129 -35.844 -19.625 1 96.81 280 PRO A CA 1
ATOM 2160 C C . PRO A 1 280 ? 3.68 -35.812 -20.109 1 96.81 280 PRO A C 1
ATOM 2162 O O . PRO A 1 280 ? 3.414 -35.5 -21.266 1 96.81 280 PRO A O 1
ATOM 2165 N N . SER A 1 281 ? 2.781 -36.094 -19.281 1 95.81 281 SER A N 1
ATOM 2166 C CA . SER A 1 281 ? 1.367 -36.156 -19.641 1 95.81 281 SER A CA 1
ATOM 2167 C C . SER A 1 281 ? 0.77 -34.75 -19.766 1 95.81 281 SER A C 1
ATOM 2169 O O . SER A 1 281 ? -0.327 -34.594 -20.312 1 95.81 281 SER A O 1
ATOM 2171 N N . HIS A 1 282 ? 1.425 -33.781 -19.281 1 95.5 282 HIS A N 1
ATOM 2172 C CA . HIS A 1 282 ? 0.9 -32.406 -19.328 1 95.5 282 HIS A CA 1
ATOM 2173 C C . HIS A 1 282 ? 1.012 -31.828 -20.734 1 95.5 282 HIS A C 1
ATOM 2175 O O . HIS A 1 282 ? 2.014 -32.062 -21.422 1 95.5 282 HIS A O 1
ATOM 2181 N N . GLU A 1 283 ? 0.046 -31.031 -21.156 1 94.31 283 GLU A N 1
ATOM 2182 C CA . GLU A 1 283 ? -0.039 -30.484 -22.5 1 94.31 283 GLU A CA 1
ATOM 2183 C C . GLU A 1 283 ? 1.105 -29.516 -22.781 1 94.31 283 GLU A C 1
ATOM 2185 O O . GLU A 1 283 ? 1.521 -29.359 -23.938 1 94.31 283 GLU A O 1
ATOM 2190 N N . HIS A 1 284 ? 1.702 -28.953 -21.75 1 96 284 HIS A N 1
ATOM 2191 C CA . HIS A 1 284 ? 2.744 -27.953 -21.922 1 96 284 HIS A CA 1
ATOM 2192 C C . HIS A 1 284 ? 4.117 -28.5 -21.562 1 96 284 HIS A C 1
ATOM 2194 O O . HIS A 1 284 ? 5.047 -27.75 -21.281 1 96 284 HIS A O 1
ATOM 2200 N N . TYR A 1 285 ? 4.281 -29.812 -21.578 1 97.38 285 TYR A N 1
ATOM 2201 C CA . TYR A 1 285 ? 5.508 -30.469 -21.141 1 97.38 285 TYR A CA 1
ATOM 2202 C C . TYR A 1 285 ? 6.707 -29.969 -21.938 1 97.38 285 TYR A C 1
ATOM 2204 O O . TYR A 1 285 ? 7.734 -29.609 -21.359 1 97.38 285 TYR A O 1
ATOM 2212 N N . GLU A 1 286 ? 6.621 -29.875 -23.188 1 97.19 286 GLU A N 1
ATOM 2213 C CA . GLU A 1 286 ? 7.742 -29.469 -24.047 1 97.19 286 GLU A CA 1
ATOM 2214 C C . GLU A 1 286 ? 8.102 -28 -23.828 1 97.19 286 GLU A C 1
ATOM 2216 O O . GLU A 1 286 ? 9.281 -27.656 -23.781 1 97.19 286 GLU A O 1
ATOM 2221 N N . LEU A 1 287 ? 7.062 -27.188 -23.734 1 97.31 287 LEU A N 1
ATOM 2222 C CA . LEU A 1 287 ? 7.312 -25.766 -23.484 1 97.31 287 LEU A CA 1
ATOM 2223 C C . LEU A 1 287 ? 7.977 -25.562 -22.125 1 97.31 287 LEU A C 1
ATOM 2225 O O . LEU A 1 287 ? 8.867 -24.719 -21.984 1 97.31 287 LEU A O 1
ATOM 2229 N N . ALA A 1 288 ? 7.562 -26.328 -21.141 1 97.62 288 ALA A N 1
ATOM 2230 C CA . ALA A 1 288 ? 8.133 -26.25 -19.797 1 97.62 288 ALA A CA 1
ATOM 2231 C C . ALA A 1 288 ? 9.617 -26.594 -19.812 1 97.62 288 ALA A C 1
ATOM 2233 O O . ALA A 1 288 ? 10.422 -25.922 -19.156 1 97.62 288 ALA A O 1
ATOM 2234 N N . LYS A 1 289 ? 9.977 -27.609 -20.547 1 96.56 289 LYS A N 1
ATOM 2235 C CA . LYS A 1 289 ? 11.367 -28.047 -20.641 1 96.56 289 LYS A CA 1
ATOM 2236 C C . LYS A 1 289 ? 12.266 -26.938 -21.188 1 96.56 289 LYS A C 1
ATOM 2238 O O . LYS A 1 289 ? 13.414 -26.797 -20.766 1 96.56 289 LYS A O 1
ATOM 2243 N N . THR A 1 290 ? 11.695 -26.188 -22.062 1 95.88 290 THR A N 1
ATOM 2244 C CA . THR A 1 290 ? 12.477 -25.156 -22.719 1 95.88 290 THR A CA 1
ATOM 2245 C C . THR A 1 290 ? 12.461 -23.859 -21.906 1 95.88 290 THR A C 1
ATOM 2247 O O . THR A 1 290 ? 13.5 -23.219 -21.734 1 95.88 290 THR A O 1
ATOM 2250 N N . GLN A 1 291 ? 11.359 -23.5 -21.344 1 96.94 291 GLN A N 1
ATOM 2251 C CA . GLN A 1 291 ? 11.141 -22.188 -20.75 1 96.94 291 GLN A CA 1
ATOM 2252 C C . GLN A 1 291 ? 11.477 -22.203 -19.266 1 96.94 291 GLN A C 1
ATOM 2254 O O . GLN A 1 291 ? 11.844 -21.172 -18.688 1 96.94 291 GLN A O 1
ATOM 2259 N N . MET A 1 292 ? 11.383 -23.359 -18.625 1 97.38 292 MET A N 1
ATOM 2260 C CA . MET A 1 292 ? 11.641 -23.547 -17.188 1 97.38 292 MET A CA 1
ATOM 2261 C C . MET A 1 292 ? 12.477 -24.797 -16.953 1 97.38 292 MET A C 1
ATOM 2263 O O . MET A 1 292 ? 12.047 -25.703 -16.234 1 97.38 292 MET A O 1
ATOM 2267 N N . PRO A 1 293 ? 13.68 -24.797 -17.438 1 95.12 293 PRO A N 1
ATOM 2268 C CA . PRO A 1 293 ? 14.477 -26.016 -17.422 1 95.12 293 PRO A CA 1
ATOM 2269 C C . PRO A 1 293 ? 14.867 -26.469 -16.016 1 95.12 293 PRO A C 1
ATOM 2271 O O . PRO A 1 293 ? 15.203 -27.641 -15.805 1 95.12 293 PRO A O 1
ATOM 2274 N N . LYS A 1 294 ? 14.805 -25.625 -14.977 1 95.94 294 LYS A N 1
ATOM 2275 C CA . LYS A 1 294 ? 15.234 -25.969 -13.625 1 95.94 294 LYS A CA 1
ATOM 2276 C C . LYS A 1 294 ? 14.094 -26.594 -12.828 1 95.94 294 LYS A C 1
ATOM 2278 O O . LYS A 1 294 ? 14.32 -27.141 -11.742 1 95.94 294 LYS A O 1
ATOM 2283 N N . GLY A 1 295 ? 12.883 -26.5 -13.352 1 97 295 GLY A N 1
ATOM 2284 C CA . GLY A 1 295 ? 11.719 -27 -12.641 1 97 295 GLY A CA 1
ATOM 2285 C C . GLY A 1 295 ? 10.5 -26.109 -12.805 1 97 295 GLY A C 1
ATOM 2286 O O . GLY A 1 295 ? 10.586 -25.016 -13.367 1 97 295 GLY A O 1
ATOM 2287 N N . ILE A 1 296 ? 9.336 -26.578 -12.266 1 96.81 296 ILE A N 1
ATOM 2288 C CA . ILE A 1 296 ? 8.07 -25.906 -12.555 1 96.81 296 ILE A CA 1
ATOM 2289 C C . ILE A 1 296 ? 7.566 -25.188 -11.312 1 96.81 296 ILE A C 1
ATOM 2291 O O . ILE A 1 296 ? 6.672 -24.344 -11.398 1 96.81 296 ILE A O 1
ATOM 2295 N N . GLY A 1 297 ? 8.078 -25.484 -10.164 1 97.19 297 GLY A N 1
ATOM 2296 C CA . GLY A 1 297 ? 7.598 -24.875 -8.93 1 97.19 297 GLY A CA 1
ATOM 2297 C C . GLY A 1 297 ? 6.953 -25.891 -7.992 1 97.19 297 GLY A C 1
ATOM 2298 O O . GLY A 1 297 ? 7.203 -27.094 -8.102 1 97.19 297 GLY A O 1
ATOM 2299 N N . GLY A 1 298 ? 6.219 -25.391 -7.012 1 98.12 298 GLY A N 1
ATOM 2300 C CA . GLY A 1 298 ? 5.766 -26.234 -5.926 1 98.12 298 GLY A CA 1
ATOM 2301 C C . GLY A 1 298 ? 4.27 -26.484 -5.949 1 98.12 298 GLY A C 1
ATOM 2302 O O . GLY A 1 298 ? 3.711 -27.031 -4.988 1 98.12 298 GLY A O 1
ATOM 2303 N N . VAL A 1 299 ? 3.6 -26.141 -7.074 1 98.44 299 VAL A N 1
ATOM 2304 C CA . VAL A 1 299 ? 2.146 -26.266 -7.102 1 98.44 299 VAL A CA 1
ATOM 2305 C C . VAL A 1 299 ? 1.743 -27.484 -7.918 1 98.44 299 VAL A C 1
ATOM 2307 O O . VAL A 1 299 ? 2.352 -27.781 -8.945 1 98.44 299 VAL A O 1
ATOM 2310 N N . VAL A 1 300 ? 0.837 -28.25 -7.43 1 98.62 300 VAL A N 1
ATOM 2311 C CA . VAL A 1 300 ? 0.208 -29.375 -8.109 1 98.62 300 VAL A CA 1
ATOM 2312 C C . VAL A 1 300 ? -1.311 -29.266 -7.992 1 98.62 300 VAL A C 1
ATOM 2314 O O . VAL A 1 300 ? -1.85 -29.203 -6.887 1 98.62 300 VAL A O 1
ATOM 2317 N N . THR A 1 301 ? -1.969 -29.25 -9.133 1 98.31 301 THR A N 1
ATOM 2318 C CA . THR A 1 301 ? -3.426 -29.172 -9.125 1 98.31 301 THR A CA 1
ATOM 2319 C C . THR A 1 301 ? -4.043 -30.469 -9.641 1 98.31 301 THR A C 1
ATOM 2321 O O . THR A 1 301 ? -3.48 -31.125 -10.516 1 98.31 301 THR A O 1
ATOM 2324 N N . VAL A 1 302 ? -5.223 -30.891 -9.078 1 98.5 302 VAL A N 1
ATOM 2325 C CA . VAL A 1 302 ? -5.816 -32.156 -9.508 1 98.5 302 VAL A CA 1
ATOM 2326 C C . VAL A 1 302 ? -7.324 -31.984 -9.672 1 98.5 302 VAL A C 1
ATOM 2328 O O . VAL A 1 302 ? -7.941 -31.156 -9 1 98.5 302 VAL A O 1
ATOM 2331 N N . TYR A 1 303 ? -7.836 -32.719 -10.602 1 97.94 303 TYR A N 1
ATOM 2332 C CA . TYR A 1 303 ? -9.258 -33.062 -10.602 1 97.94 303 TYR A CA 1
ATOM 2333 C C . TYR A 1 303 ? -9.5 -34.375 -9.859 1 97.94 303 TYR A C 1
ATOM 2335 O O . TYR A 1 303 ? -8.859 -35.375 -10.148 1 97.94 303 TYR A O 1
ATOM 2343 N N . LEU A 1 304 ? -10.398 -34.281 -8.969 1 97.75 304 LEU A N 1
ATOM 2344 C CA . LEU A 1 304 ? -10.883 -35.531 -8.383 1 97.75 304 LEU A CA 1
ATOM 2345 C C . LEU A 1 304 ? -11.844 -36.25 -9.328 1 97.75 304 LEU A C 1
ATOM 2347 O O . LEU A 1 304 ? -12.617 -35.594 -10.031 1 97.75 304 LEU A O 1
ATOM 2351 N N . LYS A 1 305 ? -11.766 -37.562 -9.352 1 97.62 305 LYS A N 1
ATOM 2352 C CA . LYS A 1 305 ? -12.781 -38.312 -10.094 1 97.62 305 LYS A CA 1
ATOM 2353 C C . LYS A 1 305 ? -14.18 -37.969 -9.578 1 97.62 305 LYS A C 1
ATOM 2355 O O . LYS A 1 305 ? -15.109 -37.781 -10.367 1 97.62 305 LYS A O 1
ATOM 2360 N N . ASN A 1 306 ? -14.305 -38 -8.281 1 96.94 306 ASN A N 1
ATOM 2361 C CA . ASN A 1 306 ? -15.516 -37.5 -7.656 1 96.94 306 ASN A CA 1
ATOM 2362 C C . ASN A 1 306 ? -15.5 -35.969 -7.578 1 96.94 306 ASN A C 1
ATOM 2364 O O . ASN A 1 306 ? -15.156 -35.406 -6.539 1 96.94 306 ASN A O 1
ATOM 2368 N N . ASP A 1 307 ? -15.984 -35.375 -8.602 1 96.19 307 ASP A N 1
ATOM 2369 C CA . ASP A 1 307 ? -15.891 -33.906 -8.75 1 96.19 307 ASP A CA 1
ATOM 2370 C C . ASP A 1 307 ? -17.031 -33.219 -8.016 1 96.19 307 ASP A C 1
ATOM 2372 O O . ASP A 1 307 ? -17.891 -32.594 -8.641 1 96.19 307 ASP A O 1
ATOM 2376 N N . THR A 1 308 ? -17.031 -33.281 -6.707 1 96.56 308 THR A N 1
ATOM 2377 C CA . THR A 1 308 ? -18.031 -32.656 -5.871 1 96.56 308 THR A CA 1
ATOM 2378 C C . THR A 1 308 ? -17.375 -31.859 -4.738 1 96.56 308 THR A C 1
ATOM 2380 O O . THR A 1 308 ? -16.234 -32.125 -4.371 1 96.56 308 THR A O 1
ATOM 2383 N N . ARG A 1 309 ? -18.109 -30.938 -4.281 1 95.5 309 ARG A N 1
ATOM 2384 C CA . ARG A 1 309 ? -17.672 -30.172 -3.123 1 95.5 309 ARG A CA 1
ATOM 2385 C C . ARG A 1 309 ? -17.469 -31.078 -1.911 1 95.5 309 ARG A C 1
ATOM 2387 O O . ARG A 1 309 ? -16.531 -30.875 -1.127 1 95.5 309 ARG A O 1
ATOM 2394 N N . GLU A 1 310 ? -18.344 -32.031 -1.739 1 96.5 310 GLU A N 1
ATOM 2395 C CA . GLU A 1 310 ? -18.281 -32.938 -0.61 1 96.5 310 GLU A CA 1
ATOM 2396 C C . GLU A 1 310 ? -17.016 -33.781 -0.636 1 96.5 310 GLU A C 1
ATOM 2398 O O . GLU A 1 310 ? -16.359 -33.969 0.397 1 96.5 310 GLU A O 1
ATOM 2403 N N . ALA A 1 311 ? -16.688 -34.281 -1.804 1 97.12 311 ALA A N 1
ATOM 2404 C CA . ALA A 1 311 ? -15.469 -35.094 -1.937 1 97.12 311 ALA A CA 1
ATOM 2405 C C . ALA A 1 311 ? -14.234 -34.25 -1.63 1 97.12 311 ALA A C 1
ATOM 2407 O O . ALA A 1 311 ? -13.336 -34.688 -0.906 1 97.12 311 ALA A O 1
ATOM 2408 N N . ALA A 1 312 ? -14.18 -33.062 -2.234 1 97.5 312 ALA A N 1
ATOM 2409 C CA . ALA A 1 312 ? -13.07 -32.125 -1.968 1 97.5 312 ALA A CA 1
ATOM 2410 C C . ALA A 1 312 ? -12.961 -31.828 -0.477 1 97.5 312 ALA A C 1
ATOM 2412 O O . ALA A 1 312 ? -11.859 -31.844 0.081 1 97.5 312 ALA A O 1
ATOM 2413 N N . ASN A 1 313 ? -14.078 -31.578 0.156 1 97.62 313 ASN A N 1
ATOM 2414 C CA . ASN A 1 313 ? -14.102 -31.266 1.581 1 97.62 313 ASN A CA 1
ATOM 2415 C C . ASN A 1 313 ? -13.633 -32.438 2.418 1 97.62 313 ASN A C 1
ATOM 2417 O O . ASN A 1 313 ? -12.992 -32.281 3.453 1 97.62 313 ASN A O 1
ATOM 2421 N N . SER A 1 314 ? -14.078 -33.625 2.027 1 97.25 314 SER A N 1
ATOM 2422 C CA . SER A 1 314 ? -13.648 -34.812 2.734 1 97.25 314 SER A CA 1
ATOM 2423 C C . SER A 1 314 ? -12.125 -34.938 2.721 1 97.25 314 SER A C 1
ATOM 2425 O O . SER A 1 314 ? -11.516 -35.25 3.75 1 97.25 314 SER A O 1
ATOM 2427 N N . VAL A 1 315 ? -11.5 -34.75 1.552 1 97.75 315 VAL A N 1
ATOM 2428 C CA . VAL A 1 315 ? -10.047 -34.812 1.443 1 97.75 315 VAL A CA 1
ATOM 2429 C C . VAL A 1 315 ? -9.414 -33.781 2.379 1 97.75 315 VAL A C 1
ATOM 2431 O O . VAL A 1 315 ? -8.516 -34.125 3.156 1 97.75 315 VAL A O 1
ATOM 2434 N N . ILE A 1 316 ? -9.875 -32.562 2.354 1 97.38 316 ILE A N 1
ATOM 2435 C CA . ILE A 1 316 ? -9.32 -31.453 3.121 1 97.38 316 ILE A CA 1
ATOM 2436 C C . ILE A 1 316 ? -9.43 -31.766 4.613 1 97.38 316 ILE A C 1
ATOM 2438 O O . ILE A 1 316 ? -8.453 -31.609 5.355 1 97.38 316 ILE A O 1
ATOM 2442 N N . LYS A 1 317 ? -10.516 -32.219 5.078 1 96.56 317 LYS A N 1
ATOM 2443 C CA . LYS A 1 317 ? -10.781 -32.438 6.492 1 96.56 317 LYS A CA 1
ATOM 2444 C C . LYS A 1 317 ? -9.922 -33.594 7.031 1 96.56 317 LYS A C 1
ATOM 2446 O O . LYS A 1 317 ? -9.641 -33.656 8.227 1 96.56 317 LYS A O 1
ATOM 2451 N N . ASN A 1 318 ? -9.539 -34.406 6.184 1 96.06 318 ASN A N 1
ATOM 2452 C CA . ASN A 1 318 ? -8.859 -35.625 6.648 1 96.06 318 ASN A CA 1
ATOM 2453 C C . ASN A 1 318 ? -7.34 -35.469 6.582 1 96.06 318 ASN A C 1
ATOM 2455 O O . ASN A 1 318 ? -6.602 -36.375 6.984 1 96.06 318 ASN A O 1
ATOM 2459 N N . MET A 1 319 ? -6.863 -34.406 6.008 1 95.19 319 MET A N 1
ATOM 2460 C CA . MET A 1 319 ? -5.43 -34.125 6.051 1 95.19 319 MET A CA 1
ATOM 2461 C C . MET A 1 319 ? -5.023 -33.562 7.406 1 95.19 319 MET A C 1
ATOM 2463 O O . MET A 1 319 ? -5.758 -32.75 8 1 95.19 319 MET A O 1
ATOM 2467 N N . LYS A 1 320 ? -3.844 -33.938 7.906 1 92.75 320 LYS A N 1
ATOM 2468 C CA . LYS A 1 320 ? -3.357 -33.531 9.219 1 92.75 320 LYS A CA 1
ATOM 2469 C C . LYS A 1 320 ? -2.166 -32.594 9.086 1 92.75 320 LYS A C 1
ATOM 2471 O O . LYS A 1 320 ? -2.037 -31.641 9.859 1 92.75 320 LYS A O 1
ATOM 2476 N N . LEU A 1 321 ? -1.298 -32.875 8.18 1 93.81 321 LEU A N 1
ATOM 2477 C CA . LEU A 1 321 ? -0.085 -32.094 7.961 1 93.81 321 LEU A CA 1
ATOM 2478 C C . LEU A 1 321 ? -0.354 -30.922 7.016 1 93.81 321 LEU A C 1
ATOM 2480 O O . LEU A 1 321 ? -0.017 -29.781 7.324 1 93.81 321 LEU A O 1
ATOM 2484 N N . VAL A 1 322 ? -0.959 -31.234 5.844 1 95.06 322 VAL A N 1
ATOM 2485 C CA . VAL A 1 322 ? -1.301 -30.234 4.848 1 95.06 322 VAL A CA 1
ATOM 2486 C C . VAL A 1 322 ? -2.5 -29.422 5.328 1 95.06 322 VAL A C 1
ATOM 2488 O O . VAL A 1 322 ? -3.539 -29.984 5.68 1 95.06 322 VAL A O 1
ATOM 2491 N N . LYS A 1 323 ? -2.357 -28.094 5.363 1 93.88 323 LYS A N 1
ATOM 2492 C CA . LYS A 1 323 ? -3.422 -27.234 5.859 1 93.88 323 LYS A CA 1
ATOM 2493 C C . LYS A 1 323 ? -4.137 -26.531 4.711 1 93.88 323 LYS A C 1
ATOM 2495 O O . LYS A 1 323 ? -3.541 -26.281 3.66 1 93.88 323 LYS A O 1
ATOM 2500 N N . MET A 1 324 ? -5.391 -26.266 4.934 1 95.19 324 MET A N 1
ATOM 2501 C CA . MET A 1 324 ? -6.152 -25.5 3.951 1 95.19 324 MET A CA 1
ATOM 2502 C C . MET A 1 324 ? -5.914 -24 4.121 1 95.19 324 MET A C 1
ATOM 2504 O O . MET A 1 324 ? -6.121 -23.453 5.207 1 95.19 324 MET A O 1
ATOM 2508 N N . ALA A 1 325 ? -5.445 -23.406 3.109 1 92.56 325 ALA A N 1
ATOM 2509 C CA . ALA A 1 325 ? -5.266 -21.953 3.002 1 92.56 325 ALA A CA 1
ATOM 2510 C C . ALA A 1 325 ? -5.168 -21.516 1.542 1 92.56 325 ALA A C 1
ATOM 2512 O O . ALA A 1 325 ? -4.887 -22.344 0.663 1 92.56 325 ALA A O 1
ATOM 2513 N N . SER A 1 326 ? -5.426 -20.266 1.293 1 88.75 326 SER A N 1
ATOM 2514 C CA . SER A 1 326 ? -5.504 -19.781 -0.084 1 88.75 326 SER A CA 1
ATOM 2515 C C . SER A 1 326 ? -4.121 -19.438 -0.625 1 88.75 326 SER A C 1
ATOM 2517 O O . SER A 1 326 ? -3.947 -19.266 -1.833 1 88.75 326 SER A O 1
ATOM 2519 N N . SER A 1 327 ? -3.123 -19.453 0.091 1 90.12 327 SER A N 1
ATOM 2520 C CA . SER A 1 327 ? -1.809 -19 -0.345 1 90.12 327 SER A CA 1
ATOM 2521 C C . SER A 1 327 ? -0.926 -20.172 -0.771 1 90.12 327 SER A C 1
ATOM 2523 O O . SER A 1 327 ? -1.425 -21.25 -1.054 1 90.12 327 SER A O 1
ATOM 2525 N N . LEU A 1 328 ? 0.305 -19.906 -1.092 1 93.12 328 LEU A N 1
ATOM 2526 C CA . LEU A 1 328 ? 1.304 -20.875 -1.521 1 93.12 328 LEU A CA 1
ATOM 2527 C C . LEU A 1 328 ? 2.715 -20.344 -1.299 1 93.12 328 LEU A C 1
ATOM 2529 O O . LEU A 1 328 ? 2.891 -19.188 -0.907 1 93.12 328 LEU A O 1
ATOM 2533 N N . GLY A 1 329 ? 3.664 -21.172 -1.454 1 95.25 329 GLY A N 1
ATOM 2534 C CA . GLY A 1 329 ? 5.059 -20.766 -1.56 1 95.25 329 GLY A CA 1
ATOM 2535 C C . GLY A 1 329 ? 5.77 -20.719 -0.219 1 95.25 329 GLY A C 1
ATOM 2536 O O . GLY A 1 329 ? 6.973 -20.469 -0.159 1 95.25 329 GLY A O 1
ATOM 2537 N N . GLY A 1 330 ? 5.043 -20.953 0.885 1 95 330 GLY A N 1
ATOM 2538 C CA . GLY A 1 330 ? 5.691 -21.094 2.18 1 95 330 GLY A CA 1
ATOM 2539 C C . GLY A 1 330 ? 6.391 -22.422 2.355 1 95 330 GLY A C 1
ATOM 2540 O O . GLY A 1 330 ? 6.355 -23.281 1.461 1 95 330 GLY A O 1
ATOM 2541 N N . VAL A 1 331 ? 7.047 -22.578 3.572 1 94 331 VAL A N 1
ATOM 2542 C CA . VAL A 1 331 ? 7.805 -23.797 3.842 1 94 331 VAL A CA 1
ATOM 2543 C C . VAL A 1 331 ? 6.844 -24.953 4.09 1 94 331 VAL A C 1
ATOM 2545 O O . VAL A 1 331 ? 7.211 -26.125 3.912 1 94 331 VAL A O 1
ATOM 2548 N N . GLU A 1 332 ? 5.609 -24.609 4.398 1 94.25 332 GLU A N 1
ATOM 2549 C CA . GLU A 1 332 ? 4.598 -25.609 4.719 1 94.25 332 GLU A CA 1
ATOM 2550 C C . GLU A 1 332 ? 3.779 -25.984 3.488 1 94.25 332 GLU A C 1
ATOM 2552 O O . GLU A 1 332 ? 3.625 -25.172 2.57 1 94.25 332 GLU A O 1
ATOM 2557 N N . SER A 1 333 ? 3.273 -27.172 3.445 1 95.94 333 SER A N 1
ATOM 2558 C CA . SER A 1 333 ? 2.359 -27.594 2.391 1 95.94 333 SER A CA 1
ATOM 2559 C C . SER A 1 333 ? 0.932 -27.156 2.682 1 95.94 333 SER A C 1
ATOM 2561 O O . SER A 1 333 ? 0.485 -27.188 3.83 1 95.94 333 SER A O 1
ATOM 2563 N N . LEU A 1 334 ? 0.297 -26.672 1.609 1 96.81 334 LEU A N 1
ATOM 2564 C CA . LEU A 1 334 ? -1.073 -26.188 1.728 1 96.81 334 LEU A CA 1
ATOM 2565 C C . LEU A 1 334 ? -1.966 -26.812 0.661 1 96.81 334 LEU A C 1
ATOM 2567 O O . LEU A 1 334 ? -1.475 -27.281 -0.364 1 96.81 334 LEU A O 1
ATOM 2571 N N . VAL A 1 335 ? -3.252 -26.844 0.959 1 97.12 335 VAL A N 1
ATOM 2572 C CA . VAL A 1 335 ? -4.262 -27.203 -0.035 1 97.12 335 VAL A CA 1
ATOM 2573 C C . VAL A 1 335 ? -5.273 -26.062 -0.162 1 97.12 335 VAL A C 1
ATOM 2575 O O . VAL A 1 335 ? -5.645 -25.438 0.835 1 97.12 335 VAL A O 1
ATOM 2578 N N . ASN A 1 336 ? -5.609 -25.781 -1.372 1 96.06 336 ASN A N 1
ATOM 2579 C CA . ASN A 1 336 ? -6.574 -24.734 -1.698 1 96.06 336 ASN A CA 1
ATOM 2580 C C . ASN A 1 336 ? -7.742 -25.281 -2.516 1 96.06 336 ASN A C 1
ATOM 2582 O O . ASN A 1 336 ? -7.539 -26.062 -3.441 1 96.06 336 ASN A O 1
ATOM 2586 N N . HIS A 1 337 ? -8.953 -24.984 -2.078 1 96.06 337 HIS A N 1
ATOM 2587 C CA . HIS A 1 337 ? -10.141 -25.188 -2.898 1 96.06 337 HIS A CA 1
ATOM 2588 C C . HIS A 1 337 ? -10.438 -23.953 -3.748 1 96.06 337 HIS A C 1
ATOM 2590 O O . HIS A 1 337 ? -11.258 -23.109 -3.369 1 96.06 337 HIS A O 1
ATOM 2596 N N . CYS A 1 338 ? -9.914 -23.906 -4.926 1 91 338 CYS A N 1
ATOM 2597 C CA . CYS A 1 338 ? -9.859 -22.703 -5.758 1 91 338 CYS A CA 1
ATOM 2598 C C . CYS A 1 338 ? -11.258 -22.188 -6.059 1 91 338 CYS A C 1
ATOM 2600 O O . CYS A 1 338 ? -11.469 -20.969 -6.117 1 91 338 CYS A O 1
ATOM 2602 N N . TYR A 1 339 ? -12.227 -23.078 -6.273 1 92.56 339 TYR A N 1
ATOM 2603 C CA . TYR A 1 339 ? -13.594 -22.703 -6.609 1 92.56 339 TYR A CA 1
ATOM 2604 C C . TYR A 1 339 ? -14.172 -21.766 -5.559 1 92.56 339 TYR A C 1
ATOM 2606 O O . TYR A 1 339 ? -14.844 -20.797 -5.898 1 92.56 339 TYR A O 1
ATOM 2614 N N . SER A 1 340 ? -13.859 -22 -4.289 1 91.94 340 SER A N 1
ATOM 2615 C CA . SER A 1 340 ? -14.508 -21.234 -3.227 1 91.94 340 SER A CA 1
ATOM 2616 C C . SER A 1 340 ? -13.539 -20.25 -2.588 1 91.94 340 SER A C 1
ATOM 2618 O O . SER A 1 340 ? -13.945 -19.406 -1.788 1 91.94 340 SER A O 1
ATOM 2620 N N . GLN A 1 341 ? -12.242 -20.234 -2.844 1 91.12 341 GLN A N 1
ATOM 2621 C CA . GLN A 1 341 ? -11.258 -19.391 -2.182 1 91.12 341 GLN A CA 1
ATOM 2622 C C . GLN A 1 341 ? -10.625 -18.406 -3.168 1 91.12 341 GLN A C 1
ATOM 2624 O O . GLN A 1 341 ? -11.188 -17.344 -3.449 1 91.12 341 GLN A O 1
ATOM 2629 N N . SER A 1 342 ? -9.586 -18.766 -3.855 1 85.44 342 SER A N 1
ATOM 2630 C CA . SER A 1 342 ? -8.773 -17.875 -4.672 1 85.44 342 SER A CA 1
ATOM 2631 C C . SER A 1 342 ? -9.586 -17.297 -5.828 1 85.44 342 SER A C 1
ATOM 2633 O O . SER A 1 342 ? -9.25 -16.234 -6.363 1 85.44 342 SER A O 1
ATOM 2635 N N . HIS A 1 343 ? -10.664 -17.969 -6.23 1 88.81 343 HIS A N 1
ATOM 2636 C CA . HI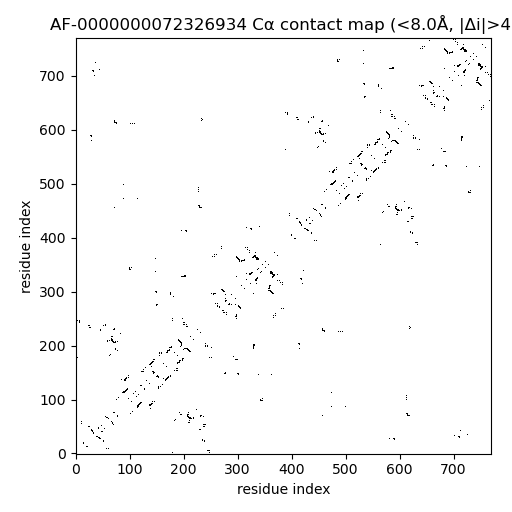S A 1 343 ? -11.492 -17.516 -7.348 1 88.81 343 HIS A CA 1
ATOM 2637 C C . HIS A 1 343 ? -12.938 -17.328 -6.918 1 88.81 343 HIS A C 1
ATOM 2639 O O . HIS A 1 343 ? -13.859 -17.453 -7.734 1 88.81 343 HIS A O 1
ATOM 2645 N N . SER A 1 344 ? -13.133 -17.047 -5.656 1 85.06 344 SER A N 1
ATOM 2646 C CA . SER A 1 344 ? -14.469 -16.922 -5.09 1 85.06 344 SER A CA 1
ATOM 2647 C C . SER A 1 344 ? -15.258 -15.82 -5.797 1 85.06 344 SER A C 1
ATOM 2649 O O . SER A 1 344 ? -16.469 -15.945 -5.977 1 85.06 344 SER A O 1
ATOM 2651 N N . GLY A 1 345 ? -14.578 -14.82 -6.266 1 83.25 345 GLY A N 1
ATOM 2652 C CA . GLY A 1 345 ? -15.266 -13.688 -6.859 1 83.25 345 GLY A CA 1
ATOM 2653 C C . GLY A 1 345 ? -15.594 -13.891 -8.328 1 83.25 345 GLY A C 1
ATOM 2654 O O . GLY A 1 345 ? -16.391 -13.133 -8.898 1 83.25 345 GLY A O 1
ATOM 2655 N N . VAL A 1 346 ? -15.086 -14.93 -8.906 1 84.56 346 VAL A N 1
ATOM 2656 C CA . VAL A 1 346 ? -15.32 -15.234 -10.312 1 84.56 346 VAL A CA 1
ATOM 2657 C C . VAL A 1 346 ? -16.641 -15.984 -10.469 1 84.56 346 VAL A C 1
ATOM 2659 O O . VAL A 1 346 ? -16.922 -16.906 -9.703 1 84.56 346 VAL A O 1
ATOM 2662 N N . PRO A 1 347 ? -17.469 -15.594 -11.461 1 88.81 347 PRO A N 1
ATOM 2663 C CA . PRO A 1 347 ? -18.75 -16.281 -11.672 1 88.81 347 PRO A CA 1
ATOM 2664 C C . PRO A 1 347 ? -18.562 -17.734 -12.062 1 88.81 347 PRO A C 1
ATOM 2666 O O . PRO A 1 347 ? -17.578 -18.094 -12.719 1 88.81 347 PRO A O 1
ATOM 2669 N N . HIS A 1 348 ? -19.578 -18.531 -11.719 1 91.62 348 HIS A N 1
ATOM 2670 C CA . HIS A 1 348 ? -19.547 -19.984 -11.93 1 91.62 348 HIS A CA 1
ATOM 2671 C C . HIS A 1 348 ? -19.234 -20.312 -13.391 1 91.62 348 HIS A C 1
ATOM 2673 O O . HIS A 1 348 ? -18.359 -21.141 -13.672 1 91.62 348 HIS A O 1
ATOM 2679 N N . ASP A 1 349 ? -19.875 -19.656 -14.281 1 91.81 349 ASP A N 1
ATOM 2680 C CA . ASP A 1 349 ? -19.734 -19.969 -15.695 1 91.81 349 ASP A CA 1
ATOM 2681 C C . ASP A 1 349 ? -18.328 -19.656 -16.188 1 91.81 349 ASP A C 1
ATOM 2683 O O . ASP A 1 349 ? -17.75 -20.422 -16.969 1 91.81 349 ASP A O 1
ATOM 2687 N N . VAL A 1 350 ? -17.812 -18.562 -15.695 1 88.94 350 VAL A N 1
ATOM 2688 C CA . VAL A 1 350 ? -16.453 -18.172 -16.062 1 88.94 350 VAL A CA 1
ATOM 2689 C C . VAL A 1 350 ? -15.453 -19.172 -15.477 1 88.94 350 VAL A C 1
ATOM 2691 O O . VAL A 1 350 ? -14.5 -19.578 -16.156 1 88.94 350 VAL A O 1
ATOM 2694 N N . LYS A 1 351 ? -15.688 -19.75 -14.234 1 91.62 351 LYS A N 1
ATOM 2695 C CA . LYS A 1 351 ? -14.828 -20.75 -13.617 1 91.62 351 LYS A CA 1
ATOM 2696 C C . LYS A 1 351 ? -14.797 -22.031 -14.438 1 91.62 351 LYS A C 1
ATOM 2698 O O . LYS A 1 351 ? -13.727 -22.594 -14.695 1 91.62 351 LYS A O 1
ATOM 2703 N N . MET A 1 352 ? -15.93 -22.328 -14.828 1 90.5 352 MET A N 1
ATOM 2704 C CA . MET A 1 352 ? -16.031 -23.562 -15.609 1 90.5 352 MET A CA 1
ATOM 2705 C C . MET A 1 352 ? -15.305 -23.422 -16.938 1 90.5 352 MET A C 1
ATOM 2707 O O . MET A 1 352 ? -14.617 -24.344 -17.375 1 90.5 352 MET A O 1
ATOM 2711 N N . GLU A 1 353 ? -15.43 -22.25 -17.5 1 89.31 353 GLU A N 1
ATOM 2712 C CA . GLU A 1 353 ? -14.75 -22 -18.766 1 89.31 353 GLU A CA 1
ATOM 2713 C C . GLU A 1 353 ? -13.234 -22 -18.578 1 89.31 353 GLU A C 1
ATOM 2715 O O . GLU A 1 353 ? -12.5 -22.422 -19.484 1 89.31 353 GLU A O 1
ATOM 2720 N N . MET A 1 354 ? -12.836 -21.656 -17.391 1 89.81 354 MET A N 1
ATOM 2721 C CA . MET A 1 354 ? -11.406 -21.625 -17.078 1 89.81 354 MET A CA 1
ATOM 2722 C C . MET A 1 354 ? -10.898 -23.016 -16.703 1 89.81 354 MET A C 1
ATOM 2724 O O . MET A 1 354 ? -9.688 -23.234 -16.641 1 89.81 354 MET A O 1
ATOM 2728 N N . GLY A 1 355 ? -11.859 -23.938 -16.422 1 92.06 355 GLY A N 1
ATOM 2729 C CA . GLY A 1 355 ? -11.492 -25.281 -16 1 92.06 355 GLY A CA 1
ATOM 2730 C C . GLY A 1 355 ? -11.445 -25.438 -14.5 1 92.06 355 GLY A C 1
ATOM 2731 O O . GLY A 1 355 ? -10.883 -26.406 -13.992 1 92.06 355 GLY A O 1
ATOM 2732 N N . ILE A 1 356 ? -11.898 -24.484 -13.797 1 94.69 356 ILE A N 1
ATOM 2733 C CA . ILE A 1 356 ? -11.945 -24.562 -12.344 1 94.69 356 ILE A CA 1
ATOM 2734 C C . ILE A 1 356 ? -13.203 -25.312 -11.914 1 94.69 356 ILE A C 1
ATOM 2736 O O . ILE A 1 356 ? -14.211 -24.688 -11.555 1 94.69 356 ILE A O 1
ATOM 2740 N N . LYS A 1 357 ? -13.062 -26.625 -11.859 1 94.94 357 LYS A N 1
ATOM 2741 C CA . LYS A 1 357 ? -14.164 -27.5 -11.477 1 94.94 357 LYS A CA 1
ATOM 2742 C C . LYS A 1 357 ? -14.461 -27.406 -9.984 1 94.94 357 LYS A C 1
ATOM 2744 O O . LYS A 1 357 ? -13.648 -26.875 -9.219 1 94.94 357 LYS A O 1
ATOM 2749 N N . VAL A 1 358 ? -15.594 -27.953 -9.602 1 94.88 358 VAL A N 1
ATOM 2750 C CA . VAL A 1 358 ? -16.078 -27.828 -8.234 1 94.88 358 VAL A CA 1
ATOM 2751 C C . VAL A 1 358 ? -15.18 -28.625 -7.289 1 94.88 358 VAL A C 1
ATOM 2753 O O . VAL A 1 358 ? -14.938 -28.203 -6.156 1 94.88 358 VAL A O 1
ATOM 2756 N N . GLY A 1 359 ? -14.703 -29.734 -7.738 1 95.5 359 GLY A N 1
ATOM 2757 C CA . GLY A 1 359 ? -13.875 -30.578 -6.879 1 95.5 359 GLY A CA 1
ATOM 2758 C C . GLY A 1 359 ? -12.391 -30.359 -7.086 1 95.5 359 GLY A C 1
ATOM 2759 O O . GLY A 1 359 ? -11.57 -31.141 -6.586 1 95.5 359 GLY A O 1
ATOM 2760 N N . LEU A 1 360 ? -12 -29.266 -7.762 1 96.88 360 LEU A N 1
ATOM 2761 C CA . LEU A 1 360 ? -10.594 -28.984 -8.047 1 96.88 360 LEU A CA 1
ATOM 2762 C C . LEU A 1 360 ? -9.844 -28.656 -6.762 1 96.88 360 LEU A C 1
ATOM 2764 O O . LEU A 1 360 ? -10.305 -27.844 -5.957 1 96.88 360 LEU A O 1
ATOM 2768 N N . LEU A 1 361 ? -8.703 -29.312 -6.508 1 97.94 361 LEU A N 1
ATOM 2769 C CA . LEU A 1 361 ? -7.809 -29.031 -5.395 1 97.94 361 LEU A CA 1
ATOM 2770 C C . LEU A 1 361 ? -6.43 -28.625 -5.898 1 97.94 361 LEU A C 1
ATOM 2772 O O . LEU A 1 361 ? -5.879 -29.25 -6.801 1 97.94 361 LEU A O 1
ATOM 2776 N N . ARG A 1 362 ? -5.98 -27.547 -5.398 1 98.12 362 ARG A N 1
ATOM 2777 C CA . ARG A 1 362 ? -4.621 -27.109 -5.68 1 98.12 362 ARG A CA 1
ATOM 2778 C C . ARG A 1 362 ? -3.727 -27.281 -4.457 1 98.12 362 ARG A C 1
ATOM 2780 O O . ARG A 1 362 ? -3.982 -26.703 -3.404 1 98.12 362 ARG A O 1
ATOM 2787 N N . PHE A 1 363 ? -2.727 -28.062 -4.605 1 98.25 363 PHE A N 1
ATOM 2788 C CA . PHE A 1 363 ? -1.741 -28.25 -3.545 1 98.25 363 PHE A CA 1
ATOM 2789 C C . PHE A 1 363 ? -0.542 -27.328 -3.756 1 98.25 363 PHE A C 1
ATOM 2791 O O . PHE A 1 363 ? -0.036 -27.219 -4.875 1 98.25 363 PHE A O 1
ATOM 2798 N N . SER A 1 364 ? -0.182 -26.609 -2.775 1 98.06 364 SER A N 1
ATOM 2799 C CA . SER A 1 364 ? 1.131 -25.984 -2.668 1 98.06 364 SER A CA 1
ATOM 2800 C C . SER A 1 364 ? 2.084 -26.828 -1.833 1 98.06 364 SER A C 1
ATOM 2802 O O . SER A 1 364 ? 1.991 -26.859 -0.604 1 98.06 364 SER A O 1
ATOM 2804 N N . ILE A 1 365 ? 2.986 -27.453 -2.492 1 98.31 365 ILE A N 1
ATOM 2805 C CA . ILE A 1 365 ? 3.854 -28.422 -1.841 1 98.31 365 ILE A CA 1
ATOM 2806 C C . ILE A 1 365 ? 5.043 -27.703 -1.204 1 98.31 365 ILE A C 1
ATOM 2808 O O . ILE A 1 365 ? 5.777 -26.984 -1.883 1 98.31 365 ILE A O 1
ATOM 2812 N N . GLY A 1 366 ? 5.207 -27.938 0.095 1 97.06 366 GLY A N 1
ATOM 2813 C CA . GLY A 1 366 ? 6.277 -27.297 0.845 1 97.06 366 GLY A CA 1
ATOM 2814 C C . GLY A 1 366 ? 7.594 -28.062 0.766 1 97.06 366 GLY A C 1
ATOM 2815 O O . GLY A 1 366 ? 7.844 -28.781 -0.204 1 97.06 366 GLY A O 1
ATOM 2816 N N . ILE A 1 367 ? 8.477 -27.734 1.751 1 97.19 367 ILE A N 1
ATOM 2817 C CA . ILE A 1 367 ? 9.812 -28.312 1.716 1 97.19 367 ILE A CA 1
ATOM 2818 C C . ILE A 1 367 ? 9.953 -29.328 2.846 1 97.19 367 ILE A C 1
ATOM 2820 O O . ILE A 1 367 ? 11.062 -29.594 3.314 1 97.19 367 ILE A O 1
ATOM 2824 N N . GLU A 1 368 ? 8.805 -29.797 3.365 1 95.5 368 GLU A N 1
ATOM 2825 C CA . GLU A 1 368 ? 8.828 -30.922 4.285 1 95.5 368 GLU A CA 1
ATOM 2826 C C . GLU A 1 368 ? 9.344 -32.188 3.598 1 95.5 368 GLU A C 1
ATOM 2828 O O . GLU A 1 368 ? 9.68 -32.156 2.41 1 95.5 368 GLU A O 1
ATOM 2833 N N . ASP A 1 369 ? 9.414 -33.25 4.414 1 95.44 369 ASP A N 1
ATOM 2834 C CA . ASP A 1 369 ? 9.75 -34.562 3.828 1 95.44 369 ASP A CA 1
ATOM 2835 C C . ASP A 1 369 ? 8.672 -35 2.854 1 95.44 369 ASP A C 1
ATOM 2837 O O . ASP A 1 369 ? 7.488 -35.062 3.199 1 95.44 369 ASP A O 1
ATOM 2841 N N . ALA A 1 370 ? 9.062 -35.344 1.635 1 97 370 ALA A N 1
ATOM 2842 C CA . ALA A 1 370 ? 8.117 -35.656 0.567 1 97 370 ALA A CA 1
ATOM 2843 C C . ALA A 1 370 ? 7.242 -36.844 0.956 1 97 370 ALA A C 1
ATOM 2845 O O . ALA A 1 370 ? 6.059 -36.875 0.612 1 97 370 ALA A O 1
ATOM 2846 N N . ASP A 1 371 ? 7.812 -37.812 1.611 1 97.56 371 ASP A N 1
ATOM 2847 C CA . ASP A 1 371 ? 7.047 -38.969 2.02 1 97.56 371 ASP A CA 1
ATOM 2848 C C . ASP A 1 371 ? 5.977 -38.594 3.041 1 97.56 371 ASP A C 1
ATOM 2850 O O . ASP A 1 371 ? 4.867 -39.156 3.014 1 97.56 371 ASP A O 1
ATOM 2854 N N . ASP A 1 372 ? 6.316 -37.688 3.959 1 97.06 372 ASP A N 1
ATOM 2855 C CA . ASP A 1 372 ? 5.34 -37.25 4.945 1 97.06 372 ASP A CA 1
ATOM 2856 C C . ASP A 1 372 ? 4.18 -36.531 4.277 1 97.06 372 ASP A C 1
ATOM 2858 O O . ASP A 1 372 ? 3.018 -36.719 4.633 1 97.06 372 ASP A O 1
ATOM 2862 N N . ILE A 1 373 ? 4.496 -35.656 3.297 1 97.5 373 ILE A N 1
ATOM 2863 C CA . ILE A 1 373 ? 3.467 -34.938 2.551 1 97.5 373 ILE A CA 1
ATOM 2864 C C . ILE A 1 373 ? 2.559 -35.938 1.839 1 97.5 373 ILE A C 1
ATOM 2866 O O . ILE A 1 373 ? 1.333 -35.844 1.948 1 97.5 373 ILE A O 1
ATOM 2870 N N . TRP A 1 374 ? 3.182 -36.906 1.184 1 98.19 374 TRP A N 1
ATOM 2871 C CA . TRP A 1 374 ? 2.43 -37.875 0.397 1 98.19 374 TRP A CA 1
ATOM 2872 C C . TRP A 1 374 ? 1.527 -38.719 1.291 1 98.19 374 TRP A C 1
ATOM 2874 O O . TRP A 1 374 ? 0.361 -38.938 0.964 1 98.19 374 TRP A O 1
ATOM 2884 N N . ASN A 1 375 ? 2.053 -39.188 2.367 1 97.5 375 ASN A N 1
ATOM 2885 C CA . ASN A 1 375 ? 1.271 -40.031 3.266 1 97.5 375 ASN A CA 1
ATOM 2886 C C . ASN A 1 375 ? 0.024 -39.312 3.768 1 97.5 375 ASN A C 1
ATOM 2888 O O . ASN A 1 375 ? -1.038 -39.938 3.902 1 97.5 375 ASN A O 1
ATOM 2892 N N . ASP A 1 376 ? 0.171 -38.062 4.039 1 97.38 376 ASP A N 1
ATOM 2893 C CA . ASP A 1 376 ? -0.969 -37.281 4.488 1 97.38 376 ASP A CA 1
ATOM 2894 C C . ASP A 1 376 ? -2.014 -37.156 3.383 1 97.38 376 ASP A C 1
ATOM 2896 O O . ASP A 1 376 ? -3.197 -37.406 3.607 1 97.38 376 ASP A O 1
ATOM 2900 N N . ILE A 1 377 ? -1.604 -36.812 2.141 1 98.25 377 ILE A N 1
ATOM 2901 C CA . ILE A 1 377 ? -2.488 -36.594 1.003 1 98.25 377 ILE A CA 1
ATOM 2902 C C . ILE A 1 377 ? -3.154 -37.906 0.601 1 98.25 377 ILE A C 1
ATOM 2904 O O . ILE A 1 377 ? -4.371 -37.969 0.4 1 98.25 377 ILE A O 1
ATOM 2908 N N . SER A 1 378 ? -2.361 -38.938 0.504 1 98.12 378 SER A N 1
ATOM 2909 C CA . SER A 1 378 ? -2.867 -40.25 0.049 1 98.12 378 SER A CA 1
ATOM 2910 C C . SER A 1 378 ? -3.938 -40.781 0.992 1 98.12 378 SER A C 1
ATOM 2912 O O . SER A 1 378 ? -4.984 -41.25 0.546 1 98.12 378 SER A O 1
ATOM 2914 N N . ALA A 1 379 ? -3.684 -40.719 2.271 1 97.25 379 ALA A N 1
ATOM 2915 C CA . ALA A 1 379 ? -4.656 -41.156 3.258 1 97.25 379 ALA A CA 1
ATOM 2916 C C . ALA A 1 379 ? -5.969 -40.406 3.137 1 97.25 379 ALA A C 1
ATOM 2918 O O . ALA A 1 379 ? -7.051 -40.969 3.266 1 97.25 379 ALA A O 1
ATOM 2919 N N . ALA A 1 380 ? -5.867 -39.156 2.936 1 97.62 380 ALA A N 1
ATOM 2920 C CA . ALA A 1 380 ? -7.055 -38.312 2.787 1 97.62 380 ALA A CA 1
ATOM 2921 C C . ALA A 1 380 ? -7.797 -38.625 1.495 1 97.62 380 ALA A C 1
ATOM 2923 O O . ALA A 1 380 ? -9.031 -38.656 1.472 1 97.62 380 ALA A O 1
ATOM 2924 N N . LEU A 1 381 ? -7.102 -38.875 0.417 1 97.88 381 LEU A N 1
ATOM 2925 C CA . LEU A 1 381 ? -7.695 -39.188 -0.874 1 97.88 381 LEU A CA 1
ATOM 2926 C C . LEU A 1 381 ? -8.477 -40.5 -0.803 1 97.88 381 LEU A C 1
ATOM 2928 O O . LEU A 1 381 ? -9.484 -40.656 -1.496 1 97.88 381 LEU A O 1
ATOM 2932 N N . ASP A 1 382 ? -8.031 -41.375 -0.003 1 96.5 382 ASP A N 1
ATOM 2933 C CA . ASP A 1 382 ? -8.672 -42.688 0.133 1 96.5 382 ASP A CA 1
ATOM 2934 C C . ASP A 1 382 ? -10.109 -42.562 0.627 1 96.5 382 ASP A C 1
ATOM 2936 O O . ASP A 1 382 ? -10.938 -43.438 0.401 1 96.5 382 ASP A O 1
ATOM 2940 N N . THR A 1 383 ? -10.375 -41.406 1.244 1 93.75 383 THR A N 1
ATOM 2941 C CA . THR A 1 383 ? -11.711 -41.219 1.784 1 93.75 383 THR A CA 1
ATOM 2942 C C . THR A 1 383 ? -12.711 -40.938 0.664 1 93.75 383 THR A C 1
ATOM 2944 O O . THR A 1 383 ? -13.922 -40.938 0.887 1 93.75 383 THR A O 1
ATOM 2947 N N . THR A 1 384 ? -12.289 -40.688 -0.504 1 92.31 384 THR A N 1
ATOM 2948 C CA . THR A 1 384 ? -13.156 -40.312 -1.619 1 92.31 384 THR A CA 1
ATOM 2949 C C . THR A 1 384 ? -13.383 -41.531 -2.539 1 92.31 384 THR A C 1
ATOM 2951 O O . THR A 1 384 ? -14.047 -41.406 -3.568 1 92.31 384 THR A O 1
ATOM 2954 N N . LEU A 1 385 ? -12.812 -42.656 -2.238 1 89.5 385 LEU A N 1
ATOM 2955 C CA . LEU A 1 385 ? -12.977 -43.875 -3.029 1 89.5 385 LEU A CA 1
ATOM 2956 C C . LEU A 1 385 ? -14.297 -44.562 -2.697 1 89.5 385 LEU A C 1
ATOM 2958 O O . LEU A 1 385 ? -14.797 -44.438 -1.578 1 89.5 385 LEU A O 1
ATOM 2962 N N . MET B 1 1 ? -16.766 6.586 27.812 1 87.25 1 MET B N 1
ATOM 2963 C CA . MET B 1 1 ? -15.352 6.801 28.062 1 87.25 1 MET B CA 1
ATOM 2964 C C . MET B 1 1 ? -14.867 8.094 27.422 1 87.25 1 MET B C 1
ATOM 2966 O O . MET B 1 1 ? -15.273 8.422 26.297 1 87.25 1 MET B O 1
ATOM 2970 N N . LYS B 1 2 ? -14.07 8.766 28.281 1 91 2 LYS B N 1
ATOM 2971 C CA . LYS B 1 2 ? -13.438 9.961 27.719 1 91 2 LYS B CA 1
ATOM 2972 C C . LYS B 1 2 ? -12.32 9.594 26.75 1 91 2 LYS B C 1
ATOM 2974 O O . LYS B 1 2 ? -11.875 8.438 26.719 1 91 2 LYS B O 1
ATOM 2979 N N . PHE B 1 3 ? -11.859 10.578 26.047 1 93.75 3 PHE B N 1
ATOM 2980 C CA . PHE B 1 3 ? -10.969 10.344 24.906 1 93.75 3 PHE B CA 1
ATOM 2981 C C . PHE B 1 3 ? -9.703 9.617 25.359 1 93.75 3 PHE B C 1
ATOM 2983 O O . PHE B 1 3 ? -9.328 8.602 24.781 1 93.75 3 PHE B O 1
ATOM 2990 N N . ALA B 1 4 ? -9.031 10.07 26.391 1 89.56 4 ALA B N 1
ATOM 2991 C CA . ALA B 1 4 ? -7.762 9.492 26.828 1 89.56 4 ALA B CA 1
ATOM 2992 C C . ALA B 1 4 ? -7.938 8.031 27.25 1 89.56 4 ALA B C 1
ATOM 2994 O O . ALA B 1 4 ? -7.059 7.203 27.016 1 89.56 4 ALA B O 1
ATOM 2995 N N . THR B 1 5 ? -9.07 7.742 27.922 1 90.38 5 THR B N 1
ATOM 2996 C CA . THR B 1 5 ? -9.383 6.375 28.312 1 90.38 5 THR B CA 1
ATOM 2997 C C . THR B 1 5 ? -9.664 5.504 27.094 1 90.38 5 THR B C 1
ATOM 2999 O O . THR B 1 5 ? -9.188 4.371 27.016 1 90.38 5 THR B O 1
ATOM 3002 N N . LYS B 1 6 ? -10.367 6.02 26.078 1 92.19 6 LYS B N 1
ATOM 3003 C CA . LYS B 1 6 ? -10.672 5.297 24.859 1 92.19 6 LYS B CA 1
ATOM 3004 C C . LYS B 1 6 ? -9.406 4.965 24.078 1 92.19 6 LYS B C 1
ATOM 3006 O O . LYS B 1 6 ? -9.289 3.877 23.5 1 92.19 6 LYS B O 1
ATOM 3011 N N . ALA B 1 7 ? -8.5 5.914 24.031 1 91.62 7 ALA B N 1
ATOM 3012 C CA . ALA B 1 7 ? -7.254 5.738 23.281 1 91.62 7 ALA B CA 1
ATOM 3013 C C . ALA B 1 7 ? -6.461 4.547 23.812 1 91.62 7 ALA B C 1
ATOM 3015 O O . ALA B 1 7 ? -5.699 3.922 23.078 1 91.62 7 ALA B O 1
ATOM 3016 N N . ILE B 1 8 ? -6.699 4.203 25.078 1 86.31 8 ILE B N 1
ATOM 3017 C CA . ILE B 1 8 ? -5.93 3.143 25.719 1 86.31 8 ILE B CA 1
ATOM 3018 C C . ILE B 1 8 ? -6.684 1.819 25.625 1 86.31 8 ILE B C 1
ATOM 3020 O O . ILE B 1 8 ? -6.082 0.766 25.406 1 86.31 8 ILE B O 1
ATOM 3024 N N . HIS B 1 9 ? -8.062 1.874 25.641 1 86.06 9 HIS B N 1
ATOM 3025 C CA . HIS B 1 9 ? -8.797 0.644 25.922 1 86.06 9 HIS B CA 1
ATOM 3026 C C . HIS B 1 9 ? -9.711 0.27 24.75 1 86.06 9 HIS B C 1
ATOM 3028 O O . HIS B 1 9 ? -10.234 -0.845 24.703 1 86.06 9 HIS B O 1
ATOM 3034 N N . SER B 1 10 ? -9.82 1.105 23.812 1 88.69 10 SER B N 1
ATOM 3035 C CA . SER B 1 10 ? -10.805 0.871 22.766 1 88.69 10 SER B CA 1
ATOM 3036 C C . SER B 1 10 ? -10.391 -0.294 21.875 1 88.69 10 SER B C 1
ATOM 3038 O O . SER B 1 10 ? -9.211 -0.455 21.562 1 88.69 10 SER B O 1
ATOM 3040 N N . SER B 1 11 ? -11.414 -1.115 21.547 1 92.25 11 SER B N 1
ATOM 3041 C CA . SER B 1 11 ? -11.391 -2.041 20.422 1 92.25 11 SER B CA 1
ATOM 3042 C C . SER B 1 11 ? -10.375 -3.16 20.641 1 92.25 11 SER B C 1
ATOM 3044 O O . SER B 1 11 ? -9.734 -3.621 19.703 1 92.25 11 SER B O 1
ATOM 3046 N N . TYR B 1 12 ? -10.078 -3.516 21.906 1 90.75 12 TYR B N 1
ATOM 3047 C CA . TYR B 1 12 ? -9.164 -4.605 22.219 1 90.75 12 TYR B CA 1
ATOM 3048 C C . TYR B 1 12 ? -9.641 -5.383 23.438 1 90.75 12 TYR B C 1
ATOM 3050 O O . TYR B 1 12 ? -10.055 -4.785 24.438 1 90.75 12 TYR B O 1
ATOM 3058 N N . ASP B 1 13 ? -9.625 -6.641 23.328 1 90.06 13 ASP B N 1
ATOM 3059 C CA . ASP B 1 13 ? -9.969 -7.551 24.422 1 90.06 13 ASP B CA 1
ATOM 3060 C C . ASP B 1 13 ? -8.875 -8.594 24.625 1 90.06 13 ASP B C 1
ATOM 3062 O O . ASP B 1 13 ? -8.734 -9.523 23.828 1 90.06 13 ASP B O 1
ATOM 3066 N N . CYS B 1 14 ? -8.188 -8.477 25.766 1 87.19 14 CYS B N 1
ATOM 3067 C CA . CYS B 1 14 ? -7.039 -9.328 26.047 1 87.19 14 CYS B CA 1
ATOM 3068 C C . CYS B 1 14 ? -7.461 -10.789 26.188 1 87.19 14 CYS B C 1
ATOM 3070 O O . CYS B 1 14 ? -6.668 -11.695 25.922 1 87.19 14 CYS B O 1
ATOM 3072 N N . ASP B 1 15 ? -8.695 -11.039 26.453 1 86.88 15 ASP B N 1
ATOM 3073 C CA . ASP B 1 15 ? -9.18 -12.414 26.609 1 86.88 15 ASP B CA 1
ATOM 3074 C C . ASP B 1 15 ? -9.18 -13.148 25.266 1 86.88 15 ASP B C 1
ATOM 3076 O O . ASP B 1 15 ? -9.164 -14.375 25.219 1 86.88 15 ASP B O 1
ATOM 3080 N N . GLU B 1 16 ? -9.062 -12.391 24.188 1 90.94 16 GLU B N 1
ATOM 3081 C CA . GLU B 1 16 ? -9.078 -12.977 22.844 1 90.94 16 GLU B CA 1
ATOM 3082 C C . GLU B 1 16 ? -7.66 -13.195 22.328 1 90.94 16 GLU B C 1
ATOM 3084 O O . GLU B 1 16 ? -7.469 -13.758 21.25 1 90.94 16 GLU B O 1
ATOM 3089 N N . HIS B 1 17 ? -6.699 -12.82 23.188 1 93 17 HIS B N 1
ATOM 3090 C CA . HIS B 1 17 ? -5.312 -12.852 22.75 1 93 17 HIS B CA 1
ATOM 3091 C C . HIS B 1 17 ? -4.395 -13.359 23.859 1 93 17 HIS B C 1
ATOM 3093 O O . HIS B 1 17 ? -3.406 -12.703 24.188 1 93 17 HIS B O 1
ATOM 3099 N N . ASN B 1 18 ? -4.73 -14.555 24.5 1 91.56 18 ASN B N 1
ATOM 3100 C CA . ASN B 1 18 ? -3.934 -15.227 25.531 1 91.56 18 ASN B CA 1
ATOM 3101 C C . ASN B 1 18 ? -3.633 -14.305 26.703 1 91.56 18 ASN B C 1
ATOM 3103 O O . ASN B 1 18 ? -2.529 -14.328 27.25 1 91.56 18 ASN B O 1
ATOM 3107 N N . ARG B 1 19 ? -4.473 -13.227 26.906 1 88.81 19 ARG B N 1
ATOM 3108 C CA . ARG B 1 19 ? -4.484 -12.32 28.062 1 88.81 19 ARG B CA 1
ATOM 3109 C C . ARG B 1 19 ? -3.33 -11.32 27.969 1 88.81 19 ARG B C 1
ATOM 3111 O O . ARG B 1 19 ? -2.947 -10.727 28.984 1 88.81 19 ARG B O 1
ATOM 3118 N N . ALA B 1 20 ? -2.824 -11.234 26.75 1 89.19 20 ALA B N 1
ATOM 3119 C CA . ALA B 1 20 ? -1.812 -10.195 26.578 1 89.19 20 ALA B CA 1
ATOM 3120 C C . ALA B 1 20 ? -2.414 -8.805 26.766 1 89.19 20 ALA B C 1
ATOM 3122 O O . ALA B 1 20 ? -3.412 -8.461 26.141 1 89.19 20 ALA B O 1
ATOM 3123 N N . LEU B 1 21 ? -1.837 -8.008 27.578 1 87.25 21 LEU B N 1
ATOM 3124 C CA . LEU B 1 21 ? -2.367 -6.688 27.906 1 87.25 21 LEU B CA 1
ATOM 3125 C C . LEU B 1 21 ? -2.316 -5.773 26.672 1 87.25 21 LEU B C 1
ATOM 3127 O O . LEU B 1 21 ? -3.17 -4.898 26.516 1 87.25 21 LEU B O 1
ATOM 3131 N N . MET B 1 22 ? -1.225 -5.93 25.922 1 89.44 22 MET B N 1
ATOM 3132 C CA . MET B 1 22 ? -1.087 -5.184 24.672 1 89.44 22 MET B CA 1
ATOM 3133 C C . MET B 1 22 ? -1.353 -6.086 23.469 1 89.44 22 MET B C 1
ATOM 3135 O O . MET B 1 22 ? -1.044 -7.277 23.5 1 89.44 22 MET B O 1
ATOM 3139 N N . PRO B 1 23 ? -1.933 -5.516 22.359 1 92.31 23 PRO B N 1
ATOM 3140 C CA . PRO B 1 23 ? -2.207 -6.336 21.172 1 92.31 23 PRO B CA 1
ATOM 3141 C C . PRO B 1 23 ? -0.954 -7.008 20.625 1 92.31 23 PRO B C 1
ATOM 3143 O O . PRO B 1 23 ? 0.103 -6.375 20.531 1 92.31 23 PRO B O 1
ATOM 3146 N N . PRO B 1 24 ? -1.021 -8.305 20.266 1 94.75 24 PRO B N 1
ATOM 3147 C CA . PRO B 1 24 ? 0.112 -8.977 19.625 1 94.75 24 PRO B CA 1
ATOM 3148 C C . PRO B 1 24 ? 0.289 -8.57 18.156 1 94.75 24 PRO B C 1
ATOM 3150 O O . PRO B 1 24 ? -0.625 -8 17.562 1 94.75 24 PRO B O 1
ATOM 3153 N N . ILE B 1 25 ? 1.539 -8.812 17.641 1 96.12 25 ILE B N 1
ATOM 3154 C CA . ILE B 1 25 ? 1.816 -8.625 16.219 1 96.12 25 ILE B CA 1
ATOM 3155 C C . ILE B 1 25 ? 1.555 -9.93 15.461 1 96.12 25 ILE B C 1
ATOM 3157 O O . ILE B 1 25 ? 2.295 -10.898 15.625 1 96.12 25 ILE B O 1
ATOM 3161 N N . TYR B 1 26 ? 0.461 -10.008 14.734 1 95.31 26 TYR B N 1
ATOM 3162 C CA . TYR B 1 26 ? 0.215 -11.133 13.844 1 95.31 26 TYR B CA 1
ATOM 3163 C C . TYR B 1 26 ? 0.928 -10.938 12.508 1 95.31 26 TYR B C 1
ATOM 3165 O O . TYR B 1 26 ? 0.311 -10.531 11.523 1 95.31 26 TYR B O 1
ATOM 3173 N N . GLN B 1 27 ? 2.215 -11.25 12.523 1 94.31 27 GLN B N 1
ATOM 3174 C CA . GLN B 1 27 ? 3.066 -11.172 11.344 1 94.31 27 GLN B CA 1
ATOM 3175 C C . GLN B 1 27 ? 2.867 -12.391 10.445 1 94.31 27 GLN B C 1
ATOM 3177 O O . GLN B 1 27 ? 3.756 -13.234 10.328 1 94.31 27 GLN B O 1
ATOM 3182 N N . ASN B 1 28 ? 1.663 -12.492 9.828 1 91.31 28 ASN B N 1
ATOM 3183 C CA . ASN B 1 28 ? 1.237 -13.617 9.008 1 91.31 28 ASN B CA 1
ATOM 3184 C C . ASN B 1 28 ? 0.545 -13.148 7.73 1 91.31 28 ASN B C 1
ATOM 3186 O O . ASN B 1 28 ? -0.137 -12.125 7.727 1 91.31 28 ASN B O 1
ATOM 3190 N N . SER B 1 29 ? 0.73 -13.938 6.695 1 91.81 29 SER B N 1
ATOM 3191 C CA . SER B 1 29 ? -0.011 -13.648 5.473 1 91.81 29 SER B CA 1
ATOM 3192 C C . SER B 1 29 ? -1.295 -14.469 5.398 1 91.81 29 SER B C 1
ATOM 3194 O O . SER B 1 29 ? -2.258 -14.07 4.742 1 91.81 29 SER B O 1
ATOM 3196 N N . MET B 1 30 ? -1.295 -15.641 6.094 1 89.75 30 MET B N 1
ATOM 3197 C CA . MET B 1 30 ? -2.418 -16.562 5.988 1 89.75 30 MET B CA 1
ATOM 3198 C C . MET B 1 30 ? -2.818 -17.094 7.359 1 89.75 30 MET B C 1
ATOM 3200 O O . MET B 1 30 ? -2.008 -17.109 8.289 1 89.75 30 MET B O 1
ATOM 3204 N N . PHE B 1 31 ? -4.062 -17.562 7.41 1 92 31 PHE B N 1
ATOM 3205 C CA . PHE B 1 31 ? -4.641 -18.219 8.57 1 92 31 PHE B CA 1
ATOM 3206 C C . PHE B 1 31 ? -5.309 -19.531 8.18 1 92 31 PHE B C 1
ATOM 3208 O O . PHE B 1 31 ? -6.059 -19.578 7.199 1 92 31 PHE B O 1
ATOM 3215 N N . ALA B 1 32 ? -5.012 -20.578 8.859 1 91.62 32 ALA B N 1
ATOM 3216 C CA . ALA B 1 32 ? -5.449 -21.922 8.5 1 91.62 32 ALA B CA 1
ATOM 3217 C C . ALA B 1 32 ? -6.961 -22.062 8.656 1 91.62 32 ALA B C 1
ATOM 3219 O O . ALA B 1 32 ? -7.551 -21.531 9.594 1 91.62 32 ALA B O 1
ATOM 3220 N N . LEU B 1 33 ? -7.586 -22.781 7.68 1 91.5 33 LEU B N 1
ATOM 3221 C CA . LEU B 1 33 ? -8.977 -23.219 7.758 1 91.5 33 LEU B CA 1
ATOM 3222 C C . LEU B 1 33 ? -9.062 -24.719 7.961 1 91.5 33 LEU B C 1
ATOM 3224 O O . LEU B 1 33 ? -8.117 -25.453 7.641 1 91.5 33 LEU B O 1
ATOM 3228 N N . HIS B 1 34 ? -10.234 -25.141 8.477 1 91.69 34 HIS B N 1
ATOM 3229 C CA . HIS B 1 34 ? -10.367 -26.562 8.766 1 91.69 34 HIS B CA 1
ATOM 3230 C C . HIS B 1 34 ? -11.281 -27.25 7.75 1 91.69 34 HIS B C 1
ATOM 3232 O O . HIS B 1 34 ? -11.281 -28.469 7.637 1 91.69 34 HIS B O 1
ATOM 3238 N N . GLU B 1 35 ? -12.055 -26.453 7.035 1 92.19 35 GLU B N 1
ATOM 3239 C CA . GLU B 1 35 ? -12.969 -27.016 6.055 1 92.19 35 GLU B CA 1
ATOM 3240 C C . GLU B 1 35 ? -13.484 -25.953 5.098 1 92.19 35 GLU B C 1
ATOM 3242 O O . GLU B 1 35 ? -13.344 -24.75 5.359 1 92.19 35 GLU B O 1
ATOM 3247 N N . ILE B 1 36 ? -14.078 -26.469 3.973 1 92.69 36 ILE B N 1
ATOM 3248 C CA . ILE B 1 36 ? -14.656 -25.562 2.986 1 92.69 36 ILE B CA 1
ATOM 3249 C C . ILE B 1 36 ? -15.859 -24.844 3.594 1 92.69 36 ILE B C 1
ATOM 3251 O O . ILE B 1 36 ? -16.734 -25.484 4.18 1 92.69 36 ILE B O 1
ATOM 3255 N N . GLY B 1 37 ? -15.82 -23.547 3.52 1 89.5 37 GLY B N 1
ATOM 3256 C CA . GLY B 1 37 ? -16.969 -22.781 3.975 1 89.5 37 GLY B CA 1
ATOM 3257 C C . GLY B 1 37 ? -16.859 -22.344 5.426 1 89.5 37 GLY B C 1
ATOM 3258 O O . GLY B 1 37 ? -17.734 -21.656 5.945 1 89.5 37 GLY B O 1
ATOM 3259 N N . GLU B 1 38 ? -15.805 -22.734 6.062 1 91.88 38 GLU B N 1
ATOM 3260 C CA . GLU B 1 38 ? -15.602 -22.297 7.438 1 91.88 38 GLU B CA 1
ATOM 3261 C C . GLU B 1 38 ? -15.625 -20.781 7.535 1 91.88 38 GLU B C 1
ATOM 3263 O O . GLU B 1 38 ? -15.047 -20.078 6.695 1 91.88 38 GLU B O 1
ATOM 3268 N N . ASN B 1 39 ? -16.344 -20.328 8.484 1 89.5 39 ASN B N 1
ATOM 3269 C CA . ASN B 1 39 ? -16.406 -18.891 8.719 1 89.5 39 ASN B CA 1
ATOM 3270 C C . ASN B 1 39 ? -15.453 -18.469 9.828 1 89.5 39 ASN B C 1
ATOM 3272 O O . ASN B 1 39 ? -15.703 -18.734 11 1 89.5 39 ASN B O 1
ATOM 3276 N N . VAL B 1 40 ? -14.391 -17.875 9.492 1 90 40 VAL B N 1
ATOM 3277 C CA . VAL B 1 40 ? -13.398 -17.359 10.43 1 90 40 VAL B CA 1
ATOM 3278 C C . VAL B 1 40 ? -13.148 -15.875 10.164 1 90 40 VAL B C 1
ATOM 3280 O O . VAL B 1 40 ? -13.344 -15.398 9.039 1 90 40 VAL B O 1
ATOM 3283 N N . PRO B 1 41 ? -12.711 -15.203 11.156 1 89.88 41 PRO B N 1
ATOM 3284 C CA . PRO B 1 41 ? -12.594 -13.75 11.016 1 89.88 41 PRO B CA 1
ATOM 3285 C C . PRO B 1 41 ? -11.438 -13.336 10.102 1 89.88 41 PRO B C 1
ATOM 3287 O O . PRO B 1 41 ? -11.469 -12.266 9.5 1 89.88 41 PRO B O 1
ATOM 3290 N N . TYR B 1 42 ? -10.492 -14.234 10.102 1 93.06 42 TYR B N 1
ATOM 3291 C CA . TYR B 1 42 ? -9.312 -13.906 9.312 1 93.06 42 TYR B CA 1
ATOM 3292 C C . TYR B 1 42 ? -8.914 -15.078 8.422 1 93.06 42 TYR B C 1
ATOM 3294 O O . TYR B 1 42 ? -8.891 -16.234 8.867 1 93.06 42 TYR B O 1
ATOM 3302 N N . ARG B 1 43 ? -8.523 -14.852 7.148 1 92.12 43 ARG B N 1
ATOM 3303 C CA . ARG B 1 43 ? -8.156 -15.883 6.176 1 92.12 43 ARG B CA 1
ATOM 3304 C C . ARG B 1 43 ? -6.875 -15.508 5.438 1 92.12 43 ARG B C 1
ATOM 3306 O O . ARG B 1 43 ? -6.02 -16.359 5.195 1 92.12 43 ARG B O 1
ATOM 3313 N N . TYR B 1 44 ? -6.852 -14.273 5.02 1 92.62 44 TYR B N 1
ATOM 3314 C CA . TYR B 1 44 ? -5.742 -13.727 4.246 1 92.62 44 TYR B CA 1
ATOM 3315 C C . TYR B 1 44 ? -5.48 -12.273 4.617 1 92.62 44 TYR B C 1
ATOM 3317 O O . TYR B 1 44 ? -6.41 -11.461 4.672 1 92.62 44 TYR B O 1
ATOM 3325 N N . SER B 1 45 ? -4.254 -11.859 4.805 1 94.31 45 SER B N 1
ATOM 3326 C CA . SER B 1 45 ? -3.896 -10.602 5.445 1 94.31 45 SER B CA 1
ATOM 3327 C C . SER B 1 45 ? -4.223 -9.406 4.551 1 94.31 45 SER B C 1
ATOM 3329 O O . SER B 1 45 ? -4.375 -8.289 5.035 1 94.31 45 SER B O 1
ATOM 3331 N N . ARG B 1 46 ? -4.281 -9.586 3.26 1 94.25 46 ARG B N 1
ATOM 3332 C CA . ARG B 1 46 ? -4.707 -8.477 2.412 1 94.25 46 ARG B CA 1
ATOM 3333 C C . ARG B 1 46 ? -6.148 -8.078 2.715 1 94.25 46 ARG B C 1
ATOM 3335 O O . ARG B 1 46 ? -6.508 -6.902 2.6 1 94.25 46 ARG B O 1
ATOM 3342 N N . LEU B 1 47 ? -6.969 -9.07 3.109 1 93.81 47 LEU B N 1
ATOM 3343 C CA . LEU B 1 47 ? -8.367 -8.828 3.432 1 93.81 47 LEU B CA 1
ATOM 3344 C C . LEU B 1 47 ? -8.508 -8.25 4.836 1 93.81 47 LEU B C 1
ATOM 3346 O O . LEU B 1 47 ? -9.266 -7.297 5.047 1 93.81 47 LEU B O 1
ATOM 3350 N N . SER B 1 48 ? -7.902 -8.883 5.711 1 94.81 48 SER B N 1
ATOM 3351 C CA . SER B 1 48 ? -7.926 -8.453 7.105 1 94.81 48 SER B CA 1
ATOM 3352 C C . SER B 1 48 ? -6.797 -9.094 7.902 1 94.81 48 SER B C 1
ATOM 3354 O O . SER B 1 48 ? -6.363 -10.203 7.59 1 94.81 48 SER B O 1
ATOM 3356 N N . ASN B 1 49 ? -6.273 -8.43 8.82 1 96.56 49 ASN B N 1
ATOM 3357 C CA . ASN B 1 49 ? -5.238 -8.836 9.758 1 96.56 49 ASN B CA 1
ATOM 3358 C C . ASN B 1 49 ? -5.602 -8.461 11.195 1 96.56 49 ASN B C 1
ATOM 3360 O O . ASN B 1 49 ? -6.031 -7.336 11.453 1 96.56 49 ASN B O 1
ATOM 3364 N N . PRO B 1 50 ? -5.461 -9.438 12.141 1 96.06 50 PRO B N 1
ATOM 3365 C CA . PRO B 1 50 ? -5.93 -9.164 13.5 1 96.06 50 PRO B CA 1
ATOM 3366 C C . PRO B 1 50 ? -5.293 -7.91 14.102 1 96.06 50 PRO B C 1
ATOM 3368 O O . PRO B 1 50 ? -5.973 -7.133 14.781 1 96.06 50 PRO B O 1
ATOM 3371 N N . THR B 1 51 ? -3.982 -7.742 13.93 1 96.81 51 THR B N 1
ATOM 3372 C CA . THR B 1 51 ? -3.309 -6.559 14.453 1 96.81 51 THR B CA 1
ATOM 3373 C C . THR B 1 51 ? -3.842 -5.293 13.789 1 96.81 51 THR B C 1
ATOM 3375 O O . THR B 1 51 ? -4.156 -4.312 14.461 1 96.81 51 THR B O 1
ATOM 3378 N N . ARG B 1 52 ? -3.93 -5.277 12.492 1 98 52 ARG B N 1
ATOM 3379 C CA . ARG B 1 52 ? -4.414 -4.137 11.719 1 98 52 ARG B CA 1
ATOM 3380 C C . ARG B 1 52 ? -5.863 -3.816 12.07 1 98 52 ARG B C 1
ATOM 3382 O O . ARG B 1 52 ? -6.234 -2.646 12.18 1 98 52 ARG B O 1
ATOM 3389 N N . GLN B 1 53 ? -6.645 -4.844 12.25 1 97.62 53 GLN B N 1
ATOM 3390 C CA . GLN B 1 53 ? -8.055 -4.648 12.578 1 97.62 53 GLN B CA 1
ATOM 3391 C C . GLN B 1 53 ? -8.219 -3.9 13.898 1 97.62 53 GLN B C 1
ATOM 3393 O O . GLN B 1 53 ? -9.094 -3.047 14.031 1 97.62 53 GLN B O 1
ATOM 3398 N N . ILE B 1 54 ? -7.406 -4.242 14.859 1 97.19 54 ILE B N 1
ATOM 3399 C CA . ILE B 1 54 ? -7.477 -3.564 16.141 1 97.19 54 ILE B CA 1
ATOM 3400 C C . ILE B 1 54 ? -7.195 -2.074 15.969 1 97.19 54 ILE B C 1
ATOM 3402 O O . ILE B 1 54 ? -7.887 -1.229 16.531 1 97.19 54 ILE B O 1
ATOM 3406 N N . LEU B 1 55 ? -6.18 -1.761 15.164 1 98.38 55 LEU B N 1
ATOM 3407 C CA . LEU B 1 55 ? -5.859 -0.365 14.883 1 98.38 55 LEU B CA 1
ATOM 3408 C C . LEU B 1 55 ? -7.02 0.332 14.188 1 98.38 55 LEU B C 1
ATOM 3410 O O . LEU B 1 55 ? -7.422 1.429 14.578 1 98.38 55 LEU B O 1
ATOM 3414 N N . GLU B 1 56 ? -7.551 -0.317 13.141 1 98.69 56 GLU B N 1
ATOM 3415 C CA . GLU B 1 56 ? -8.656 0.224 12.359 1 98.69 56 GLU B CA 1
ATOM 3416 C C . GLU B 1 56 ? -9.867 0.502 13.242 1 98.69 56 GLU B C 1
ATOM 3418 O O . GLU B 1 56 ? -10.453 1.588 13.188 1 98.69 56 GLU B O 1
ATOM 3423 N N . ASP B 1 57 ? -10.188 -0.432 14.07 1 98.25 57 ASP B N 1
ATOM 3424 C CA . ASP B 1 57 ? -11.32 -0.285 14.977 1 98.25 57 ASP B CA 1
ATOM 3425 C C . ASP B 1 57 ? -11.062 0.81 16 1 98.25 57 ASP B C 1
ATOM 3427 O O . ASP B 1 57 ? -11.984 1.549 16.375 1 98.25 57 ASP B O 1
ATOM 3431 N N . THR B 1 58 ? -9.875 0.89 16.469 1 97.94 58 THR B N 1
ATOM 3432 C CA . THR B 1 58 ? -9.508 1.89 17.469 1 97.94 58 THR B CA 1
ATOM 3433 C C . THR B 1 58 ? -9.695 3.299 16.922 1 97.94 58 THR B C 1
ATOM 3435 O O . THR B 1 58 ? -10.328 4.145 17.562 1 97.94 58 THR B O 1
ATOM 3438 N N . VAL B 1 59 ? -9.203 3.578 15.742 1 98.69 59 VAL B N 1
ATOM 3439 C CA . VAL B 1 59 ? -9.281 4.922 15.18 1 98.69 59 VAL B CA 1
ATOM 3440 C C . VAL B 1 59 ? -10.727 5.238 14.797 1 98.69 59 VAL B C 1
ATOM 3442 O O . VAL B 1 59 ? -11.18 6.379 14.938 1 98.69 59 VAL B O 1
ATOM 3445 N N . ALA B 1 60 ? -11.445 4.215 14.273 1 98.69 60 ALA B N 1
ATOM 3446 C CA . ALA B 1 60 ? -12.867 4.414 14 1 98.69 60 ALA B CA 1
ATOM 3447 C C . ALA B 1 60 ? -13.602 4.859 15.258 1 98.69 60 ALA B C 1
ATOM 3449 O O . ALA B 1 60 ? -14.422 5.781 15.211 1 98.69 60 ALA B O 1
ATOM 3450 N N . ASP B 1 61 ? -13.305 4.219 16.359 1 97.88 61 ASP B N 1
ATOM 3451 C CA . ASP B 1 61 ? -13.953 4.555 17.609 1 97.88 61 ASP B CA 1
ATOM 3452 C C . ASP B 1 61 ? -13.602 5.973 18.062 1 97.88 61 ASP B C 1
ATOM 3454 O O . ASP B 1 61 ? -14.477 6.738 18.469 1 97.88 61 ASP B O 1
ATOM 3458 N N . LEU B 1 62 ? -12.344 6.32 17.953 1 97.94 62 LEU B N 1
ATOM 3459 C CA . LEU B 1 62 ? -11.883 7.637 18.375 1 97.94 62 LEU B CA 1
ATOM 3460 C C . LEU B 1 62 ? -12.531 8.734 17.531 1 97.94 62 LEU B C 1
ATOM 3462 O O . LEU B 1 62 ? -12.758 9.844 18.016 1 97.94 62 LEU B O 1
ATOM 3466 N N . GLU B 1 63 ? -12.883 8.453 16.281 1 98.44 63 GLU B N 1
ATOM 3467 C CA . GLU B 1 63 ? -13.461 9.422 15.367 1 98.44 63 GLU B CA 1
ATOM 3468 C C . GLU B 1 63 ? -14.984 9.32 15.336 1 98.44 63 GLU B C 1
ATOM 3470 O O . GLU B 1 63 ? -15.648 10.086 14.641 1 98.44 63 GLU B O 1
ATOM 3475 N N . HIS B 1 64 ? -15.531 8.367 16.078 1 98.06 64 HIS B N 1
ATOM 3476 C CA . HIS B 1 64 ? -16.969 8.133 16.109 1 98.06 64 HIS B CA 1
ATOM 3477 C C . HIS B 1 64 ? -17.5 7.711 14.742 1 98.06 64 HIS B C 1
ATOM 3479 O O . HIS B 1 64 ? -18.562 8.156 14.32 1 98.06 64 HIS B O 1
ATOM 3485 N N . GLY B 1 65 ? -16.703 6.934 13.992 1 98.5 65 GLY B N 1
ATOM 3486 C CA . GLY B 1 65 ? -17.141 6.402 12.711 1 98.5 65 GLY B CA 1
ATOM 3487 C C . GLY B 1 65 ? -17.5 4.93 12.766 1 98.5 65 GLY B C 1
ATOM 3488 O O . GLY B 1 65 ? -17.328 4.281 13.797 1 98.5 65 GLY B O 1
ATOM 3489 N N . ALA B 1 66 ? -17.984 4.402 11.625 1 98.62 66 ALA B N 1
ATOM 3490 C CA . ALA B 1 66 ? -18.484 3.029 11.555 1 98.62 66 ALA B CA 1
ATOM 3491 C C . ALA B 1 66 ? -17.344 2.049 11.289 1 98.62 66 ALA B C 1
ATOM 3493 O O . ALA B 1 66 ? -17.391 0.901 11.734 1 98.62 66 ALA B O 1
ATOM 3494 N N . ALA B 1 67 ? -16.328 2.525 10.508 1 98.69 67 ALA B N 1
ATOM 3495 C CA . ALA B 1 67 ? -15.242 1.625 10.125 1 98.69 67 ALA B CA 1
ATOM 3496 C C . ALA B 1 67 ? -13.984 2.406 9.75 1 98.69 67 ALA B C 1
ATOM 3498 O O . ALA B 1 67 ? -14.07 3.451 9.102 1 98.69 67 ALA B O 1
ATOM 3499 N N . GLY B 1 68 ? -12.883 1.88 10.211 1 98.75 68 GLY B N 1
ATOM 3500 C CA . GLY B 1 68 ? -11.586 2.416 9.82 1 98.75 68 GLY B CA 1
ATOM 3501 C C . GLY B 1 68 ? -10.812 1.494 8.898 1 98.75 68 GLY B C 1
ATOM 3502 O O . GLY B 1 68 ? -11.062 0.287 8.867 1 98.75 68 GLY B O 1
ATOM 3503 N N . PHE B 1 69 ? -9.938 2.023 8.141 1 98.81 69 PHE B N 1
ATOM 3504 C CA . PHE B 1 69 ? -9.07 1.306 7.207 1 98.81 69 PHE B CA 1
ATOM 3505 C C . PHE B 1 69 ? -7.648 1.844 7.262 1 98.81 69 PHE B C 1
ATOM 3507 O O . PHE B 1 69 ? -7.43 3.049 7.121 1 98.81 69 PHE B O 1
ATOM 3514 N N . ALA B 1 70 ? -6.695 0.964 7.477 1 98.81 70 ALA B N 1
ATOM 3515 C CA . ALA B 1 70 ? -5.289 1.352 7.574 1 98.81 70 ALA B CA 1
ATOM 3516 C C . ALA B 1 70 ? -4.543 1.029 6.285 1 98.81 70 ALA B C 1
ATOM 3518 O O . ALA B 1 70 ? -4.629 -0.088 5.77 1 98.81 70 ALA B O 1
ATOM 3519 N N . PHE B 1 71 ? -3.822 2.01 5.816 1 98.75 71 PHE B N 1
ATOM 3520 C CA . PHE B 1 71 ? -3.145 1.932 4.531 1 98.75 71 PHE B CA 1
ATOM 3521 C C . PHE B 1 71 ? -1.64 2.098 4.699 1 98.75 71 PHE B C 1
ATOM 3523 O O . PHE B 1 71 ? -1.178 2.617 5.719 1 98.75 71 PHE B O 1
ATOM 3530 N N . SER B 1 72 ? -0.872 1.727 3.688 1 98.31 72 SER B N 1
ATOM 3531 C CA . SER B 1 72 ? 0.586 1.686 3.732 1 98.31 72 SER B CA 1
ATOM 3532 C C . SER B 1 72 ? 1.178 3.09 3.777 1 98.31 72 SER B C 1
ATOM 3534 O O . SER B 1 72 ? 2.35 3.266 4.117 1 98.31 72 SER B O 1
ATOM 3536 N N . SER B 1 73 ? 0.415 4.098 3.381 1 98.25 73 SER B N 1
ATOM 3537 C CA . SER B 1 73 ? 0.786 5.504 3.5 1 98.25 73 SER B CA 1
ATOM 3538 C C . SER B 1 73 ? -0.448 6.398 3.557 1 98.25 73 SER B C 1
ATOM 3540 O O . SER B 1 73 ? -1.569 5.934 3.338 1 98.25 73 SER B O 1
ATOM 3542 N N . GLY B 1 74 ? -0.175 7.629 3.91 1 98.25 74 GLY B N 1
ATOM 3543 C CA . GLY B 1 74 ? -1.257 8.594 3.828 1 98.25 74 GLY B CA 1
ATOM 3544 C C . GLY B 1 74 ? -1.831 8.734 2.432 1 98.25 74 GLY B C 1
ATOM 3545 O O . GLY B 1 74 ? -3.051 8.742 2.254 1 98.25 74 GLY B O 1
ATOM 3546 N N . MET B 1 75 ? -0.97 8.773 1.425 1 98.19 75 MET B N 1
ATOM 3547 C CA . MET B 1 75 ? -1.417 8.93 0.044 1 98.19 75 MET B CA 1
ATOM 3548 C C . MET B 1 75 ? -2.256 7.738 -0.397 1 98.19 75 MET B C 1
ATOM 3550 O O . MET B 1 75 ? -3.203 7.891 -1.172 1 98.19 75 MET B O 1
ATOM 3554 N N . ALA B 1 76 ? -1.878 6.582 0.089 1 98.69 76 ALA B N 1
ATOM 3555 C CA . ALA B 1 76 ? -2.668 5.398 -0.236 1 98.69 76 ALA B CA 1
ATOM 3556 C C . ALA B 1 76 ? -4.09 5.523 0.307 1 98.69 76 ALA B C 1
ATOM 3558 O O . ALA B 1 76 ? -5.047 5.07 -0.329 1 98.69 76 ALA B O 1
ATOM 3559 N N . GLY B 1 77 ? -4.23 6.07 1.499 1 98.75 77 GLY B N 1
ATOM 3560 C CA . GLY B 1 77 ? -5.551 6.301 2.064 1 98.75 77 GLY B CA 1
ATOM 3561 C C . GLY B 1 77 ? -6.375 7.297 1.269 1 98.75 77 GLY B C 1
ATOM 3562 O O . GLY B 1 77 ? -7.539 7.035 0.958 1 98.75 77 GLY B O 1
ATOM 3563 N N . ILE B 1 78 ? -5.758 8.43 0.912 1 98.75 78 ILE B N 1
ATOM 3564 C CA . ILE B 1 78 ? -6.43 9.453 0.112 1 98.75 78 ILE B CA 1
ATOM 3565 C C . ILE B 1 78 ? -6.836 8.867 -1.237 1 98.75 78 ILE B C 1
ATOM 3567 O O . ILE B 1 78 ? -7.969 9.047 -1.685 1 98.75 78 ILE B O 1
ATOM 3571 N N . ASP B 1 79 ? -5.949 8.18 -1.855 1 98.62 79 ASP B N 1
ATOM 3572 C CA . ASP B 1 79 ? -6.184 7.551 -3.15 1 98.62 79 ASP B CA 1
ATOM 3573 C C . ASP B 1 79 ? -7.371 6.594 -3.088 1 98.62 79 ASP B C 1
ATOM 3575 O O . ASP B 1 79 ? -8.18 6.531 -4.016 1 98.62 79 ASP B O 1
ATOM 3579 N N . ALA B 1 80 ? -7.434 5.789 -2.018 1 98.62 80 ALA B N 1
ATOM 3580 C CA . ALA B 1 80 ? -8.516 4.82 -1.87 1 98.62 80 ALA B CA 1
ATOM 3581 C C . ALA B 1 80 ? -9.875 5.516 -1.853 1 98.62 80 ALA B C 1
ATOM 3583 O O . ALA B 1 80 ? -10.82 5.055 -2.49 1 98.62 80 ALA B O 1
ATOM 3584 N N . VAL B 1 81 ? -9.992 6.621 -1.126 1 98.81 81 VAL B N 1
ATOM 3585 C CA . VAL B 1 81 ? -11.258 7.34 -1.042 1 98.81 81 VAL B CA 1
ATOM 3586 C C . VAL B 1 81 ? -11.641 7.875 -2.42 1 98.81 81 VAL B C 1
ATOM 3588 O O . VAL B 1 81 ? -12.758 7.652 -2.889 1 98.81 81 VAL B O 1
ATOM 3591 N N . TRP B 1 82 ? -10.695 8.586 -3.072 1 98.75 82 TRP B N 1
ATOM 3592 C CA . TRP B 1 82 ? -11 9.219 -4.352 1 98.75 82 TRP B CA 1
ATOM 3593 C C . TRP B 1 82 ? -11.32 8.172 -5.414 1 98.75 82 TRP B C 1
ATOM 3595 O O . TRP B 1 82 ? -12.266 8.336 -6.188 1 98.75 82 TRP B O 1
ATOM 3605 N N . ARG B 1 83 ? -10.57 7.113 -5.387 1 97.75 83 ARG B N 1
ATOM 3606 C CA . ARG B 1 83 ? -10.773 6.051 -6.363 1 97.75 83 ARG B CA 1
ATOM 3607 C C . ARG B 1 83 ? -12.133 5.379 -6.172 1 97.75 83 ARG B C 1
ATOM 3609 O O . ARG B 1 83 ? -12.766 4.969 -7.141 1 97.75 83 ARG B O 1
ATOM 3616 N N . THR B 1 84 ? -12.531 5.195 -4.977 1 98.44 84 THR B N 1
ATOM 3617 C CA . THR B 1 84 ? -13.781 4.52 -4.641 1 98.44 84 THR B CA 1
ATOM 3618 C C . THR B 1 84 ? -14.977 5.336 -5.113 1 98.44 84 THR B C 1
ATOM 3620 O O . THR B 1 84 ? -15.945 4.781 -5.633 1 98.44 84 THR B O 1
ATOM 3623 N N . PHE B 1 85 ? -14.891 6.684 -5.004 1 98.38 85 PHE B N 1
ATOM 3624 C CA . PHE B 1 85 ? -16.141 7.438 -5.07 1 98.38 85 PHE B CA 1
ATOM 3625 C C . PHE B 1 85 ? -16.141 8.383 -6.266 1 98.38 85 PHE B C 1
ATOM 3627 O O . PHE B 1 85 ? -17.125 9.07 -6.527 1 98.38 85 PHE B O 1
ATOM 3634 N N . LEU B 1 86 ? -15.031 8.453 -7.012 1 97.94 86 LEU B N 1
ATOM 3635 C CA . LEU B 1 86 ? -14.992 9.25 -8.234 1 97.94 86 LEU B CA 1
ATOM 3636 C C . LEU B 1 86 ? -14.961 8.352 -9.469 1 97.94 86 LEU B C 1
ATOM 3638 O O . LEU B 1 86 ? -14.625 7.168 -9.367 1 97.94 86 LEU B O 1
ATOM 3642 N N . ARG B 1 87 ? -15.328 8.898 -10.586 1 96.25 87 ARG B N 1
ATOM 3643 C CA . ARG B 1 87 ? -15.25 8.328 -11.922 1 96.25 87 ARG B CA 1
ATOM 3644 C C . ARG B 1 87 ? -14.859 9.383 -12.945 1 96.25 87 ARG B C 1
ATOM 3646 O O . ARG B 1 87 ? -14.977 10.578 -12.688 1 96.25 87 ARG B O 1
ATOM 3653 N N . PRO B 1 88 ? -14.266 8.875 -14.125 1 95.75 88 PRO B N 1
ATOM 3654 C CA . PRO B 1 88 ? -14.086 9.867 -15.188 1 95.75 88 PRO B CA 1
ATOM 3655 C C . PRO B 1 88 ? -15.352 10.68 -15.461 1 95.75 88 PRO B C 1
ATOM 3657 O O . PRO B 1 88 ? -16.438 10.109 -15.562 1 95.75 88 PRO B O 1
ATOM 3660 N N . GLY B 1 89 ? -15.203 12.016 -15.508 1 96 89 GLY B N 1
ATOM 3661 C CA . GLY B 1 89 ? -16.344 12.891 -15.727 1 96 89 GLY B CA 1
ATOM 3662 C C . GLY B 1 89 ? -16.844 13.539 -14.453 1 96 89 GLY B C 1
ATOM 3663 O O . GLY B 1 89 ? -17.484 14.594 -14.5 1 96 89 GLY B O 1
ATOM 3664 N N . ASP B 1 90 ? -16.547 12.969 -13.273 1 97.5 90 ASP B N 1
ATOM 3665 C CA . ASP B 1 90 ? -16.953 13.547 -12 1 97.5 90 ASP B CA 1
ATOM 3666 C C . ASP B 1 90 ? -16.125 14.781 -11.664 1 97.5 90 ASP B C 1
ATOM 3668 O O . ASP B 1 90 ? -15.039 14.969 -12.211 1 97.5 90 ASP B O 1
ATOM 3672 N N . THR B 1 91 ? -16.688 15.617 -10.773 1 98.56 91 THR B N 1
ATOM 3673 C CA . THR B 1 91 ? -15.977 16.812 -10.312 1 98.56 91 THR B CA 1
ATOM 3674 C C . THR B 1 91 ? -15.648 16.703 -8.828 1 98.56 91 THR B C 1
ATOM 3676 O O . THR B 1 91 ? -16.516 16.391 -8.008 1 98.56 91 THR B O 1
ATOM 3679 N N . ILE B 1 92 ? -14.398 16.906 -8.539 1 98.75 92 ILE B N 1
ATOM 3680 C CA . ILE B 1 92 ? -13.969 17.078 -7.156 1 98.75 92 ILE B CA 1
ATOM 3681 C C . ILE B 1 92 ? -13.57 18.531 -6.902 1 98.75 92 ILE B C 1
ATOM 3683 O O . ILE B 1 92 ? -12.891 19.141 -7.727 1 98.75 92 ILE B O 1
ATOM 3687 N N . VAL B 1 93 ? -14.078 19.109 -5.797 1 98.81 93 VAL B N 1
ATOM 3688 C CA . VAL B 1 93 ? -13.648 20.422 -5.312 1 98.81 93 VAL B CA 1
ATOM 3689 C C . VAL B 1 93 ? -12.781 20.25 -4.066 1 98.81 93 VAL B C 1
ATOM 3691 O O . VAL B 1 93 ? -13.242 19.719 -3.053 1 98.81 93 VAL B O 1
ATOM 3694 N N . ALA B 1 94 ? -11.547 20.703 -4.168 1 98.12 94 ALA B N 1
ATOM 3695 C CA . ALA B 1 94 ? -10.609 20.609 -3.049 1 98.12 94 ALA B CA 1
ATOM 3696 C C . ALA B 1 94 ? -10.203 22 -2.566 1 98.12 94 ALA B C 1
ATOM 3698 O O . ALA B 1 94 ? -10.18 22.953 -3.35 1 98.12 94 ALA B O 1
ATOM 3699 N N . VAL B 1 95 ? -9.891 22.094 -1.282 1 97.06 95 VAL B N 1
ATOM 3700 C CA . VAL B 1 95 ? -9.359 23.359 -0.765 1 97.06 95 VAL B CA 1
ATOM 3701 C C . VAL B 1 95 ? -8.117 23.75 -1.551 1 97.06 95 VAL B C 1
ATOM 3703 O O . VAL B 1 95 ? -7.297 22.906 -1.906 1 97.06 95 VAL B O 1
ATOM 3706 N N . ALA B 1 96 ? -7.949 25.031 -1.78 1 93.81 96 ALA B N 1
ATOM 3707 C CA . ALA B 1 96 ? -6.859 25.531 -2.615 1 93.81 96 ALA B CA 1
ATOM 3708 C C . ALA B 1 96 ? -5.508 25.297 -1.952 1 93.81 96 ALA B C 1
ATOM 3710 O O . ALA B 1 96 ? -4.508 25.047 -2.635 1 93.81 96 ALA B O 1
ATOM 3711 N N . ASP B 1 97 ? -5.379 25.406 -0.69 1 92.81 97 ASP B N 1
ATOM 3712 C CA . ASP B 1 97 ? -4.121 25.203 0.018 1 92.81 97 ASP B CA 1
ATOM 3713 C C . ASP B 1 97 ? -3.984 23.75 0.492 1 92.81 97 ASP B C 1
ATOM 3715 O O . ASP B 1 97 ? -3.537 23.5 1.613 1 92.81 97 ASP B O 1
ATOM 3719 N N . ILE B 1 98 ? -4.324 22.922 -0.383 1 93.31 98 ILE B N 1
ATOM 3720 C CA . ILE B 1 98 ? -4.309 21.484 -0.119 1 93.31 98 ILE B CA 1
ATOM 3721 C C . ILE B 1 98 ? -2.865 21 -0.005 1 93.31 98 ILE B C 1
ATOM 3723 O O . ILE B 1 98 ? -1.954 21.594 -0.58 1 93.31 98 ILE B O 1
ATOM 3727 N N . TYR B 1 99 ? -2.604 19.969 0.798 1 92.62 99 TYR B N 1
ATOM 3728 C CA . TYR B 1 99 ? -1.31 19.312 0.894 1 92.62 99 TYR B CA 1
ATOM 3729 C C . TYR B 1 99 ? -0.73 19.047 -0.49 1 92.62 99 TYR B C 1
ATOM 3731 O O . TYR B 1 99 ? -1.442 18.594 -1.392 1 92.62 99 TYR B O 1
ATOM 3739 N N . GLY B 1 100 ? 0.549 19.234 -0.635 1 92.19 100 GLY B N 1
ATOM 3740 C CA . GLY B 1 100 ? 1.207 19.141 -1.929 1 92.19 100 GLY B CA 1
ATOM 3741 C C . GLY B 1 100 ? 1.072 17.781 -2.566 1 92.19 100 GLY B C 1
ATOM 3742 O O . GLY B 1 100 ? 0.879 17.672 -3.779 1 92.19 100 GLY B O 1
ATOM 3743 N N . GLY B 1 101 ? 1.26 16.719 -1.756 1 93.56 101 GLY B N 1
ATOM 3744 C CA . GLY B 1 101 ? 1.11 15.375 -2.283 1 93.56 101 GLY B CA 1
ATOM 3745 C C . GLY B 1 101 ? -0.282 15.094 -2.814 1 93.56 101 GLY B C 1
ATOM 3746 O O . GLY B 1 101 ? -0.439 14.422 -3.834 1 93.56 101 GLY B O 1
ATOM 3747 N N . ALA B 1 102 ? -1.278 15.586 -2.127 1 96.44 102 ALA B N 1
ATOM 3748 C CA . ALA B 1 102 ? -2.656 15.438 -2.588 1 96.44 102 ALA B CA 1
ATOM 3749 C C . ALA B 1 102 ? -2.896 16.234 -3.865 1 96.44 102 ALA B C 1
ATOM 3751 O O . ALA B 1 102 ? -3.605 15.781 -4.766 1 96.44 102 ALA B O 1
ATOM 3752 N N . TYR B 1 103 ? -2.363 17.438 -3.902 1 95.62 103 TYR B N 1
ATOM 3753 C CA . TYR B 1 103 ? -2.424 18.219 -5.125 1 95.62 103 TYR B CA 1
ATOM 3754 C C . TYR B 1 103 ? -1.859 17.453 -6.309 1 95.62 103 TYR B C 1
ATOM 3756 O O . TYR B 1 103 ? -2.498 17.359 -7.359 1 95.62 103 TYR B O 1
ATOM 3764 N N . ASP B 1 104 ? -0.657 16.906 -6.113 1 96.12 104 ASP B N 1
ATOM 3765 C CA . ASP B 1 104 ? 0.008 16.156 -7.172 1 96.12 104 ASP B CA 1
ATOM 3766 C C . ASP B 1 104 ? -0.84 14.961 -7.617 1 96.12 104 ASP B C 1
ATOM 3768 O O . ASP B 1 104 ? -0.937 14.672 -8.812 1 96.12 104 ASP B O 1
ATOM 3772 N N . LEU B 1 105 ? -1.408 14.25 -6.691 1 97.81 105 LEU B N 1
ATOM 3773 C CA . LEU B 1 105 ? -2.246 13.102 -7.004 1 97.81 105 LEU B CA 1
ATOM 3774 C C . LEU B 1 105 ? -3.449 13.516 -7.844 1 97.81 105 LEU B C 1
ATOM 3776 O O . LEU B 1 105 ? -3.795 12.836 -8.812 1 97.81 105 LEU B O 1
ATOM 3780 N N . LEU B 1 106 ? -4.102 14.617 -7.508 1 98.12 106 LEU B N 1
ATOM 3781 C CA . LEU B 1 106 ? -5.262 15.109 -8.25 1 98.12 106 LEU B CA 1
ATOM 3782 C C . LEU B 1 106 ? -4.867 15.531 -9.656 1 98.12 106 LEU B C 1
ATOM 3784 O O . LEU B 1 106 ? -5.531 15.172 -10.633 1 98.12 106 LEU B O 1
ATOM 3788 N N . VAL B 1 107 ? -3.756 16.234 -9.766 1 97.06 107 VAL B N 1
ATOM 3789 C CA . VAL B 1 107 ? -3.375 16.859 -11.023 1 97.06 107 VAL B CA 1
ATOM 3790 C C . VAL B 1 107 ? -2.703 15.836 -11.938 1 97.06 107 VAL B C 1
ATOM 3792 O O . VAL B 1 107 ? -3.012 15.758 -13.125 1 97.06 107 VAL B O 1
ATOM 3795 N N . ASP B 1 108 ? -1.854 15.016 -11.359 1 96.38 108 ASP B N 1
ATOM 3796 C CA . ASP B 1 108 ? -0.991 14.172 -12.18 1 96.38 108 ASP B CA 1
ATOM 3797 C C . ASP B 1 108 ? -1.626 12.805 -12.414 1 96.38 108 ASP B C 1
ATOM 3799 O O . ASP B 1 108 ? -1.192 12.055 -13.297 1 96.38 108 ASP B O 1
ATOM 3803 N N . VAL B 1 109 ? -2.633 12.461 -11.719 1 97.06 109 VAL B N 1
ATOM 3804 C CA . VAL B 1 109 ? -3.246 11.148 -11.891 1 97.06 109 VAL B CA 1
ATOM 3805 C C . VAL B 1 109 ? -4.73 11.305 -12.211 1 97.06 109 VAL B C 1
ATOM 3807 O O . VAL B 1 109 ? -5.168 11.008 -13.328 1 97.06 109 VAL B O 1
ATOM 3810 N N . TYR B 1 110 ? -5.477 11.883 -11.383 1 98.19 110 TYR B N 1
ATOM 3811 C CA . TYR B 1 110 ? -6.93 11.867 -11.523 1 98.19 110 TYR B CA 1
ATOM 3812 C C . TYR B 1 110 ? -7.375 12.75 -12.68 1 98.19 110 TYR B C 1
ATOM 3814 O O . TYR B 1 110 ? -8.266 12.375 -13.445 1 98.19 110 TYR B O 1
ATOM 3822 N N . GLN B 1 111 ? -6.766 13.93 -12.758 1 97.44 111 GLN B N 1
ATOM 3823 C CA . GLN B 1 111 ? -7.102 14.789 -13.891 1 97.44 111 GLN B CA 1
ATOM 3824 C C . GLN B 1 111 ? -6.797 14.094 -15.211 1 97.44 111 GLN B C 1
ATOM 3826 O O . GLN B 1 111 ? -7.586 14.18 -16.156 1 97.44 111 GLN B O 1
ATOM 3831 N N . LYS B 1 112 ? -5.703 13.391 -15.281 1 95.19 112 LYS B N 1
ATOM 3832 C CA . LYS B 1 112 ? -5.297 12.68 -16.484 1 95.19 112 LYS B CA 1
ATOM 3833 C C . LYS B 1 112 ? -6.23 11.508 -16.766 1 95.19 112 LYS B C 1
ATOM 3835 O O . LYS B 1 112 ? -6.336 11.047 -17.906 1 95.19 112 LYS B O 1
ATOM 3840 N N . TRP B 1 113 ? -6.871 11.062 -15.766 1 96.5 113 TRP B N 1
ATOM 3841 C CA . TRP B 1 113 ? -7.809 9.953 -15.93 1 96.5 113 TRP B CA 1
ATOM 3842 C C . TRP B 1 113 ? -9.227 10.469 -16.141 1 96.5 113 TRP B C 1
ATOM 3844 O O . TRP B 1 113 ? -10.188 9.688 -16.094 1 96.5 113 TRP B O 1
ATOM 3854 N N . GLY B 1 114 ? -9.453 11.82 -16.25 1 96.25 114 GLY B N 1
ATOM 3855 C CA . GLY B 1 114 ? -10.711 12.367 -16.719 1 96.25 114 GLY B CA 1
ATOM 3856 C C . GLY B 1 114 ? -11.57 12.938 -15.609 1 96.25 114 GLY B C 1
ATOM 3857 O O . GLY B 1 114 ? -12.742 13.25 -15.82 1 96.25 114 GLY B O 1
ATOM 3858 N N . VAL B 1 115 ? -11.039 13.086 -14.414 1 97.94 115 VAL B N 1
ATOM 3859 C CA . VAL B 1 115 ? -11.758 13.734 -13.32 1 97.94 115 VAL B CA 1
ATOM 3860 C C . VAL B 1 115 ? -11.602 15.25 -13.43 1 97.94 115 VAL B C 1
ATOM 3862 O O . VAL B 1 115 ? -10.516 15.75 -13.719 1 97.94 115 VAL B O 1
ATOM 3865 N N . ASN B 1 116 ? -12.711 15.945 -13.258 1 98.31 116 ASN B N 1
ATOM 3866 C CA . ASN B 1 116 ? -12.664 17.406 -13.195 1 98.31 116 ASN B CA 1
ATOM 3867 C C . ASN B 1 116 ? -12.219 17.891 -11.82 1 98.31 116 ASN B C 1
ATOM 3869 O O . ASN B 1 116 ? -12.945 17.734 -10.836 1 98.31 116 ASN B O 1
ATOM 3873 N N . VAL B 1 117 ? -11.031 18.531 -11.773 1 98.31 117 VAL B N 1
ATOM 3874 C CA . VAL B 1 117 ? -10.438 18.938 -10.5 1 98.31 117 VAL B CA 1
ATOM 3875 C C . VAL B 1 117 ? -10.531 20.453 -10.352 1 98.31 117 VAL B C 1
ATOM 3877 O O . VAL B 1 117 ? -10.07 21.203 -11.219 1 98.31 117 VAL B O 1
ATOM 3880 N N . VAL B 1 118 ? -11.164 20.875 -9.266 1 98.12 118 VAL B N 1
ATOM 3881 C CA . VAL B 1 118 ? -11.289 22.297 -8.969 1 98.12 118 VAL B CA 1
ATOM 3882 C C . VAL B 1 118 ? -10.703 22.594 -7.594 1 98.12 118 VAL B C 1
ATOM 3884 O O . VAL B 1 118 ? -11.102 21.984 -6.598 1 98.12 118 VAL B O 1
ATOM 3887 N N . PHE B 1 119 ? -9.742 23.5 -7.574 1 96.88 119 PHE B N 1
ATOM 3888 C CA . PHE B 1 119 ? -9.234 24.031 -6.312 1 96.88 119 PHE B CA 1
ATOM 3889 C C . PHE B 1 119 ? -9.898 25.344 -5.961 1 96.88 119 PHE B C 1
ATOM 3891 O O . PHE B 1 119 ? -10.023 26.234 -6.812 1 96.88 119 PHE B O 1
ATOM 3898 N N . ALA B 1 120 ? -10.359 25.484 -4.672 1 97.19 120 ALA B N 1
ATOM 3899 C CA . ALA B 1 120 ? -11.117 26.688 -4.324 1 97.19 120 ALA B CA 1
ATOM 3900 C C . ALA B 1 120 ? -10.742 27.188 -2.934 1 97.19 120 ALA B C 1
ATOM 3902 O O . ALA B 1 120 ? -10.398 26.406 -2.053 1 97.19 120 ALA B O 1
ATOM 3903 N N . ASP B 1 121 ? -10.797 28.516 -2.787 1 96.12 121 ASP B N 1
ATOM 3904 C CA . ASP B 1 121 ? -10.719 29.094 -1.451 1 96.12 121 ASP B CA 1
ATOM 3905 C C . ASP B 1 121 ? -12 28.844 -0.663 1 96.12 121 ASP B C 1
ATOM 3907 O O . ASP B 1 121 ? -12.977 29.578 -0.804 1 96.12 121 ASP B O 1
ATOM 3911 N N . LEU B 1 122 ? -11.922 27.891 0.222 1 96.88 122 LEU B N 1
ATOM 3912 C CA . LEU B 1 122 ? -13.109 27.5 0.966 1 96.88 122 LEU B CA 1
ATOM 3913 C C . LEU B 1 122 ? -13.094 28.094 2.371 1 96.88 122 LEU B C 1
ATOM 3915 O O . LEU B 1 122 ? -13.93 27.734 3.207 1 96.88 122 LEU B O 1
ATOM 3919 N N . GLY B 1 123 ? -12.078 28.938 2.623 1 94.56 123 GLY B N 1
ATOM 3920 C CA . GLY B 1 123 ? -12.172 29.734 3.828 1 94.56 123 GLY B CA 1
ATOM 3921 C C . GLY B 1 123 ? -13.438 30.578 3.887 1 94.56 123 GLY B C 1
ATOM 3922 O O . GLY B 1 123 ? -13.938 30.875 4.973 1 94.56 123 GLY B O 1
ATOM 3923 N N . ASN B 1 124 ? -13.828 30.938 2.742 1 94.88 124 ASN B N 1
ATOM 3924 C CA . ASN B 1 124 ? -15.156 31.531 2.566 1 94.88 124 ASN B CA 1
ATOM 3925 C C . ASN B 1 124 ? -16.156 30.516 2.033 1 94.88 124 ASN B C 1
ATOM 3927 O O . ASN B 1 124 ? -16.172 30.203 0.839 1 94.88 124 ASN B O 1
ATOM 3931 N N . PRO B 1 125 ? -17.031 30.094 2.873 1 96.31 125 PRO B N 1
ATOM 3932 C CA . PRO B 1 125 ? -17.953 29.031 2.482 1 96.31 125 PRO B CA 1
ATOM 3933 C C . PRO B 1 125 ? -18.797 29.391 1.271 1 96.31 125 PRO B C 1
ATOM 3935 O O . PRO B 1 125 ? -19.266 28.516 0.549 1 96.31 125 PRO B O 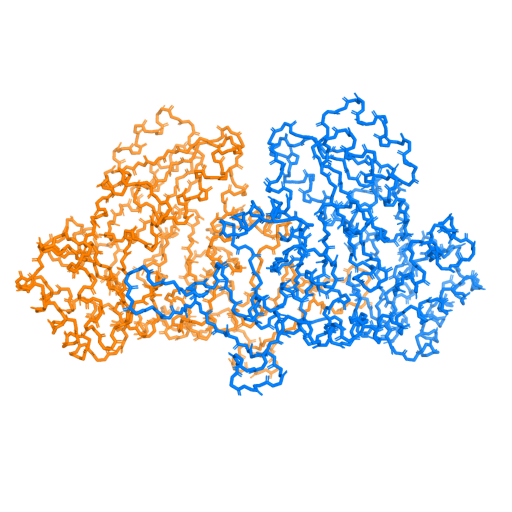1
ATOM 3938 N N . ASP B 1 126 ? -19.016 30.688 0.956 1 96 126 ASP B N 1
ATOM 3939 C CA . ASP B 1 126 ? -19.844 31.125 -0.162 1 96 126 ASP B CA 1
ATOM 3940 C C . ASP B 1 126 ? -19.234 30.703 -1.498 1 96 126 ASP B C 1
ATOM 3942 O O . ASP B 1 126 ? -19.953 30.531 -2.484 1 96 126 ASP B O 1
ATOM 3946 N N . ASN B 1 127 ? -17.969 30.516 -1.518 1 97.19 127 ASN B N 1
ATOM 3947 C CA . ASN B 1 127 ? -17.297 30.094 -2.738 1 97.19 127 ASN B CA 1
ATOM 3948 C C . ASN B 1 127 ? -17.734 28.688 -3.156 1 97.19 127 ASN B C 1
ATOM 3950 O O . ASN B 1 127 ? -17.766 28.375 -4.348 1 97.19 127 ASN B O 1
ATOM 3954 N N . LEU B 1 128 ? -18.094 27.875 -2.152 1 98.12 128 LEU B N 1
ATOM 3955 C CA . LEU B 1 128 ? -18.578 26.531 -2.475 1 98.12 128 LEU B CA 1
ATOM 3956 C C . LEU B 1 128 ? -19.938 26.594 -3.145 1 98.12 128 LEU B C 1
ATOM 3958 O O . LEU B 1 128 ? -20.234 25.797 -4.039 1 98.12 128 LEU B O 1
ATOM 3962 N N . ASP B 1 129 ? -20.75 27.562 -2.744 1 97.31 129 ASP B N 1
ATOM 3963 C CA . ASP B 1 129 ? -22.078 27.703 -3.324 1 97.31 129 ASP B CA 1
ATOM 3964 C C . ASP B 1 129 ? -22 27.922 -4.832 1 97.31 129 ASP B C 1
ATOM 3966 O O . ASP B 1 129 ? -22.75 27.297 -5.598 1 97.31 129 ASP B O 1
ATOM 3970 N N . GLU B 1 130 ? -21.156 28.703 -5.195 1 95.62 130 GLU B N 1
ATOM 3971 C CA . GLU B 1 130 ? -21 29.031 -6.609 1 95.62 130 GLU B CA 1
ATOM 3972 C C . GLU B 1 130 ? -20.562 27.812 -7.41 1 95.62 130 GLU B C 1
ATOM 3974 O O . GLU B 1 130 ? -21.031 27.578 -8.523 1 95.62 130 GLU B O 1
ATOM 3979 N N . LEU B 1 131 ? -19.719 27.047 -6.852 1 97 131 LEU B N 1
ATOM 3980 C CA . LEU B 1 131 ? -19.172 25.875 -7.527 1 97 131 LEU B CA 1
ATOM 3981 C C . LEU B 1 131 ? -20.234 24.766 -7.617 1 97 131 LEU B C 1
ATOM 3983 O O . LEU B 1 131 ? -20.328 24.062 -8.625 1 97 131 LEU B O 1
ATOM 3987 N N . LEU B 1 132 ? -21.016 24.641 -6.582 1 97.38 132 LEU B N 1
ATOM 3988 C CA . LEU B 1 132 ? -22.062 23.625 -6.555 1 97.38 132 LEU B CA 1
ATOM 3989 C C . LEU B 1 132 ? -23.141 23.922 -7.59 1 97.38 132 LEU B C 1
ATOM 3991 O O . LEU B 1 132 ? -23.781 23.016 -8.117 1 97.38 132 LEU B O 1
ATOM 3995 N N . LYS B 1 133 ? -23.312 25.188 -7.934 1 94.75 133 LYS B N 1
ATOM 3996 C CA . LYS B 1 133 ? -24.266 25.609 -8.961 1 94.75 133 LYS B CA 1
ATOM 3997 C C . LYS B 1 133 ? -23.703 25.359 -10.359 1 94.75 133 LYS B C 1
ATOM 3999 O O . LYS B 1 133 ? -24.453 24.984 -11.273 1 94.75 133 LYS B O 1
ATOM 4004 N N . ALA B 1 134 ? -22.422 25.516 -10.43 1 94.44 134 ALA B N 1
ATOM 4005 C CA . ALA B 1 134 ? -21.781 25.5 -11.734 1 94.44 134 ALA B CA 1
ATOM 4006 C C . ALA B 1 134 ? -21.438 24.078 -12.172 1 94.44 134 ALA B C 1
ATOM 4008 O O . ALA B 1 134 ? -21.344 23.781 -13.367 1 94.44 134 ALA B O 1
ATOM 4009 N N . HIS B 1 135 ? -21.219 23.188 -11.125 1 94.31 135 HIS B N 1
ATOM 4010 C CA . HIS B 1 135 ? -20.766 21.844 -11.414 1 94.31 135 HIS B CA 1
ATOM 4011 C C . HIS B 1 135 ? -21.594 20.797 -10.68 1 94.31 135 HIS B C 1
ATOM 4013 O O . HIS B 1 135 ? -22.234 21.109 -9.664 1 94.31 135 HIS B O 1
ATOM 4019 N N . LYS B 1 136 ? -21.75 19.641 -11.281 1 93.75 136 LYS B N 1
ATOM 4020 C CA . LYS B 1 136 ? -22.234 18.5 -10.508 1 93.75 136 LYS B CA 1
ATOM 4021 C C . LYS B 1 136 ? -21.109 17.875 -9.672 1 93.75 136 LYS B C 1
ATOM 4023 O O . LYS B 1 136 ? -20.516 16.859 -10.062 1 93.75 136 LYS B O 1
ATOM 4028 N N . VAL B 1 137 ? -20.875 18.406 -8.492 1 98.5 137 VAL B N 1
ATOM 4029 C CA . VAL B 1 137 ? -19.766 18.031 -7.637 1 98.5 137 VAL B CA 1
ATOM 4030 C C . VAL B 1 137 ? -20.062 16.688 -6.961 1 98.5 137 VAL B C 1
ATOM 4032 O O . VAL B 1 137 ? -21.125 16.516 -6.355 1 98.5 137 VAL B O 1
ATOM 4035 N N . LYS B 1 138 ? -19.156 15.82 -7.121 1 98.56 138 LYS B N 1
ATOM 4036 C CA . LYS B 1 138 ? -19.312 14.492 -6.535 1 98.56 138 LYS B CA 1
ATOM 4037 C C . LYS B 1 138 ? -18.688 14.422 -5.148 1 98.56 138 LYS B C 1
ATOM 4039 O O . LYS B 1 138 ? -19.156 13.688 -4.281 1 98.56 138 LYS B O 1
ATOM 4044 N N . LEU B 1 139 ? -17.594 15.133 -4.938 1 98.75 139 LEU B N 1
ATOM 4045 C CA . LEU B 1 139 ? -16.812 15.055 -3.709 1 98.75 139 LEU B CA 1
ATOM 4046 C C . LEU B 1 139 ? -16.188 16.406 -3.379 1 98.75 139 LEU B C 1
ATOM 4048 O O . LEU B 1 139 ? -15.625 17.062 -4.258 1 98.75 139 LEU B O 1
ATOM 4052 N N . VAL B 1 140 ? -16.344 16.859 -2.143 1 98.88 140 VAL B N 1
ATOM 4053 C CA . VAL B 1 140 ? -15.625 18 -1.585 1 98.88 140 VAL B CA 1
ATOM 4054 C C . VAL B 1 140 ? -14.531 17.5 -0.636 1 98.88 140 VAL B C 1
ATOM 4056 O O . VAL B 1 140 ? -14.805 16.719 0.28 1 98.88 140 VAL B O 1
ATOM 4059 N N . TRP B 1 141 ? -13.273 17.891 -0.881 1 98.81 141 TRP B N 1
ATOM 4060 C CA . TRP B 1 141 ? -12.148 17.469 -0.058 1 98.81 141 TRP B CA 1
ATOM 4061 C C . TRP B 1 141 ? -11.594 18.641 0.743 1 98.81 141 TRP B C 1
ATOM 4063 O O . TRP B 1 141 ? -11.039 19.594 0.173 1 98.81 141 TRP B O 1
ATOM 4073 N N . LEU B 1 142 ? -11.695 18.547 2.041 1 98.69 142 LEU B N 1
ATOM 4074 C CA . LEU B 1 142 ? -11.281 19.625 2.939 1 98.69 142 LEU B CA 1
ATOM 4075 C C . LEU B 1 142 ? -9.984 19.266 3.656 1 98.69 142 LEU B C 1
ATOM 4077 O O . LEU B 1 142 ? -9.578 18.094 3.664 1 98.69 142 LEU B O 1
ATOM 4081 N N . GLU B 1 143 ? -9.344 20.234 4.148 1 98 143 GLU B N 1
ATOM 4082 C CA . GLU B 1 143 ? -8.164 20.125 5 1 98 143 GLU B CA 1
ATOM 4083 C C . GLU B 1 143 ? -8.133 21.25 6.031 1 98 143 GLU B C 1
ATOM 4085 O O . GLU B 1 143 ? -8.211 22.438 5.676 1 98 143 GLU B O 1
ATOM 4090 N N . THR B 1 144 ? -8.125 20.891 7.324 1 96.25 144 THR B N 1
ATOM 4091 C CA . THR B 1 144 ? -8.117 21.906 8.367 1 96.25 144 THR B CA 1
ATOM 4092 C C . THR B 1 144 ? -7.516 21.359 9.656 1 96.25 144 THR B C 1
ATOM 4094 O O . THR B 1 144 ? -8 20.359 10.195 1 96.25 144 THR B O 1
ATOM 4097 N N . PRO B 1 145 ? -6.441 22.047 10.164 1 97.12 145 PRO B N 1
ATOM 4098 C CA . PRO B 1 145 ? -5.703 23.141 9.539 1 97.12 145 PRO B CA 1
ATOM 4099 C C . PRO B 1 145 ? -4.961 22.719 8.273 1 97.12 145 PRO B C 1
ATOM 4101 O O . PRO B 1 145 ? -4.559 21.562 8.148 1 97.12 145 PRO B O 1
ATOM 4104 N N . SER B 1 146 ? -4.855 23.641 7.352 1 95.62 146 SER B N 1
ATOM 4105 C CA . SER B 1 146 ? -4.117 23.359 6.125 1 95.62 146 SER B CA 1
ATOM 4106 C C . SER B 1 146 ? -2.611 23.422 6.363 1 95.62 146 SER B C 1
ATOM 4108 O O . SER B 1 146 ? -2.16 23.891 7.406 1 95.62 146 SER B O 1
ATOM 4110 N N . ASN B 1 147 ? -1.877 22.844 5.512 1 92.38 147 ASN B N 1
ATOM 4111 C CA . ASN B 1 147 ? -0.419 22.859 5.457 1 92.38 147 ASN B CA 1
ATOM 4112 C C . ASN B 1 147 ? 0.083 23.719 4.297 1 92.38 147 ASN B C 1
ATOM 4114 O O . ASN B 1 147 ? -0.325 23.531 3.152 1 92.38 147 ASN B O 1
ATOM 4118 N N . PRO B 1 148 ? 0.796 24.75 4.555 1 92.31 148 PRO B N 1
ATOM 4119 C CA . PRO B 1 148 ? 1.531 25.016 5.797 1 92.31 148 PRO B CA 1
ATOM 4120 C C . PRO B 1 148 ? 0.991 26.219 6.559 1 92.31 148 PRO B C 1
ATOM 4122 O O . PRO B 1 148 ? 1.483 26.547 7.645 1 92.31 148 PRO B O 1
ATOM 4125 N N . LEU B 1 149 ? -0.018 26.922 6.082 1 93.88 149 LEU B N 1
ATOM 4126 C CA . LEU B 1 149 ? -0.35 28.219 6.637 1 93.88 149 LEU B CA 1
ATOM 4127 C C . LEU B 1 149 ? -1.432 28.094 7.703 1 93.88 149 LEU B C 1
ATOM 4129 O O . LEU B 1 149 ? -1.918 29.109 8.219 1 93.88 149 LEU B O 1
ATOM 4133 N N . LEU B 1 150 ? -1.857 26.859 7.969 1 97.06 150 LEU B N 1
ATOM 4134 C CA . LEU B 1 150 ? -2.764 26.562 9.07 1 97.06 150 LEU B CA 1
ATOM 4135 C C . LEU B 1 150 ? -4.086 27.297 8.906 1 97.06 150 LEU B C 1
ATOM 4137 O O . LEU B 1 150 ? -4.645 27.797 9.891 1 97.06 150 LEU B O 1
ATOM 4141 N N . ARG B 1 151 ? -4.52 27.438 7.738 1 96.25 151 ARG B N 1
ATOM 4142 C CA . ARG B 1 151 ? -5.844 28 7.5 1 96.25 151 ARG B CA 1
ATOM 4143 C C . ARG B 1 151 ? -6.938 27.016 7.906 1 96.25 151 ARG B C 1
ATOM 4145 O O . ARG B 1 151 ? -6.77 25.797 7.773 1 96.25 151 ARG B O 1
ATOM 4152 N N . LEU B 1 152 ? -7.965 27.609 8.422 1 97.62 152 LEU B N 1
ATOM 4153 C CA . LEU B 1 152 ? -9.102 26.797 8.828 1 97.62 152 LEU B CA 1
ATOM 4154 C C . LEU B 1 152 ? -10.289 27 7.891 1 97.62 152 LEU B C 1
ATOM 4156 O O . LEU B 1 152 ? -10.383 28.031 7.227 1 97.62 152 LEU B O 1
ATOM 4160 N N . VAL B 1 153 ? -11.102 26.016 7.785 1 98.06 153 VAL B N 1
ATOM 4161 C CA . VAL B 1 153 ? -12.391 26.141 7.125 1 98.06 153 VAL B CA 1
ATOM 4162 C C . VAL B 1 153 ? -13.508 25.797 8.109 1 98.06 153 VAL B C 1
ATOM 4164 O O . VAL B 1 153 ? -13.289 25.078 9.086 1 98.06 153 VAL B O 1
ATOM 4167 N N . ASP B 1 154 ? -14.68 26.422 7.945 1 98.38 154 ASP B N 1
ATOM 4168 C CA . ASP B 1 154 ? -15.852 26.062 8.742 1 98.38 154 ASP B CA 1
ATOM 4169 C C . ASP B 1 154 ? -16.438 24.719 8.305 1 98.38 154 ASP B C 1
ATOM 4171 O O . ASP B 1 154 ? -17.25 24.672 7.383 1 98.38 154 ASP B O 1
ATOM 4175 N N . ILE B 1 155 ? -16.078 23.672 9.031 1 98.69 155 ILE B N 1
ATOM 4176 C CA . ILE B 1 155 ? -16.375 22.297 8.625 1 98.69 155 ILE B CA 1
ATOM 4177 C C . ILE B 1 155 ? -17.875 22.078 8.586 1 98.69 155 ILE B C 1
ATOM 4179 O O . ILE B 1 155 ? -18.422 21.562 7.602 1 98.69 155 ILE B O 1
ATOM 4183 N N . LYS B 1 156 ?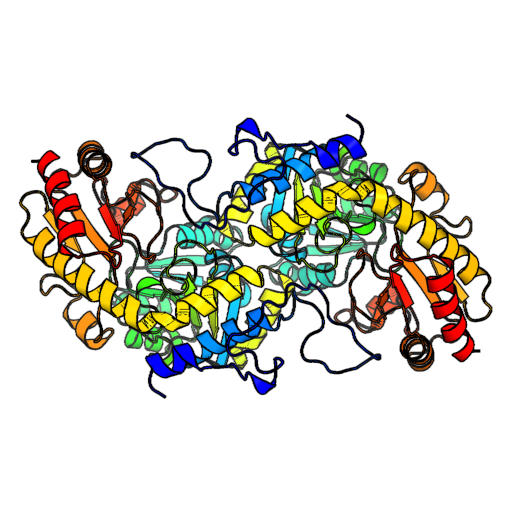 -18.594 22.5 9.594 1 98.44 156 LYS B N 1
ATOM 4184 C CA . LYS B 1 156 ? -20.031 22.297 9.703 1 98.44 156 LYS B CA 1
ATOM 4185 C C . LYS B 1 156 ? -20.781 22.953 8.539 1 98.44 156 LYS B C 1
ATOM 4187 O O . LYS B 1 156 ? -21.656 22.328 7.934 1 98.44 156 LYS B O 1
ATOM 4192 N N . VAL B 1 157 ? -20.391 24.141 8.234 1 98.56 157 VAL B N 1
ATOM 4193 C CA . VAL B 1 157 ? -21.062 24.906 7.191 1 98.56 157 VAL B CA 1
ATOM 4194 C C . VAL B 1 157 ? -20.781 24.281 5.828 1 98.56 157 VAL B C 1
ATOM 4196 O O . VAL B 1 157 ? -21.703 24.062 5.035 1 98.56 157 VAL B O 1
ATOM 4199 N N . LEU B 1 158 ? -19.531 23.984 5.551 1 98.69 158 LEU B N 1
ATOM 4200 C CA . LEU B 1 158 ? -19.156 23.438 4.25 1 98.69 158 LEU B CA 1
ATOM 4201 C C . LEU B 1 158 ? -19.766 22.047 4.043 1 98.69 158 LEU B C 1
ATOM 4203 O O . LEU B 1 158 ? -20.203 21.719 2.941 1 98.69 158 LEU B O 1
ATOM 4207 N N . ALA B 1 159 ? -19.734 21.234 5.098 1 98.69 159 ALA B N 1
ATOM 4208 C CA . ALA B 1 159 ? -20.328 19.891 5.004 1 98.69 159 ALA B CA 1
ATOM 4209 C C . ALA B 1 159 ? -21.828 19.984 4.699 1 98.69 159 ALA B C 1
ATOM 4211 O O . ALA B 1 159 ? -22.328 19.234 3.867 1 98.69 159 ALA B O 1
ATOM 4212 N N . ALA B 1 160 ? -22.5 20.875 5.352 1 98.56 160 ALA B N 1
ATOM 4213 C CA . ALA B 1 160 ? -23.938 21.031 5.129 1 98.56 160 ALA B CA 1
ATOM 4214 C C . ALA B 1 160 ? -24.234 21.453 3.691 1 98.56 160 ALA B C 1
ATOM 4216 O O . ALA B 1 160 ? -25.156 20.938 3.064 1 98.56 160 ALA B O 1
ATOM 4217 N N . LYS B 1 161 ? -23.469 22.422 3.193 1 98.44 161 LYS B N 1
ATOM 4218 C CA . LYS B 1 161 ? -23.656 22.891 1.823 1 98.44 161 LYS B CA 1
ATOM 4219 C C . LYS B 1 161 ? -23.422 21.766 0.819 1 98.44 161 LYS B C 1
ATOM 4221 O O . LYS B 1 161 ? -24.219 21.594 -0.111 1 98.44 161 LYS B O 1
ATOM 4226 N N . ALA B 1 162 ? -22.344 21 0.993 1 98.44 162 ALA B N 1
ATOM 4227 C CA . ALA B 1 162 ? -22 19.906 0.088 1 98.44 162 ALA B CA 1
ATOM 4228 C C . ALA B 1 162 ? -23.094 18.844 0.083 1 98.44 162 ALA B C 1
ATOM 4230 O O . ALA B 1 162 ? -23.562 18.422 -0.981 1 98.44 162 ALA B O 1
ATOM 4231 N N . LYS B 1 163 ? -23.5 18.453 1.238 1 97.25 163 LYS B N 1
ATOM 4232 C CA . LYS B 1 163 ? -24.5 17.391 1.379 1 97.25 163 LYS B CA 1
ATOM 4233 C C . LYS B 1 163 ? -25.844 17.812 0.797 1 97.25 163 LYS B C 1
ATOM 4235 O O . LYS B 1 163 ? -26.547 17 0.198 1 97.25 163 LYS B O 1
ATOM 4240 N N . ALA B 1 164 ? -26.188 19.047 0.99 1 97.5 164 ALA B N 1
ATOM 4241 C CA . ALA B 1 164 ? -27.422 19.562 0.418 1 97.5 164 ALA B CA 1
ATOM 4242 C C . ALA B 1 164 ? -27.422 19.453 -1.104 1 97.5 164 ALA B C 1
ATOM 4244 O O . ALA B 1 164 ? -28.469 19.266 -1.727 1 97.5 164 ALA B O 1
ATOM 4245 N N . ALA B 1 165 ? -26.25 19.5 -1.689 1 97.88 165 ALA B N 1
ATOM 4246 C CA . ALA B 1 165 ? -26.109 19.422 -3.141 1 97.88 165 ALA B CA 1
ATOM 4247 C C . ALA B 1 165 ? -25.891 17.984 -3.59 1 97.88 165 ALA B C 1
ATOM 4249 O O . ALA B 1 165 ? -25.719 17.719 -4.781 1 97.88 165 ALA B O 1
ATOM 4250 N N . GLY B 1 166 ? -25.828 17.031 -2.623 1 97.56 166 GLY B N 1
ATOM 4251 C CA . GLY B 1 166 ? -25.688 15.625 -2.949 1 97.56 166 GLY B CA 1
ATOM 4252 C C . GLY B 1 166 ? -24.234 15.18 -3.049 1 97.56 166 GLY B C 1
ATOM 4253 O O . GLY B 1 166 ? -23.953 14.07 -3.498 1 97.56 166 GLY B O 1
ATOM 4254 N N . ALA B 1 167 ? -23.297 16.031 -2.637 1 98.56 167 ALA B N 1
ATOM 4255 C CA . ALA B 1 167 ? -21.875 15.695 -2.697 1 98.56 167 ALA B CA 1
ATOM 4256 C C . ALA B 1 167 ? -21.406 15.047 -1.4 1 98.56 167 ALA B C 1
ATOM 4258 O O . ALA B 1 167 ? -21.906 15.367 -0.319 1 98.56 167 ALA B O 1
ATOM 4259 N N . LEU B 1 168 ? -20.469 14.117 -1.532 1 98.75 168 LEU B N 1
ATOM 4260 C CA . LEU B 1 168 ? -19.766 13.594 -0.361 1 98.75 168 LEU B CA 1
ATOM 4261 C C . LEU B 1 168 ? -18.719 14.578 0.141 1 98.75 168 LEU B C 1
ATOM 4263 O O . LEU B 1 168 ? -18.25 15.43 -0.62 1 98.75 168 LEU B O 1
ATOM 4267 N N . VAL B 1 169 ? -18.391 14.5 1.433 1 98.88 169 VAL B N 1
ATOM 4268 C CA . VAL B 1 169 ? -17.375 15.375 2.016 1 98.88 169 VAL B CA 1
ATOM 4269 C C . VAL B 1 169 ? -16.312 14.539 2.715 1 98.88 169 VAL B C 1
ATOM 4271 O O . VAL B 1 169 ? -16.609 13.773 3.629 1 98.88 169 VAL B O 1
ATOM 4274 N N . GLY B 1 170 ? -15.102 14.641 2.234 1 98.81 170 GLY B N 1
ATOM 4275 C CA . GLY B 1 170 ? -13.93 14.117 2.91 1 98.81 170 GLY B CA 1
ATOM 4276 C C . GLY B 1 170 ? -13.039 15.203 3.49 1 98.81 170 GLY B C 1
ATOM 4277 O O . GLY B 1 170 ? -13.086 16.359 3.049 1 98.81 170 GLY B O 1
ATOM 4278 N N . ILE B 1 171 ? -12.219 14.828 4.477 1 98.88 171 ILE B N 1
ATOM 4279 C CA . ILE B 1 171 ? -11.414 15.859 5.113 1 98.88 171 ILE B CA 1
ATOM 4280 C C . ILE B 1 171 ? -10.102 15.258 5.613 1 98.88 171 ILE B C 1
ATOM 4282 O O . ILE B 1 171 ? -10.086 14.148 6.148 1 98.88 171 ILE B O 1
ATOM 4286 N N . ASP B 1 172 ? -9 15.93 5.352 1 98.75 172 ASP B N 1
ATOM 4287 C CA . ASP B 1 172 ? -7.715 15.664 5.98 1 98.75 172 ASP B CA 1
ATOM 4288 C C . ASP B 1 172 ? -7.633 16.312 7.363 1 98.75 172 ASP B C 1
ATOM 4290 O O . ASP B 1 172 ? -7.543 17.531 7.48 1 98.75 172 ASP B O 1
ATOM 4294 N N . ASN B 1 173 ? -7.641 15.5 8.375 1 98.62 173 ASN B N 1
ATOM 4295 C CA . ASN B 1 173 ? -7.652 15.938 9.773 1 98.62 173 ASN B CA 1
ATOM 4296 C C . ASN B 1 173 ? -6.336 15.602 10.469 1 98.62 173 ASN B C 1
ATOM 4298 O O . ASN B 1 173 ? -6.289 15.508 11.703 1 98.62 173 ASN B O 1
ATOM 4302 N N . THR B 1 174 ? -5.297 15.469 9.688 1 98.44 174 THR B N 1
ATOM 4303 C CA . THR B 1 174 ? -3.996 15.008 10.156 1 98.44 174 THR B CA 1
ATOM 4304 C C . THR B 1 174 ? -3.465 15.906 11.266 1 98.44 174 THR B C 1
ATOM 4306 O O . THR B 1 174 ? -3.031 15.422 12.312 1 98.44 174 THR B O 1
ATOM 4309 N N . PHE B 1 175 ? -3.541 17.25 11.109 1 97.88 175 PHE B N 1
ATOM 4310 C CA . PHE B 1 175 ? -2.93 18.172 12.047 1 97.88 175 PHE B CA 1
ATOM 4311 C C . PHE B 1 175 ? -3.678 18.188 13.375 1 97.88 175 PHE B C 1
ATOM 4313 O O . PHE B 1 175 ? -3.066 18.297 14.438 1 97.88 175 PHE B O 1
ATOM 4320 N N . ALA B 1 176 ? -4.984 18.031 13.328 1 98.25 176 ALA B N 1
ATOM 4321 C CA . ALA B 1 176 ? -5.801 18.141 14.539 1 98.25 176 ALA B CA 1
ATOM 4322 C C . ALA B 1 176 ? -5.902 16.812 15.266 1 98.25 176 ALA B C 1
ATOM 4324 O O . ALA B 1 176 ? -6.086 16.766 16.484 1 98.25 176 ALA B O 1
ATOM 4325 N N . THR B 1 177 ? -5.738 15.656 14.492 1 98.31 177 THR B N 1
ATOM 4326 C CA . THR B 1 177 ? -5.969 14.328 15.055 1 98.31 177 THR B CA 1
ATOM 4327 C C . THR B 1 177 ? -7.402 14.203 15.562 1 98.31 177 THR B C 1
ATOM 4329 O O . THR B 1 177 ? -8.156 15.18 15.562 1 98.31 177 THR B O 1
ATOM 4332 N N . PRO B 1 178 ? -7.785 12.969 16.016 1 98.12 178 PRO B N 1
ATOM 4333 C CA . PRO B 1 178 ? -9.117 12.82 16.609 1 98.12 178 PRO B CA 1
ATOM 4334 C C . PRO B 1 178 ? -9.25 13.523 17.953 1 98.12 178 PRO B C 1
ATOM 4336 O O . PRO B 1 178 ? -10.359 13.703 18.453 1 98.12 178 PRO B O 1
ATOM 4339 N N . TYR B 1 179 ? -8.172 13.938 18.5 1 98.12 179 TYR B N 1
ATOM 4340 C CA . TYR B 1 179 ? -8.188 14.516 19.844 1 98.12 179 TYR B CA 1
ATOM 4341 C C . TYR B 1 179 ? -8.68 15.953 19.797 1 98.12 179 TYR B C 1
ATOM 4343 O O . TYR B 1 179 ? -9.445 16.375 20.672 1 98.12 179 TYR B O 1
ATOM 4351 N N . LEU B 1 180 ? -8.266 16.734 18.844 1 98.38 180 LEU B N 1
ATOM 4352 C CA . LEU B 1 180 ? -8.547 18.172 18.828 1 98.38 180 LEU B CA 1
ATOM 4353 C C . LEU B 1 180 ? -9.773 18.469 17.969 1 98.38 180 LEU B C 1
ATOM 4355 O O . LEU B 1 180 ? -10.383 19.531 18.109 1 98.38 180 LEU B O 1
ATOM 4359 N N . GLN B 1 181 ? -10.117 17.578 17.062 1 97.94 181 GLN B N 1
ATOM 4360 C CA . GLN B 1 181 ? -11.164 17.828 16.078 1 97.94 181 GLN B CA 1
ATOM 4361 C C . GLN B 1 181 ? -11.766 16.516 15.562 1 97.94 181 GLN B C 1
ATOM 4363 O O . GLN B 1 181 ? -11.031 15.602 15.188 1 97.94 181 GLN B O 1
ATOM 4368 N N . GLN B 1 182 ? -13.039 16.312 15.594 1 97.88 182 GLN B N 1
ATOM 4369 C CA . GLN B 1 182 ? -13.727 15.125 15.094 1 97.88 182 GLN B CA 1
ATOM 4370 C C . GLN B 1 182 ? -14.734 15.484 14.008 1 97.88 182 GLN B C 1
ATOM 4372 O O . GLN B 1 182 ? -15.938 15.562 14.266 1 97.88 182 GLN B O 1
ATOM 4377 N N . PRO B 1 183 ? -14.273 15.578 12.789 1 98.56 183 PRO B N 1
ATOM 4378 C CA . PRO B 1 183 ? -15.047 16.125 11.672 1 98.56 183 PRO B CA 1
ATOM 4379 C C . PRO B 1 183 ? -16.266 15.266 11.32 1 98.56 183 PRO B C 1
ATOM 4381 O O . PRO B 1 183 ? -17.234 15.773 10.758 1 98.56 183 PRO B O 1
ATOM 4384 N N . LEU B 1 184 ? -16.219 13.945 11.633 1 98.75 184 LEU B N 1
ATOM 4385 C CA . LEU B 1 184 ? -17.391 13.125 11.336 1 98.75 184 LEU B CA 1
ATOM 4386 C C . LEU B 1 184 ? -18.609 13.609 12.109 1 98.75 184 LEU B C 1
ATOM 4388 O O . LEU B 1 184 ? -19.734 13.539 11.609 1 98.75 184 LEU B O 1
ATOM 4392 N N . ASP B 1 185 ? -18.422 14.125 13.32 1 98.31 185 ASP B N 1
ATOM 4393 C CA . ASP B 1 185 ? -19.5 14.688 14.133 1 98.31 185 ASP B CA 1
ATOM 4394 C C . ASP B 1 185 ? -19.969 16.031 13.57 1 98.31 185 ASP B C 1
ATOM 4396 O O . ASP B 1 185 ? -21.016 16.547 13.961 1 98.31 185 ASP B O 1
ATOM 4400 N N . MET B 1 186 ? -19.219 16.578 12.656 1 98.5 186 MET B N 1
ATOM 4401 C CA . MET B 1 186 ? -19.516 17.891 12.109 1 98.5 186 MET B CA 1
ATOM 4402 C C . MET B 1 186 ? -20.125 17.781 10.711 1 98.5 186 MET B C 1
ATOM 4404 O O . MET B 1 186 ? -20.359 18.797 10.047 1 98.5 186 MET B O 1
ATOM 4408 N N . GLY B 1 187 ? -20.266 16.531 10.242 1 98.62 187 GLY B N 1
ATOM 4409 C CA . GLY B 1 187 ? -21.031 16.344 9.023 1 98.62 187 GLY B CA 1
ATOM 4410 C C . GLY B 1 187 ? -20.219 15.703 7.91 1 98.62 187 GLY B C 1
ATOM 4411 O O . GLY B 1 187 ? -20.766 15.344 6.867 1 98.62 187 GLY B O 1
ATOM 4412 N N . CYS B 1 188 ? -18.938 15.516 8.078 1 98.88 188 CYS B N 1
ATOM 4413 C CA . CYS B 1 188 ? -18.109 14.883 7.051 1 98.88 188 CYS B CA 1
ATOM 4414 C C . CYS B 1 188 ? -18.453 13.406 6.906 1 98.88 188 CYS B C 1
ATOM 4416 O O . CYS B 1 188 ? -18.922 12.773 7.859 1 98.88 188 CYS B O 1
ATOM 4418 N N . ASP B 1 189 ? -18.234 12.852 5.715 1 98.88 189 ASP B N 1
ATOM 4419 C CA . ASP B 1 189 ? -18.516 11.453 5.418 1 98.88 189 ASP B CA 1
ATOM 4420 C C . ASP B 1 189 ? -17.297 10.578 5.691 1 98.88 189 ASP B C 1
ATOM 4422 O O . ASP B 1 189 ? -17.438 9.406 6.047 1 98.88 189 ASP B O 1
ATOM 4426 N N . PHE B 1 190 ? -16.094 11.203 5.453 1 98.44 190 PHE B N 1
ATOM 4427 C CA . PHE B 1 190 ? -14.812 10.547 5.648 1 98.44 190 PHE B CA 1
ATOM 4428 C C . PHE B 1 190 ? -13.844 11.469 6.375 1 98.44 190 PHE B C 1
ATOM 4430 O O . PHE B 1 190 ? -13.828 12.68 6.137 1 98.44 190 PHE B O 1
ATOM 4437 N N . VAL B 1 191 ? -13.094 10.867 7.234 1 98.94 191 VAL B N 1
ATOM 4438 C CA . VAL B 1 191 ? -11.953 11.594 7.781 1 98.94 191 VAL B CA 1
ATOM 4439 C C . VAL B 1 191 ? -10.672 10.812 7.52 1 98.94 191 VAL B C 1
ATOM 4441 O O . VAL B 1 191 ? -10.641 9.594 7.664 1 98.94 191 VAL B O 1
ATOM 4444 N N . PHE B 1 192 ? -9.719 11.508 7.031 1 98.81 192 PHE B N 1
ATOM 4445 C CA . PHE B 1 192 ? -8.406 10.961 6.73 1 98.81 192 PHE B CA 1
ATOM 4446 C C . PHE B 1 192 ? -7.363 11.477 7.719 1 98.81 192 PHE B C 1
ATOM 4448 O O . PHE B 1 192 ? -7.41 12.641 8.125 1 98.81 192 PHE B O 1
ATOM 4455 N N . HIS B 1 193 ? -6.426 10.539 8.109 1 98.81 193 HIS B N 1
ATOM 4456 C CA . HIS B 1 193 ? -5.238 10.883 8.883 1 98.81 193 HIS B CA 1
ATOM 4457 C C . HIS B 1 193 ? -3.979 10.32 8.242 1 98.81 193 HIS B C 1
ATOM 4459 O O . HIS B 1 193 ? -3.928 9.133 7.906 1 98.81 193 HIS B O 1
ATOM 4465 N N . SER B 1 194 ? -2.986 11.188 8.078 1 98.44 194 SER B N 1
ATOM 4466 C CA . SER B 1 194 ? -1.646 10.617 8.008 1 98.44 194 SER B CA 1
ATOM 4467 C C . SER B 1 194 ? -1.188 10.102 9.367 1 98.44 194 SER B C 1
ATOM 4469 O O . SER B 1 194 ? -0.712 10.867 10.203 1 98.44 194 SER B O 1
ATOM 4471 N N . ALA B 1 195 ? -1.253 8.828 9.516 1 98.44 195 ALA B N 1
ATOM 4472 C CA . ALA B 1 195 ? -0.865 8.242 10.797 1 98.44 195 ALA B CA 1
ATOM 4473 C C . ALA B 1 195 ? 0.648 8.297 10.984 1 98.44 195 ALA B C 1
ATOM 4475 O O . ALA B 1 195 ? 1.146 8.102 12.102 1 98.44 195 ALA B O 1
ATOM 4476 N N . THR B 1 196 ? 1.364 8.609 9.922 1 97.62 196 THR B N 1
ATOM 4477 C CA . THR B 1 196 ? 2.799 8.867 9.977 1 97.62 196 THR B CA 1
ATOM 4478 C C . THR B 1 196 ? 3.111 9.961 10.992 1 97.62 196 THR B C 1
ATOM 4480 O O . THR B 1 196 ? 4.184 9.969 11.602 1 97.62 196 THR B O 1
ATOM 4483 N N . LYS B 1 197 ? 2.197 10.883 11.148 1 97.62 197 LYS B N 1
ATOM 4484 C CA . LYS B 1 197 ? 2.398 12.109 11.922 1 97.62 197 LYS B CA 1
ATOM 4485 C C . LYS B 1 197 ? 2.004 11.914 13.383 1 97.62 197 LYS B C 1
ATOM 4487 O O . LYS B 1 197 ? 2.555 11.055 14.062 1 97.62 197 LYS B O 1
ATOM 4492 N N . TYR B 1 198 ? 1.062 12.602 13.883 1 98.25 198 TYR B N 1
ATOM 4493 C CA . TYR B 1 198 ? 0.766 12.68 15.312 1 98.25 198 TYR B CA 1
ATOM 4494 C C . TYR B 1 198 ? 0.238 11.344 15.828 1 98.25 198 TYR B C 1
ATOM 4496 O O . TYR B 1 198 ? 0.477 10.984 16.984 1 98.25 198 TYR B O 1
ATOM 4504 N N . LEU B 1 199 ? -0.544 10.57 15.023 1 98.31 199 LEU B N 1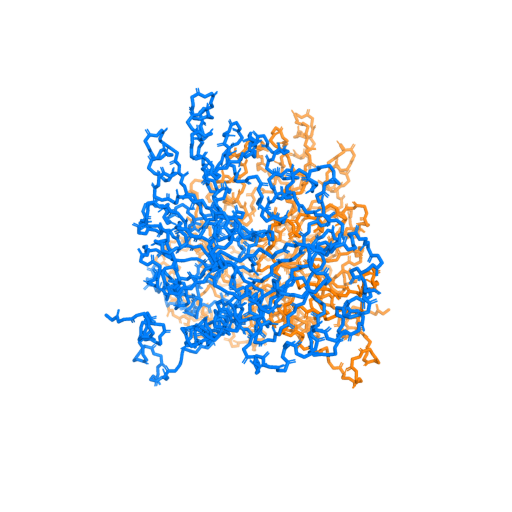
ATOM 4505 C CA . LEU B 1 199 ? -1.117 9.32 15.516 1 98.31 199 LEU B CA 1
ATOM 4506 C C . LEU B 1 199 ? -0.022 8.352 15.938 1 98.31 199 LEU B C 1
ATOM 4508 O O . LEU B 1 199 ? -0.107 7.734 17 1 98.31 199 LEU B O 1
ATOM 4512 N N . CYS B 1 200 ? 0.959 8.211 15.078 1 97.5 200 CYS B N 1
ATOM 4513 C CA . CYS B 1 200 ? 2.121 7.426 15.492 1 97.5 200 CYS B CA 1
ATOM 4514 C C . CYS B 1 200 ? 2.92 8.156 16.562 1 97.5 200 CYS B C 1
ATOM 4516 O O . CYS B 1 200 ? 3.148 7.621 17.656 1 97.5 200 CYS B O 1
ATOM 4518 N N . GLY B 1 201 ? 3.379 9.336 16.203 1 96.69 201 GLY B N 1
ATOM 4519 C CA . GLY B 1 201 ? 3.971 10.242 17.172 1 96.69 201 GLY B CA 1
ATOM 4520 C C . GLY B 1 201 ? 5.465 10.039 17.359 1 96.69 201 GLY B C 1
ATOM 4521 O O . GLY B 1 201 ? 6.098 10.719 18.156 1 96.69 201 GLY B O 1
ATOM 4522 N N . HIS B 1 202 ? 6.137 9.133 16.562 1 95.06 202 HIS B N 1
ATOM 4523 C CA . HIS B 1 202 ? 7.516 8.805 16.906 1 95.06 202 HIS B CA 1
ATOM 4524 C C . HIS B 1 202 ? 8.398 8.781 15.672 1 95.06 202 HIS B C 1
ATOM 4526 O O . HIS B 1 202 ? 9.508 8.242 15.711 1 95.06 202 HIS B O 1
ATOM 4532 N N . SER B 1 203 ? 7.871 9.242 14.5 1 94.56 203 SER B N 1
ATOM 4533 C CA . SER B 1 203 ? 8.625 9.383 13.258 1 94.56 203 SER B CA 1
ATOM 4534 C C . SER B 1 203 ? 9.18 8.039 12.789 1 94.56 203 SER B C 1
ATOM 4536 O O . SER B 1 203 ? 10.258 7.977 12.211 1 94.56 203 SER B O 1
ATOM 4538 N N . ASP B 1 204 ? 8.469 6.969 13.07 1 95.44 204 ASP B N 1
ATOM 4539 C CA . ASP B 1 204 ? 9.031 5.66 12.766 1 95.44 204 ASP B CA 1
ATOM 4540 C C . ASP B 1 204 ? 8.062 4.82 11.938 1 95.44 204 ASP B C 1
ATOM 4542 O O . ASP B 1 204 ? 8.297 3.629 11.719 1 95.44 204 ASP B O 1
ATOM 4546 N N . VAL B 1 205 ? 7.016 5.461 11.469 1 96 205 VAL B N 1
ATOM 4547 C CA . VAL B 1 205 ? 6.059 4.707 10.664 1 96 205 VAL B CA 1
ATOM 4548 C C . VAL B 1 205 ? 5.539 5.578 9.523 1 96 205 VAL B C 1
ATOM 4550 O O . VAL B 1 205 ? 5.395 6.793 9.68 1 96 205 VAL B O 1
ATOM 4553 N N . LEU B 1 206 ? 5.391 4.996 8.391 1 96.81 206 LEU B N 1
ATOM 4554 C CA . LEU B 1 206 ? 4.582 5.531 7.305 1 96.81 206 LEU B CA 1
ATOM 4555 C C . LEU B 1 206 ? 3.213 4.859 7.262 1 96.81 206 LEU B C 1
ATOM 4557 O O . LEU B 1 206 ? 3.123 3.629 7.215 1 96.81 206 LEU B O 1
ATOM 4561 N N . MET B 1 207 ? 2.158 5.664 7.316 1 98.06 207 MET B N 1
ATOM 4562 C CA . MET B 1 207 ? 0.835 5.043 7.309 1 98.06 207 MET B CA 1
ATOM 4563 C C . MET B 1 207 ? -0.256 6.094 7.117 1 98.06 207 MET B C 1
ATOM 4565 O O . MET B 1 207 ? -0.083 7.25 7.5 1 98.06 207 MET B O 1
ATOM 4569 N N . GLY B 1 208 ? -1.359 5.672 6.496 1 98.62 208 GLY B N 1
ATOM 4570 C CA . GLY B 1 208 ? -2.592 6.441 6.453 1 98.62 208 GLY B CA 1
ATOM 4571 C C . GLY B 1 208 ? -3.785 5.684 7.008 1 98.62 208 GLY B C 1
ATOM 4572 O O . GLY B 1 208 ? -3.832 4.453 6.938 1 98.62 208 GLY B O 1
ATOM 4573 N N . ILE B 1 209 ? -4.73 6.383 7.551 1 98.81 209 ILE B N 1
ATOM 4574 C CA . ILE B 1 209 ? -5.965 5.773 8.031 1 98.81 209 ILE B CA 1
ATOM 4575 C C . ILE B 1 209 ? -7.16 6.602 7.562 1 98.81 209 ILE B C 1
ATOM 4577 O O . ILE B 1 209 ? -7.145 7.832 7.652 1 98.81 209 ILE B O 1
ATOM 4581 N N . VAL B 1 210 ? -8.164 5.941 7.012 1 98.94 210 VAL B N 1
ATOM 4582 C CA . VAL B 1 210 ? -9.438 6.555 6.641 1 98.94 210 VAL B CA 1
ATOM 4583 C C . VAL B 1 210 ? -10.562 5.973 7.5 1 98.94 210 VAL B C 1
ATOM 4585 O O . VAL B 1 210 ? -10.625 4.758 7.711 1 98.94 210 VAL B O 1
ATOM 4588 N N . VAL B 1 211 ? -11.391 6.793 8.047 1 98.94 211 VAL B N 1
ATOM 4589 C CA . VAL B 1 211 ? -12.57 6.355 8.781 1 98.94 211 VAL B CA 1
ATOM 4590 C C . VAL B 1 211 ? -13.836 6.793 8.047 1 98.94 211 VAL B C 1
ATOM 4592 O O . VAL B 1 211 ? -13.977 7.957 7.668 1 98.94 211 VAL B O 1
ATOM 4595 N N . ALA B 1 212 ? -14.703 5.855 7.781 1 98.94 212 ALA B N 1
ATOM 4596 C CA . ALA B 1 212 ? -16 6.129 7.176 1 98.94 212 ALA B CA 1
ATOM 4597 C C . ALA B 1 212 ? -17.078 6.348 8.242 1 98.94 212 ALA B C 1
ATOM 4599 O O . ALA B 1 212 ? -17.109 5.629 9.25 1 98.94 212 ALA B O 1
ATOM 4600 N N . LYS B 1 213 ? -17.953 7.289 8.008 1 98.81 213 LYS B N 1
ATOM 4601 C CA . LYS B 1 213 ? -18.984 7.648 8.961 1 98.81 213 LYS B CA 1
ATOM 4602 C C . LYS B 1 213 ? -20.016 6.523 9.102 1 98.81 213 LYS B C 1
ATOM 4604 O O . LYS B 1 213 ? -20.516 6.273 10.203 1 98.81 213 LYS B O 1
ATOM 4609 N N . THR B 1 214 ? -20.375 5.887 7.988 1 98.69 214 THR B N 1
ATOM 4610 C CA . THR B 1 214 ? -21.422 4.875 8.008 1 98.69 214 THR B CA 1
ATOM 4611 C C . THR B 1 214 ? -20.938 3.574 7.383 1 98.69 214 THR B C 1
ATOM 4613 O O . THR B 1 214 ? -19.938 3.564 6.652 1 98.69 214 THR B O 1
ATOM 4616 N N . LYS B 1 215 ? -21.656 2.496 7.668 1 98.12 215 LYS B N 1
ATOM 4617 C CA . LYS B 1 215 ? -21.344 1.194 7.086 1 98.12 215 LYS B CA 1
ATOM 4618 C C . LYS B 1 215 ? -21.547 1.205 5.574 1 98.12 215 LYS B C 1
ATOM 4620 O O . LYS B 1 215 ? -20.812 0.53 4.844 1 98.12 215 LYS B O 1
ATOM 4625 N N . GLU B 1 216 ? -22.516 1.986 5.168 1 98.25 216 GLU B N 1
ATOM 4626 C CA . GLU B 1 216 ? -22.828 2.094 3.746 1 98.25 216 GLU B CA 1
ATOM 4627 C C . GLU B 1 216 ? -21.656 2.689 2.967 1 98.25 216 GLU B C 1
ATOM 4629 O O . GLU B 1 216 ? -21.406 2.305 1.823 1 98.25 216 GLU B O 1
ATOM 4634 N N . LEU B 1 217 ? -20.953 3.604 3.551 1 98.25 217 LEU B N 1
ATOM 4635 C CA . LEU B 1 217 ? -19.781 4.215 2.928 1 98.25 217 LEU B CA 1
ATOM 4636 C C . LEU B 1 217 ? -18.562 3.312 3.061 1 98.25 217 LEU B C 1
ATOM 4638 O O . LEU B 1 217 ? -17.656 3.342 2.215 1 98.25 217 LEU B O 1
ATOM 4642 N N . ALA B 1 218 ? -18.562 2.477 4.086 1 98.56 218 ALA B N 1
ATOM 4643 C CA . ALA B 1 218 ? -17.406 1.667 4.43 1 98.56 218 ALA B CA 1
ATOM 4644 C C . ALA B 1 218 ? -17.234 0.508 3.453 1 98.56 218 ALA B C 1
ATOM 4646 O O . ALA B 1 218 ? -16.109 0.142 3.107 1 98.56 218 ALA B O 1
ATOM 4647 N N . GLN B 1 219 ? -18.266 -0.046 3.02 1 97.94 219 GLN B N 1
ATOM 4648 C CA . GLN B 1 219 ? -18.188 -1.282 2.248 1 97.94 219 GLN B CA 1
ATOM 4649 C C . GLN B 1 219 ? -17.484 -1.062 0.916 1 97.94 219 GLN B C 1
ATOM 4651 O O . GLN B 1 219 ? -16.547 -1.794 0.576 1 97.94 219 GLN B O 1
ATOM 4656 N N . PRO B 1 220 ? -17.922 -0.006 0.16 1 97.94 220 PRO B N 1
ATOM 4657 C CA . PRO B 1 220 ? -17.188 0.208 -1.093 1 97.94 220 PRO B CA 1
ATOM 4658 C C . PRO B 1 220 ? -15.719 0.562 -0.867 1 97.94 220 PRO B C 1
ATOM 4660 O O . PRO B 1 220 ? -14.867 0.213 -1.685 1 97.94 220 PRO B O 1
ATOM 4663 N N . LEU B 1 221 ? -15.461 1.244 0.177 1 97.75 221 LEU B N 1
ATOM 4664 C CA . LEU B 1 221 ? -14.086 1.584 0.507 1 97.75 221 LEU B CA 1
ATOM 4665 C C . LEU B 1 221 ? -13.281 0.33 0.829 1 97.75 221 LEU B C 1
ATOM 4667 O O . LEU B 1 221 ? -12.125 0.205 0.41 1 97.75 221 LEU B O 1
ATOM 4671 N N . HIS B 1 222 ? -13.859 -0.555 1.564 1 97.81 222 HIS B N 1
ATO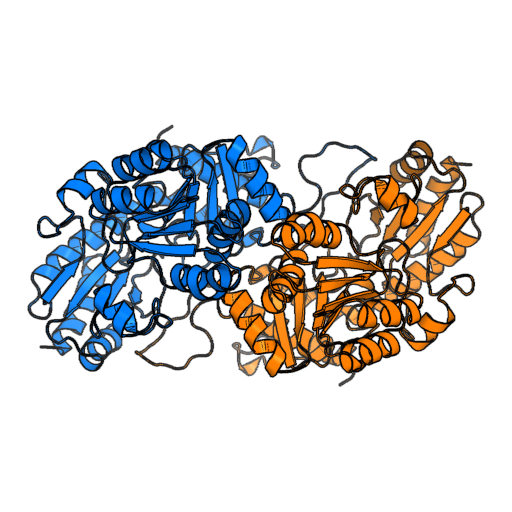M 4672 C CA . HIS B 1 222 ? -13.227 -1.832 1.868 1 97.81 222 HIS B CA 1
ATOM 4673 C C . HIS B 1 222 ? -12.922 -2.615 0.595 1 97.81 222 HIS B C 1
ATOM 4675 O O . HIS B 1 222 ? -11.836 -3.166 0.442 1 97.81 222 HIS B O 1
ATOM 4681 N N . ASP B 1 223 ? -13.891 -2.68 -0.249 1 97.5 223 ASP B N 1
ATOM 4682 C CA . ASP B 1 223 ? -13.711 -3.4 -1.505 1 97.5 223 ASP B CA 1
ATOM 4683 C C . ASP B 1 223 ? -12.547 -2.824 -2.307 1 97.5 223 ASP B C 1
ATOM 4685 O O . ASP B 1 223 ? -11.734 -3.57 -2.854 1 97.5 223 ASP B O 1
ATOM 4689 N N . MET B 1 224 ? -12.445 -1.525 -2.379 1 98 224 MET B N 1
ATOM 4690 C CA . MET B 1 224 ? -11.367 -0.863 -3.102 1 98 224 MET B CA 1
ATOM 4691 C C . MET B 1 224 ? -10.016 -1.189 -2.479 1 98 224 MET B C 1
ATOM 4693 O O . MET B 1 224 ? -9.047 -1.457 -3.191 1 98 224 MET B O 1
ATOM 4697 N N . MET B 1 225 ? -10.008 -1.136 -1.154 1 97.31 225 MET B N 1
ATOM 4698 C CA . MET B 1 225 ? -8.781 -1.469 -0.436 1 97.31 225 MET B CA 1
ATOM 4699 C C . MET B 1 225 ? -8.328 -2.887 -0.762 1 97.31 225 MET B C 1
ATOM 4701 O O . MET B 1 225 ? -7.141 -3.125 -0.997 1 97.31 225 MET B O 1
ATOM 4705 N N . VAL B 1 226 ? -9.266 -3.797 -0.813 1 95.88 226 VAL B N 1
ATOM 4706 C CA . VAL B 1 226 ? -8.953 -5.191 -1.104 1 95.88 226 VAL B CA 1
ATOM 4707 C C . VAL B 1 226 ? -8.461 -5.324 -2.543 1 95.88 226 VAL B C 1
ATOM 4709 O O . VAL B 1 226 ? -7.461 -5.992 -2.805 1 95.88 226 VAL B O 1
ATOM 4712 N N . HIS B 1 227 ? -9.086 -4.66 -3.465 1 96.31 227 HIS B N 1
ATOM 4713 C CA . HIS B 1 227 ? -8.75 -4.758 -4.883 1 96.31 227 HIS B CA 1
ATOM 4714 C C . HIS B 1 227 ? -7.375 -4.168 -5.164 1 96.31 227 HIS B C 1
ATOM 4716 O O . HIS B 1 227 ? -6.617 -4.711 -5.973 1 96.31 227 HIS B O 1
ATOM 4722 N N . THR B 1 228 ? -7.051 -3.07 -4.473 1 96.12 228 THR B N 1
ATOM 4723 C CA . THR B 1 228 ? -5.848 -2.336 -4.84 1 96.12 228 THR B CA 1
ATOM 4724 C C . THR B 1 228 ? -4.68 -2.73 -3.938 1 96.12 228 THR B C 1
ATOM 4726 O O . THR B 1 228 ? -3.518 -2.494 -4.281 1 96.12 228 THR B O 1
ATOM 4729 N N . GLY B 1 229 ? -5.012 -3.193 -2.76 1 97.44 229 GLY B N 1
ATOM 4730 C CA . GLY B 1 229 ? -4.035 -3.883 -1.931 1 97.44 229 GLY B CA 1
ATOM 4731 C C . GLY B 1 229 ? -3.076 -2.941 -1.229 1 97.44 229 GLY B C 1
ATOM 4732 O O . GLY B 1 229 ? -1.992 -3.352 -0.81 1 97.44 229 GLY B O 1
ATOM 4733 N N . ALA B 1 230 ? -3.371 -1.616 -1.095 1 97.88 230 ALA B N 1
ATOM 4734 C CA . ALA B 1 230 ? -2.465 -0.674 -0.445 1 97.88 230 ALA B CA 1
ATOM 4735 C C . ALA B 1 230 ? -2.641 -0.699 1.071 1 97.88 230 ALA B C 1
ATOM 4737 O O . ALA B 1 230 ? -2.828 0.346 1.698 1 97.88 230 ALA B O 1
ATOM 4738 N N . VAL B 1 231 ? -2.441 -1.862 1.693 1 97.69 231 VAL B N 1
ATOM 4739 C CA . VAL B 1 231 ? -2.789 -2.059 3.096 1 97.69 231 VAL B CA 1
ATOM 4740 C C . VAL B 1 231 ? -1.543 -1.898 3.965 1 97.69 231 VAL B C 1
ATOM 4742 O O . VAL B 1 231 ? -0.421 -2.1 3.496 1 97.69 231 VAL B O 1
ATOM 4745 N N . ALA B 1 232 ? -1.767 -1.581 5.203 1 98 232 ALA B N 1
ATOM 4746 C CA . ALA B 1 232 ? -0.688 -1.389 6.168 1 98 232 ALA B CA 1
ATOM 4747 C C . ALA B 1 232 ? -0.168 -2.727 6.684 1 98 232 ALA B C 1
ATOM 4749 O O . ALA B 1 232 ? -0.944 -3.662 6.895 1 98 232 ALA B O 1
ATOM 4750 N N . GLY B 1 233 ? 1.143 -2.807 6.93 1 96.94 233 GLY B N 1
ATOM 4751 C CA . GLY B 1 233 ? 1.748 -3.996 7.508 1 96.94 233 GLY B CA 1
ATOM 4752 C C . GLY B 1 233 ? 1.523 -4.113 9 1 96.94 233 GLY B C 1
ATOM 4753 O O . GLY B 1 233 ? 1.324 -3.105 9.688 1 96.94 233 GLY B O 1
ATOM 4754 N N . PRO B 1 234 ? 1.64 -5.32 9.516 1 96.81 234 PRO B N 1
ATOM 4755 C CA . PRO B 1 234 ? 1.279 -5.566 10.914 1 96.81 234 PRO B CA 1
ATOM 4756 C C . PRO B 1 234 ? 2.184 -4.82 11.891 1 96.81 234 PRO B C 1
ATOM 4758 O O . PRO B 1 234 ? 1.698 -4.25 12.875 1 96.81 234 PRO B O 1
ATOM 4761 N N . LEU B 1 235 ? 3.488 -4.801 11.656 1 96.12 235 LEU B N 1
ATOM 4762 C CA . LEU B 1 235 ? 4.383 -4.121 12.586 1 96.12 235 LEU B CA 1
ATOM 4763 C C . LEU B 1 235 ? 4.082 -2.625 12.625 1 96.12 235 LEU B C 1
ATOM 4765 O O . LEU B 1 235 ? 4.066 -2.021 13.703 1 96.12 235 LEU B O 1
ATOM 4769 N N . ASP B 1 236 ? 3.932 -2.039 11.477 1 97.75 236 ASP B N 1
ATOM 4770 C CA . ASP B 1 236 ? 3.609 -0.617 11.43 1 97.75 236 ASP B CA 1
ATOM 4771 C C . ASP B 1 236 ? 2.318 -0.32 12.188 1 97.75 236 ASP B C 1
ATOM 4773 O O . ASP B 1 236 ? 2.234 0.671 12.914 1 97.75 236 ASP B O 1
ATOM 4777 N N . CYS B 1 237 ? 1.333 -1.207 12.016 1 98.38 237 CYS B N 1
ATOM 4778 C CA . CYS B 1 237 ? 0.078 -1.051 12.742 1 98.38 237 CYS B CA 1
ATOM 4779 C C . CYS B 1 237 ? 0.31 -1.088 14.25 1 98.38 237 CYS B C 1
ATOM 4781 O O . CYS B 1 237 ? -0.272 -0.296 14.992 1 98.38 237 CYS B O 1
ATOM 4783 N N . TRP B 1 238 ? 1.121 -2.016 14.633 1 97.25 238 TRP B N 1
ATOM 4784 C CA . TRP B 1 238 ? 1.418 -2.191 16.047 1 97.25 238 TRP B CA 1
ATOM 4785 C C . TRP B 1 238 ? 2.092 -0.95 16.625 1 97.25 238 TRP B C 1
ATOM 4787 O O . TRP B 1 238 ? 1.777 -0.523 17.734 1 97.25 238 TRP B O 1
ATOM 4797 N N . LEU B 1 239 ? 3 -0.33 15.875 1 97.25 239 LEU B N 1
ATOM 4798 C CA . LEU B 1 239 ? 3.695 0.875 16.312 1 97.25 239 LEU B CA 1
ATOM 4799 C C . LEU B 1 239 ? 2.727 2.043 16.438 1 97.25 239 LEU B C 1
ATOM 4801 O O . LEU B 1 239 ? 2.811 2.82 17.406 1 97.25 239 LEU B O 1
ATOM 4805 N N . VAL B 1 240 ? 1.793 2.174 15.539 1 98.19 240 VAL B N 1
ATOM 4806 C CA . VAL B 1 240 ? 0.822 3.26 15.609 1 98.19 240 VAL B CA 1
ATOM 4807 C C . VAL B 1 240 ? -0.114 3.043 16.797 1 98.19 240 VAL B C 1
ATOM 4809 O O . VAL B 1 240 ? -0.468 3.992 17.5 1 98.19 240 VAL B O 1
ATOM 4812 N N . LEU B 1 241 ? -0.506 1.755 17.031 1 96.94 241 LEU B N 1
ATOM 4813 C CA . LEU B 1 241 ? -1.314 1.437 18.203 1 96.94 241 LEU B CA 1
ATOM 4814 C C . LEU B 1 241 ? -0.616 1.881 19.484 1 96.94 241 LEU B C 1
ATOM 4816 O O . LEU B 1 241 ? -1.249 2.445 20.375 1 96.94 241 LEU B O 1
ATOM 4820 N N . ARG B 1 242 ? 0.617 1.632 19.562 1 95.5 242 ARG B N 1
ATOM 4821 C CA . ARG B 1 242 ? 1.416 2.047 20.703 1 95.5 242 ARG B CA 1
ATOM 4822 C C . ARG B 1 242 ? 1.423 3.566 20.844 1 95.5 242 ARG B C 1
ATOM 4824 O O . ARG B 1 242 ? 1.28 4.094 21.953 1 95.5 242 ARG B O 1
ATOM 4831 N N . GLY B 1 243 ? 1.577 4.266 19.703 1 96.81 243 GLY B N 1
ATOM 4832 C CA . GLY B 1 243 ? 1.599 5.719 19.719 1 96.81 243 GLY B CA 1
ATOM 4833 C C . GLY B 1 243 ? 0.282 6.332 20.156 1 96.81 243 GLY B C 1
ATOM 4834 O O . GLY B 1 243 ? 0.265 7.332 20.875 1 96.81 243 GLY B O 1
ATOM 4835 N N . ILE B 1 244 ? -0.826 5.73 19.781 1 97.38 244 ILE B N 1
ATOM 4836 C CA . ILE B 1 244 ? -2.16 6.258 20.062 1 97.38 244 ILE B CA 1
ATOM 4837 C C . ILE B 1 244 ? -2.41 6.281 21.562 1 97.38 244 ILE B C 1
ATOM 4839 O O . ILE B 1 244 ? -3.078 7.18 22.078 1 97.38 244 ILE B O 1
ATOM 4843 N N . LYS B 1 245 ? -1.815 5.395 22.328 1 94.5 245 LYS B N 1
ATOM 4844 C CA . LYS B 1 245 ? -2.07 5.281 23.766 1 94.5 245 LYS B CA 1
ATOM 4845 C C . LYS B 1 245 ? -1.582 6.52 24.5 1 94.5 245 LYS B C 1
ATOM 4847 O O . LYS B 1 245 ? -2.066 6.824 25.594 1 94.5 245 LYS B O 1
ATOM 4852 N N . THR B 1 246 ? -0.647 7.289 23.906 1 95.81 246 THR B N 1
ATOM 4853 C CA . THR B 1 246 ? -0.162 8.508 24.531 1 95.81 246 THR B CA 1
ATOM 4854 C C . THR B 1 246 ? -0.588 9.742 23.734 1 95.81 246 THR B C 1
ATOM 4856 O O . THR B 1 246 ? -0.053 10.836 23.938 1 95.81 246 THR B O 1
ATOM 4859 N N . LEU B 1 247 ? -1.501 9.586 22.797 1 97.5 247 LEU B N 1
ATOM 4860 C CA . LEU B 1 247 ? -1.869 10.656 21.875 1 97.5 247 LEU B CA 1
ATOM 4861 C C . LEU B 1 247 ? -2.328 11.891 22.641 1 97.5 247 LEU B C 1
ATOM 4863 O O . LEU B 1 247 ? -1.862 13 22.375 1 97.5 247 LEU B O 1
ATOM 4867 N N . ALA B 1 248 ? -3.234 11.688 23.625 1 96.75 248 ALA B N 1
ATOM 4868 C CA . ALA B 1 248 ? -3.775 12.828 24.375 1 96.75 248 ALA B CA 1
ATOM 4869 C C . ALA B 1 248 ? -2.666 13.602 25.078 1 96.75 248 ALA B C 1
ATOM 4871 O O . ALA B 1 248 ? -2.619 14.828 25.031 1 96.75 248 ALA B O 1
ATOM 4872 N N . LEU B 1 249 ? -1.747 12.906 25.734 1 95.31 249 LEU B N 1
ATOM 4873 C CA . LEU B 1 249 ? -0.631 13.523 26.438 1 95.31 249 LEU B CA 1
ATOM 4874 C C . LEU B 1 249 ? 0.268 14.289 25.469 1 95.31 249 LEU B C 1
ATOM 4876 O O . LEU B 1 249 ? 0.651 15.43 25.75 1 95.31 249 LEU B O 1
ATOM 4880 N N . ARG B 1 250 ? 0.551 13.656 24.359 1 98.12 250 ARG B N 1
ATOM 4881 C CA . ARG B 1 250 ? 1.47 14.258 23.406 1 98.12 250 ARG B CA 1
ATOM 4882 C C . ARG B 1 250 ? 0.846 15.477 22.734 1 98.12 250 ARG B C 1
ATOM 4884 O O . ARG B 1 250 ? 1.499 16.516 22.578 1 98.12 250 ARG B O 1
ATOM 4891 N N . MET B 1 251 ? -0.441 15.359 22.391 1 98.19 251 MET B N 1
ATOM 4892 C CA . MET B 1 251 ? -1.093 16.484 21.734 1 98.19 251 MET B CA 1
ATOM 4893 C C . MET B 1 251 ? -1.162 17.688 22.656 1 98.19 251 MET B C 1
ATOM 4895 O O . MET B 1 251 ? -0.995 18.828 22.219 1 98.19 251 MET B O 1
ATOM 4899 N N . ASN B 1 252 ? -1.433 17.422 23.969 1 97.81 252 ASN B N 1
ATOM 4900 C CA . ASN B 1 252 ? -1.425 18.516 24.938 1 97.81 252 ASN B CA 1
ATOM 4901 C C . ASN B 1 252 ? -0.07 19.219 24.969 1 97.81 252 ASN B C 1
ATOM 4903 O O . ASN B 1 252 ? -0.003 20.453 24.969 1 97.81 252 ASN B O 1
ATOM 4907 N N . ALA B 1 253 ? 0.969 18.422 24.984 1 97.19 253 ALA B N 1
ATOM 4908 C CA . ALA B 1 253 ? 2.32 18.984 25.016 1 97.19 253 ALA B CA 1
ATOM 4909 C C . ALA B 1 253 ? 2.641 19.734 23.734 1 97.19 253 ALA B C 1
ATOM 4911 O O . ALA B 1 253 ? 3.211 20.828 23.766 1 97.19 253 ALA B O 1
ATOM 4912 N N . HIS B 1 254 ? 2.295 19.172 22.562 1 98.5 254 HIS B N 1
ATOM 4913 C CA . HIS B 1 254 ? 2.49 19.828 21.266 1 98.5 254 HIS B CA 1
ATOM 4914 C C . HIS B 1 254 ? 1.783 21.188 21.234 1 98.5 254 HIS B C 1
ATOM 4916 O O . HIS B 1 254 ? 2.365 22.172 20.797 1 98.5 254 HIS B O 1
ATOM 4922 N N . CYS B 1 255 ? 0.536 21.203 21.672 1 98.5 255 CYS B N 1
ATOM 4923 C CA . CYS B 1 255 ? -0.271 22.422 21.641 1 98.5 255 CYS B CA 1
ATOM 4924 C C . CYS B 1 255 ? 0.332 23.5 22.531 1 98.5 255 CYS B C 1
AT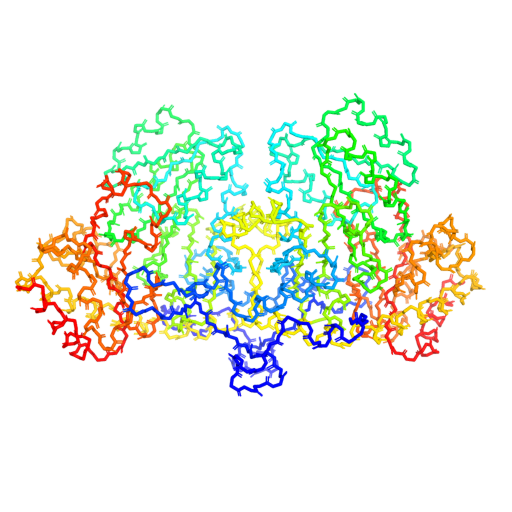OM 4926 O O . CYS B 1 255 ? 0.467 24.656 22.109 1 98.5 255 CYS B O 1
ATOM 4928 N N . GLN B 1 256 ? 0.664 23.109 23.688 1 98.12 256 GLN B N 1
ATOM 4929 C CA . GLN B 1 256 ? 1.212 24.062 24.641 1 98.12 256 GLN B CA 1
ATOM 4930 C C . GLN B 1 256 ? 2.537 24.641 24.156 1 98.12 256 GLN B C 1
ATOM 4932 O O . GLN B 1 256 ? 2.738 25.844 24.156 1 98.12 256 GLN B O 1
ATOM 4937 N N . ASN B 1 257 ? 3.447 23.766 23.766 1 98.5 257 ASN B N 1
ATOM 4938 C CA . ASN B 1 257 ? 4.742 24.188 23.25 1 98.5 257 ASN B CA 1
ATOM 4939 C C . ASN B 1 257 ? 4.594 25.094 22.031 1 98.5 257 ASN B C 1
ATOM 4941 O O . ASN B 1 257 ? 5.242 26.125 21.922 1 98.5 257 ASN B O 1
ATOM 4945 N N . ALA B 1 258 ? 3.76 24.719 21.109 1 98.69 258 ALA B N 1
ATOM 4946 C CA . ALA B 1 258 ? 3.602 25.453 19.859 1 98.69 258 ALA B CA 1
ATOM 4947 C C . ALA B 1 258 ? 3.025 26.844 20.109 1 98.69 258 ALA B C 1
ATOM 4949 O O . ALA B 1 258 ? 3.457 27.828 19.484 1 98.69 258 ALA B O 1
ATOM 4950 N N . LEU B 1 259 ? 2.037 26.906 20.953 1 98.5 259 LEU B N 1
ATOM 4951 C CA . LEU B 1 259 ? 1.451 28.203 21.266 1 98.5 259 LEU B CA 1
ATOM 4952 C C . LEU B 1 259 ? 2.484 29.141 21.906 1 98.5 259 LEU B C 1
ATOM 4954 O O . LEU B 1 259 ? 2.564 30.312 21.562 1 98.5 259 LEU B O 1
ATOM 4958 N N . GLU B 1 260 ? 3.232 28.609 22.812 1 98.38 260 GLU B N 1
ATOM 4959 C CA . GLU B 1 260 ? 4.281 29.375 23.453 1 98.38 260 GLU B CA 1
ATOM 4960 C C . GLU B 1 260 ? 5.324 29.859 22.453 1 98.38 260 GLU B C 1
ATOM 4962 O O . GLU B 1 260 ? 5.711 31.031 22.453 1 98.38 260 GLU B O 1
ATOM 4967 N N . ILE B 1 261 ? 5.758 28.984 21.609 1 98.62 261 ILE B N 1
ATOM 4968 C CA . ILE B 1 261 ? 6.746 29.328 20.594 1 98.62 261 ILE B CA 1
ATOM 4969 C C . ILE B 1 261 ? 6.16 30.344 19.625 1 98.62 261 ILE B C 1
ATOM 4971 O O . ILE B 1 261 ? 6.844 31.297 19.219 1 98.62 261 ILE B O 1
ATOM 4975 N N . ALA B 1 262 ? 4.891 30.219 19.266 1 98.75 262 ALA B N 1
ATOM 4976 C CA . ALA B 1 262 ? 4.219 31.156 18.375 1 98.75 262 ALA B CA 1
ATOM 4977 C C . ALA B 1 262 ? 4.199 32.562 18.969 1 98.75 262 ALA B C 1
ATOM 4979 O O . ALA B 1 262 ? 4.473 33.531 18.266 1 98.75 262 ALA B O 1
ATOM 4980 N N . ARG B 1 263 ? 3.883 32.656 20.219 1 98.56 263 ARG B N 1
ATOM 4981 C CA . ARG B 1 263 ? 3.861 33.938 20.891 1 98.56 263 ARG B CA 1
ATOM 4982 C C . ARG B 1 263 ? 5.238 34.594 20.859 1 98.56 263 ARG B C 1
ATOM 4984 O O . ARG B 1 263 ? 5.359 35.781 20.578 1 98.56 263 ARG B O 1
ATOM 4991 N N . ARG B 1 264 ? 6.199 33.844 21.125 1 98.5 264 ARG B N 1
ATOM 4992 C CA . ARG B 1 264 ? 7.562 34.375 21.172 1 98.5 264 ARG B CA 1
ATOM 4993 C C . ARG B 1 264 ? 8.039 34.75 19.766 1 98.5 264 ARG B C 1
ATOM 4995 O O . ARG B 1 264 ? 8.727 35.75 19.594 1 98.5 264 ARG B O 1
ATOM 5002 N N . LEU B 1 265 ? 7.68 33.969 18.812 1 98.62 265 LEU B N 1
ATOM 5003 C CA . LEU B 1 265 ? 8.023 34.25 17.422 1 98.62 265 LEU B CA 1
ATOM 5004 C C . LEU B 1 265 ? 7.375 35.562 16.969 1 98.62 265 LEU B C 1
ATOM 5006 O O . LEU B 1 265 ? 7.988 36.344 16.25 1 98.62 265 LEU B O 1
ATOM 5010 N N . GLU B 1 266 ? 6.152 35.781 17.359 1 97.31 266 GLU B N 1
ATOM 5011 C CA . GLU B 1 266 ? 5.438 37 16.984 1 97.31 266 GLU B CA 1
ATOM 5012 C C . GLU B 1 266 ? 6.176 38.25 17.469 1 97.31 266 GLU B C 1
ATOM 5014 O O . GLU B 1 266 ? 6.117 39.312 16.828 1 97.31 266 GLU B O 1
ATOM 5019 N N . ALA B 1 267 ? 6.867 38.094 18.5 1 97.31 267 ALA B N 1
ATOM 5020 C CA . ALA B 1 267 ? 7.555 39.25 19.125 1 97.31 267 ALA B CA 1
ATOM 5021 C C . ALA B 1 267 ? 8.977 39.375 18.594 1 97.31 267 ALA B C 1
ATOM 5023 O O . ALA B 1 267 ? 9.656 40.375 18.859 1 97.31 267 ALA B O 1
ATOM 5024 N N . HIS B 1 268 ? 9.469 38.469 17.859 1 97.88 268 HIS B N 1
ATOM 5025 C CA . HIS B 1 268 ? 10.859 38.469 17.406 1 97.88 268 HIS B CA 1
ATOM 5026 C C . HIS B 1 268 ? 11.062 39.406 16.219 1 97.88 268 HIS B C 1
ATOM 5028 O O . HIS B 1 268 ? 10.266 39.406 15.273 1 97.88 268 HIS B O 1
ATOM 5034 N N . PRO B 1 269 ? 12.141 40.156 16.172 1 97.81 269 PRO B N 1
ATOM 5035 C CA . PRO B 1 269 ? 12.336 41.188 15.156 1 97.81 269 PRO B CA 1
ATOM 5036 C C . PRO B 1 269 ? 12.547 40.594 13.758 1 97.81 269 PRO B C 1
ATOM 5038 O O . PRO B 1 269 ? 12.359 41.312 12.758 1 97.81 269 PRO B O 1
ATOM 5041 N N . ALA B 1 270 ? 12.922 39.375 13.617 1 97.81 270 ALA B N 1
ATOM 5042 C CA . ALA B 1 270 ? 13.188 38.781 12.312 1 97.81 270 ALA B CA 1
ATOM 5043 C C . ALA B 1 270 ? 11.898 38.281 11.656 1 97.81 270 ALA B C 1
ATOM 5045 O O . ALA B 1 270 ? 11.891 37.938 10.469 1 97.81 270 ALA B O 1
ATOM 5046 N N . ILE B 1 271 ? 10.828 38.281 12.391 1 98.44 271 ILE B N 1
ATOM 5047 C CA . ILE B 1 271 ? 9.594 37.656 11.938 1 98.44 271 ILE B CA 1
ATOM 5048 C C . ILE B 1 271 ? 8.641 38.75 11.398 1 98.44 271 ILE B C 1
ATOM 5050 O O . ILE B 1 271 ? 8.422 39.75 12.039 1 98.44 271 ILE B O 1
ATOM 5054 N N . GLU B 1 272 ? 8.148 38.5 10.203 1 98.19 272 GLU B N 1
ATOM 5055 C CA . GLU B 1 272 ? 7.145 39.375 9.602 1 98.19 272 GLU B CA 1
ATOM 5056 C C . GLU B 1 272 ? 5.738 39 10.055 1 98.19 272 GLU B C 1
ATOM 5058 O O . GLU B 1 272 ? 4.926 39.844 10.375 1 98.19 272 GLU B O 1
ATOM 5063 N N . LYS B 1 273 ? 5.453 37.688 10.062 1 98.12 273 LYS B N 1
ATOM 5064 C CA . LYS B 1 273 ? 4.125 37.188 10.391 1 98.12 273 LYS B CA 1
ATOM 5065 C C . LYS B 1 273 ? 4.207 35.75 10.938 1 98.12 273 LYS B C 1
ATOM 5067 O O . LYS B 1 273 ? 5.062 34.969 10.516 1 98.12 273 LYS B O 1
ATOM 5072 N N . VAL B 1 274 ? 3.408 35.469 11.93 1 98.5 274 VAL B N 1
ATOM 5073 C CA . VAL B 1 274 ? 3.277 34.094 12.469 1 98.5 274 VAL B CA 1
ATOM 5074 C C . VAL B 1 274 ? 1.897 33.531 12.125 1 98.5 274 VAL B C 1
ATOM 5076 O O . VAL B 1 274 ? 0.894 34.25 12.211 1 98.5 274 VAL B O 1
ATOM 5079 N N . PHE B 1 275 ? 1.867 32.344 11.664 1 98.25 275 PHE B N 1
ATOM 5080 C CA . PHE B 1 275 ? 0.62 31.609 11.438 1 98.25 275 PHE B CA 1
ATOM 5081 C C . PHE B 1 275 ? 0.398 30.562 12.508 1 98.25 275 PHE B C 1
ATOM 5083 O O . PHE B 1 275 ? 1.105 29.547 12.547 1 98.25 275 PHE B O 1
ATOM 5090 N N . HIS B 1 276 ? -0.522 30.797 13.359 1 98.44 276 HIS B N 1
ATOM 5091 C CA . HIS B 1 276 ? -1.019 29.891 14.391 1 98.44 276 HIS B CA 1
ATOM 5092 C C . HIS B 1 276 ? -2.406 30.312 14.867 1 98.44 276 HIS B C 1
ATOM 5094 O O . HIS B 1 276 ? -2.551 31.297 15.578 1 98.44 276 HIS B O 1
ATOM 5100 N N . PRO B 1 277 ? -3.377 29.484 14.586 1 98.06 277 PRO B N 1
ATOM 5101 C CA . PRO B 1 277 ? -4.762 29.891 14.844 1 98.06 277 PRO B CA 1
ATOM 5102 C C . PRO B 1 277 ? -5.062 30.062 16.328 1 98.06 277 PRO B C 1
ATOM 5104 O O . PRO B 1 277 ? -6.133 30.562 16.688 1 98.06 277 PRO B O 1
ATOM 5107 N N . GLY B 1 278 ? -4.172 29.688 17.172 1 97.44 278 GLY B N 1
ATOM 5108 C CA . GLY B 1 278 ? -4.316 29.906 18.609 1 97.44 278 GLY B CA 1
ATOM 5109 C C . GLY B 1 278 ? -3.941 31.312 19.031 1 97.44 278 GLY B C 1
ATOM 5110 O O . GLY B 1 278 ? -4.219 31.719 20.156 1 97.44 278 GLY B O 1
ATOM 5111 N N . LEU B 1 279 ? -3.344 32.062 18.188 1 97.75 279 LEU B N 1
ATOM 5112 C CA . LEU B 1 279 ? -2.99 33.438 18.453 1 97.75 279 LEU B CA 1
ATOM 5113 C C . LEU B 1 279 ? -4.148 34.375 18.109 1 97.75 279 LEU B C 1
ATOM 5115 O O . LEU B 1 279 ? -4.777 34.25 17.047 1 97.75 279 LEU B O 1
ATOM 5119 N N . PRO B 1 280 ? -4.414 35.375 18.906 1 96.81 280 PRO B N 1
ATOM 5120 C CA . PRO B 1 280 ? -5.484 36.344 18.609 1 96.81 280 PRO B CA 1
ATOM 5121 C C . PRO B 1 280 ? -5.258 37.094 17.312 1 96.81 280 PRO B C 1
ATOM 5123 O O . PRO B 1 280 ? -6.215 37.531 16.672 1 96.81 280 PRO B O 1
ATOM 5126 N N . SER B 1 281 ? -4.09 37.188 16.875 1 95.81 281 SER B N 1
ATOM 5127 C CA . SER B 1 281 ? -3.744 37.906 15.664 1 95.81 281 SER B CA 1
ATOM 5128 C C . SER B 1 281 ? -4.094 37.125 14.414 1 95.81 281 SER B C 1
ATOM 5130 O O . SER B 1 281 ? -4.117 37.656 13.305 1 95.81 281 SER B O 1
ATOM 5132 N N . HIS B 1 282 ? -4.324 35.844 14.555 1 95.5 282 HIS B N 1
ATOM 5133 C CA . HIS B 1 282 ? -4.625 35 13.406 1 95.5 282 HIS B CA 1
ATOM 5134 C C . HIS B 1 282 ? -6.039 35.25 12.898 1 95.5 282 HIS B C 1
ATOM 5136 O O . HIS B 1 282 ? -6.969 35.438 13.688 1 95.5 282 HIS B O 1
ATOM 5142 N N . GLU B 1 283 ? -6.234 35.188 11.594 1 94.38 283 GLU B N 1
ATOM 5143 C CA . GLU B 1 283 ? -7.508 35.5 10.953 1 94.38 283 GLU B CA 1
ATOM 5144 C C . GLU B 1 283 ? -8.586 34.5 11.336 1 94.38 283 GLU B C 1
ATOM 5146 O O . GLU B 1 283 ? -9.773 34.812 11.352 1 94.38 283 GLU B O 1
ATOM 5151 N N . HIS B 1 284 ? -8.188 33.312 11.75 1 96 284 HIS B N 1
ATOM 5152 C CA . HIS B 1 284 ? -9.156 32.25 12.047 1 96 284 HIS B CA 1
ATOM 5153 C C . HIS B 1 284 ? -9.266 32 13.547 1 96 284 HIS B C 1
ATOM 5155 O O . HIS B 1 284 ? -9.719 30.953 13.984 1 96 284 HIS B O 1
ATOM 5161 N N . TYR B 1 285 ? -8.867 32.969 14.367 1 97.38 285 TYR B N 1
ATOM 5162 C CA . TYR B 1 285 ? -8.812 32.812 15.82 1 97.38 285 TYR B CA 1
ATOM 5163 C C . TYR B 1 285 ? -10.172 32.438 16.375 1 97.38 285 TYR B C 1
ATOM 5165 O O . TYR B 1 285 ? -10.281 31.484 17.156 1 97.38 285 TYR B O 1
ATOM 5173 N N . GLU B 1 286 ? -11.211 33.031 16 1 97.12 286 GLU B N 1
ATOM 5174 C CA . GLU B 1 286 ? -12.547 32.781 16.531 1 97.12 286 GLU B CA 1
ATOM 5175 C C . GLU B 1 286 ? -13.055 31.406 16.109 1 97.12 286 GLU B C 1
ATOM 5177 O O . GLU B 1 286 ? -13.648 30.672 16.906 1 97.12 286 GLU B O 1
ATOM 5182 N N . LEU B 1 287 ? -12.805 31.078 14.844 1 97.25 287 LEU B N 1
ATOM 5183 C CA . LEU B 1 287 ? -13.211 29.766 14.367 1 97.25 287 LEU B CA 1
ATOM 5184 C C . LEU B 1 287 ? -12.461 28.656 15.094 1 97.25 287 LEU B C 1
ATOM 5186 O O . LEU B 1 287 ? -13.031 27.625 15.422 1 97.25 287 LEU B O 1
ATOM 5190 N N . ALA B 1 288 ? -11.195 28.875 15.359 1 97.56 288 ALA B N 1
ATOM 5191 C CA . ALA B 1 288 ? -10.367 27.906 16.078 1 97.56 288 ALA B CA 1
ATOM 5192 C C . ALA B 1 288 ? -10.898 27.656 17.484 1 97.56 288 ALA B C 1
ATOM 5194 O O . ALA B 1 288 ? -10.945 26.516 17.938 1 97.56 288 ALA B O 1
ATOM 5195 N N . LYS B 1 289 ? -11.32 28.719 18.141 1 96.44 289 LYS B N 1
ATOM 5196 C CA . LYS B 1 289 ? -11.844 28.609 19.5 1 96.44 289 LYS B CA 1
ATOM 5197 C C . LYS B 1 289 ? -13.086 27.719 19.547 1 96.44 289 LYS B C 1
ATOM 5199 O O . LYS B 1 289 ? -13.281 26.984 20.516 1 96.44 289 LYS B O 1
ATOM 5204 N N . THR B 1 290 ? -13.805 27.781 18.5 1 95.81 290 THR B N 1
ATOM 5205 C CA . THR B 1 290 ? -15.062 27.031 18.469 1 95.81 290 THR B CA 1
ATOM 5206 C C . THR B 1 290 ? -14.836 25.609 17.953 1 95.81 290 THR B C 1
ATOM 5208 O O . THR B 1 290 ? -15.383 24.656 18.516 1 95.81 290 THR B O 1
ATOM 5211 N N . GLN B 1 291 ? -14.031 25.453 16.984 1 96.81 291 GLN B N 1
ATOM 5212 C CA . GLN B 1 291 ? -13.906 24.188 16.234 1 96.81 291 GLN B CA 1
ATOM 5213 C C . GLN B 1 291 ? -12.82 23.312 16.844 1 96.81 291 GLN B C 1
ATOM 5215 O O . GLN B 1 291 ? -12.875 22.078 16.719 1 96.81 291 GLN B O 1
ATOM 5220 N N . MET B 1 292 ? -11.836 23.906 17.5 1 97.31 292 MET B N 1
ATOM 5221 C CA . MET B 1 292 ? -10.711 23.203 18.125 1 97.31 292 MET B CA 1
ATOM 5222 C C . MET B 1 292 ? -10.422 23.766 19.516 1 97.31 292 MET B C 1
ATOM 5224 O O . MET B 1 292 ? -9.32 24.234 19.781 1 97.31 292 MET B O 1
ATOM 5228 N N . PRO B 1 293 ? -11.352 23.594 20.406 1 95 293 PRO B N 1
ATOM 5229 C CA . PRO B 1 293 ? -11.258 24.266 21.703 1 95 293 PRO B CA 1
ATOM 5230 C C . PRO B 1 293 ? -10.117 23.734 22.562 1 95 293 PRO B C 1
ATOM 5232 O O . PRO B 1 293 ? -9.672 24.422 23.5 1 95 293 PRO B O 1
ATOM 5235 N N . LYS B 1 294 ? -9.523 22.547 22.297 1 95.88 294 LYS B N 1
ATOM 5236 C CA . LYS B 1 294 ? -8.477 21.969 23.125 1 95.88 294 LYS B CA 1
ATOM 5237 C C . LYS B 1 294 ? -7.094 22.438 22.688 1 95.88 294 LYS B C 1
ATOM 5239 O O . LYS B 1 294 ? -6.105 22.234 23.391 1 95.88 294 LYS B O 1
ATOM 5244 N N . GLY B 1 295 ? -7.027 23.062 21.531 1 97 295 GLY B N 1
ATOM 5245 C CA . GLY B 1 295 ? -5.754 23.5 20.969 1 97 295 GLY B CA 1
ATOM 5246 C C . GLY B 1 295 ? -5.668 23.328 19.469 1 97 295 GLY B C 1
ATOM 5247 O O . GLY B 1 295 ? -6.562 22.75 18.844 1 97 295 GLY B O 1
ATOM 5248 N N . ILE B 1 296 ? -4.547 23.812 18.859 1 96.81 296 ILE B N 1
ATOM 5249 C CA . ILE B 1 296 ? -4.465 23.906 17.406 1 96.81 296 ILE B CA 1
ATOM 5250 C C . ILE B 1 296 ? -3.477 22.859 16.891 1 96.81 296 ILE B C 1
ATOM 5252 O O . ILE B 1 296 ? -3.441 22.578 15.68 1 96.81 296 ILE B O 1
ATOM 5256 N N . GLY B 1 297 ? -2.648 22.312 17.703 1 97.25 297 GLY B N 1
ATOM 5257 C CA . GLY B 1 297 ? -1.628 21.375 17.25 1 97.25 297 GLY B CA 1
ATOM 5258 C C . GLY B 1 297 ? -0.216 21.906 17.438 1 97.25 297 GLY B C 1
ATOM 5259 O O . GLY B 1 297 ? 0.015 22.797 18.25 1 97.25 297 GLY B O 1
ATOM 5260 N N . GLY B 1 298 ? 0.731 21.266 16.781 1 98.12 298 GLY B N 1
ATOM 5261 C CA . GLY B 1 298 ? 2.129 21.531 17.078 1 98.12 298 GLY B CA 1
ATOM 5262 C C . GLY B 1 298 ? 2.852 22.25 15.969 1 98.12 298 GLY B C 1
ATOM 5263 O O . GLY B 1 298 ? 4.078 22.375 15.992 1 98.12 298 GLY B O 1
ATOM 5264 N N . VAL B 1 299 ? 2.092 22.797 14.992 1 98.44 299 VAL B N 1
ATOM 5265 C CA . VAL B 1 299 ? 2.742 23.422 13.844 1 98.44 299 VAL B CA 1
ATOM 5266 C C . VAL B 1 299 ? 2.686 24.938 13.977 1 98.44 299 VAL B C 1
ATOM 5268 O O . VAL B 1 299 ? 1.673 25.5 14.414 1 98.44 299 VAL B O 1
ATOM 5271 N N . VAL B 1 300 ? 3.756 25.594 13.727 1 98.62 300 VAL B N 1
ATOM 5272 C CA . VAL B 1 300 ? 3.869 27.047 13.648 1 98.62 300 VAL B CA 1
ATOM 5273 C C . VAL B 1 300 ? 4.594 27.438 12.367 1 98.62 300 VAL B C 1
ATOM 5275 O O . VAL B 1 300 ? 5.719 27 12.125 1 98.62 300 VAL B O 1
ATOM 5278 N N . THR B 1 301 ? 3.93 28.266 11.562 1 98.38 301 THR B N 1
ATOM 5279 C CA . THR B 1 301 ? 4.543 28.703 10.32 1 98.38 301 THR B CA 1
ATOM 5280 C C . THR B 1 301 ? 4.848 30.203 10.375 1 98.38 301 THR B C 1
ATOM 5282 O O . THR B 1 301 ? 4.117 30.969 11 1 98.38 301 THR B O 1
ATOM 5285 N N . VAL B 1 302 ? 5.98 30.656 9.734 1 98.5 302 VAL B N 1
ATOM 5286 C CA . VAL B 1 302 ? 6.34 32.062 9.812 1 98.5 302 VAL B CA 1
ATOM 5287 C C . VAL B 1 302 ? 6.805 32.562 8.445 1 98.5 302 VAL B C 1
ATOM 5289 O O . VAL B 1 302 ? 7.336 31.797 7.648 1 98.5 302 VAL B O 1
ATOM 5292 N N . TYR B 1 303 ? 6.52 33.812 8.211 1 97.94 303 TYR B N 1
ATOM 5293 C CA . TYR B 1 303 ? 7.266 34.562 7.219 1 97.94 303 TYR B CA 1
ATOM 5294 C C . TYR B 1 303 ? 8.453 35.281 7.859 1 97.94 303 TYR B C 1
ATOM 5296 O O . TYR B 1 303 ? 8.289 36 8.859 1 97.94 303 TYR B O 1
ATOM 5304 N N . LEU B 1 304 ? 9.547 35.094 7.258 1 97.75 304 LEU B N 1
ATOM 5305 C CA . LEU B 1 304 ? 10.688 35.906 7.629 1 97.75 304 LEU B CA 1
ATOM 5306 C C . LEU B 1 304 ? 10.57 37.312 7.008 1 97.75 304 LEU B C 1
ATOM 5308 O O . LEU B 1 304 ? 10.102 37.438 5.879 1 97.75 304 LEU B O 1
ATOM 5312 N N . LYS B 1 305 ? 11 38.312 7.758 1 97.69 305 LYS B N 1
ATOM 5313 C CA . LYS B 1 305 ? 11.094 39.625 7.137 1 97.69 305 LYS B CA 1
ATOM 5314 C C . LYS B 1 305 ? 12.016 39.594 5.918 1 97.69 305 LYS B C 1
ATOM 5316 O O . LYS B 1 305 ? 11.703 40.219 4.887 1 97.69 305 LYS B O 1
ATOM 5321 N N . ASN B 1 306 ? 13.141 39 6.109 1 96.94 306 ASN B N 1
ATOM 5322 C CA . ASN B 1 306 ? 14 38.688 4.969 1 96.94 306 ASN B CA 1
ATOM 5323 C C . ASN B 1 306 ? 13.516 37.469 4.207 1 96.94 306 ASN B C 1
ATOM 5325 O O . ASN B 1 306 ? 14.016 36.344 4.422 1 96.94 306 ASN B O 1
ATOM 5329 N N . ASP B 1 307 ? 12.672 37.688 3.268 1 96.12 307 ASP B N 1
ATOM 5330 C CA . ASP B 1 307 ? 11.992 36.594 2.561 1 96.12 307 ASP B CA 1
ATOM 5331 C C . ASP B 1 307 ? 12.852 36.094 1.411 1 96.12 307 ASP B C 1
ATOM 5333 O O . ASP B 1 307 ? 12.484 36.219 0.242 1 96.12 307 ASP B O 1
ATOM 5337 N N . THR B 1 308 ? 13.953 35.469 1.739 1 96.5 308 THR B N 1
ATOM 5338 C CA . THR B 1 308 ? 14.859 34.875 0.753 1 96.5 308 THR B CA 1
ATOM 5339 C C . THR B 1 308 ? 15.227 33.438 1.13 1 96.5 308 THR B C 1
ATOM 5341 O O . THR B 1 308 ? 15.125 33.062 2.297 1 96.5 308 THR B O 1
ATOM 5344 N N . ARG B 1 309 ? 15.602 32.75 0.146 1 95.62 309 ARG B N 1
ATOM 5345 C CA . ARG B 1 309 ? 16.094 31.375 0.367 1 95.62 309 ARG B CA 1
ATOM 5346 C C . ARG B 1 309 ? 17.328 31.391 1.261 1 95.62 309 ARG B C 1
ATOM 5348 O O . ARG B 1 309 ? 17.5 30.5 2.1 1 95.62 309 ARG B O 1
ATOM 5355 N N . GLU B 1 310 ? 18.188 32.344 1.062 1 96.5 310 GLU B N 1
ATOM 5356 C CA . GLU B 1 310 ? 19.422 32.438 1.826 1 96.5 310 GLU B CA 1
ATOM 5357 C C . GLU B 1 310 ? 19.141 32.656 3.311 1 96.5 310 GLU B C 1
ATOM 5359 O O . GLU B 1 310 ? 19.766 32.031 4.164 1 96.5 310 GLU B O 1
ATOM 5364 N N . ALA B 1 311 ? 18.219 33.562 3.598 1 97.12 311 ALA B N 1
ATOM 5365 C CA . ALA B 1 311 ? 17.844 33.812 4.988 1 97.12 311 ALA B CA 1
ATOM 5366 C C . ALA B 1 311 ? 17.266 32.562 5.637 1 97.12 311 ALA B C 1
ATOM 5368 O O . ALA B 1 311 ? 17.609 32.219 6.762 1 97.12 311 ALA B O 1
ATOM 5369 N N . ALA B 1 312 ? 16.328 31.938 4.934 1 97.5 312 ALA B N 1
ATOM 5370 C CA . ALA B 1 312 ? 15.734 30.703 5.434 1 97.5 312 ALA B CA 1
ATOM 5371 C C . ALA B 1 312 ? 16.812 29.641 5.691 1 97.5 312 ALA B C 1
ATOM 5373 O O . ALA B 1 312 ? 16.781 28.969 6.723 1 97.5 312 ALA B O 1
ATOM 5374 N N . ASN B 1 313 ? 17.734 29.5 4.754 1 97.69 313 ASN B N 1
ATOM 5375 C CA . ASN B 1 313 ? 18.812 28.531 4.887 1 97.69 313 ASN B CA 1
ATOM 5376 C C . ASN B 1 313 ? 19.719 28.844 6.066 1 97.69 313 ASN B C 1
ATOM 5378 O O . ASN B 1 313 ? 20.219 27.938 6.73 1 97.69 313 ASN B O 1
ATOM 5382 N N . SER B 1 314 ? 20 30.109 6.223 1 97.31 314 SER B N 1
ATOM 5383 C CA . SER B 1 314 ? 20.812 30.531 7.359 1 97.31 314 SER B CA 1
ATOM 5384 C C . SER B 1 314 ? 20.188 30.094 8.68 1 97.31 314 SER B C 1
ATOM 5386 O O . SER B 1 314 ? 20.875 29.578 9.562 1 97.31 314 SER B O 1
ATOM 5388 N N . VAL B 1 315 ? 18.891 30.328 8.844 1 97.75 315 VAL B N 1
ATOM 5389 C CA . VAL B 1 315 ? 18.172 29.922 10.055 1 97.75 315 VAL B CA 1
ATOM 5390 C C . VAL B 1 315 ? 18.312 28.406 10.242 1 97.75 315 VAL B C 1
ATOM 5392 O O . VAL B 1 315 ? 18.672 27.938 11.328 1 97.75 315 VAL B O 1
ATOM 5395 N N . ILE B 1 316 ? 18.062 27.641 9.227 1 97.38 316 ILE B N 1
ATOM 5396 C CA . ILE B 1 316 ? 18.047 26.188 9.266 1 97.38 316 ILE B CA 1
ATOM 5397 C C . ILE B 1 316 ? 19.438 25.688 9.656 1 97.38 316 ILE B C 1
ATOM 5399 O O . ILE B 1 316 ? 19.578 24.844 10.555 1 97.38 316 ILE B O 1
ATOM 5403 N N . LYS B 1 317 ? 20.453 26.172 9.086 1 96.62 317 LYS B N 1
ATOM 5404 C CA . LYS B 1 317 ? 21.828 25.703 9.297 1 96.62 317 LYS B CA 1
ATOM 5405 C C . LYS B 1 317 ? 22.297 26.016 10.711 1 96.62 317 LYS B C 1
ATOM 5407 O O . LYS B 1 317 ? 23.188 25.328 11.234 1 96.62 317 LYS B O 1
ATOM 5412 N N . ASN B 1 318 ? 21.734 26.953 11.297 1 96.12 318 ASN B N 1
ATOM 5413 C CA . ASN B 1 318 ? 22.234 27.406 12.586 1 96.12 318 ASN B CA 1
ATOM 5414 C C . ASN B 1 318 ? 21.469 26.797 13.742 1 96.12 318 ASN B C 1
ATOM 5416 O O . ASN B 1 318 ? 21.797 27.031 14.906 1 96.12 318 ASN B O 1
ATOM 5420 N N . MET B 1 319 ? 20.406 26.078 13.461 1 95.25 319 MET B N 1
ATOM 5421 C CA . MET B 1 319 ? 19.719 25.344 14.508 1 95.25 319 MET B CA 1
ATOM 5422 C C . MET B 1 319 ? 20.453 24.047 14.836 1 95.25 319 MET B C 1
ATOM 5424 O O . MET B 1 319 ? 20.984 23.391 13.938 1 95.25 319 MET B O 1
ATOM 5428 N N . LYS B 1 320 ? 20.5 23.688 16.125 1 92.88 320 LYS B N 1
ATOM 5429 C CA . LYS B 1 320 ? 21.234 22.516 16.594 1 92.88 320 LYS B CA 1
ATOM 5430 C C . LYS B 1 320 ? 20.266 21.422 17.062 1 92.88 320 LYS B C 1
ATOM 5432 O O . LYS B 1 320 ? 20.5 20.234 16.828 1 92.88 320 LYS B O 1
ATOM 5437 N N . LEU B 1 321 ? 19.234 21.797 17.719 1 93.81 321 LEU B N 1
ATOM 5438 C CA . LEU B 1 321 ? 18.234 20.875 18.266 1 93.81 321 LEU B CA 1
ATOM 5439 C C . LEU B 1 321 ? 17.156 20.562 17.234 1 93.81 321 LEU B C 1
ATOM 5441 O O . LEU B 1 321 ? 16.859 19.391 16.984 1 93.81 321 LEU B O 1
ATOM 5445 N N . VAL B 1 322 ? 16.562 21.641 16.641 1 95 322 VAL B N 1
ATOM 5446 C CA . VAL B 1 322 ? 15.539 21.5 15.625 1 95 322 VAL B CA 1
ATOM 5447 C C . VAL B 1 322 ? 16.172 21.031 14.312 1 95 322 VAL B C 1
ATOM 5449 O O . VAL B 1 322 ? 17.109 21.656 13.82 1 95 322 VAL B O 1
ATOM 5452 N N . LYS B 1 323 ? 15.664 19.953 13.75 1 93.88 323 LYS B N 1
ATOM 5453 C CA . LYS B 1 323 ? 16.234 19.391 12.523 1 93.88 323 LYS B CA 1
ATOM 5454 C C . LYS B 1 323 ? 15.344 19.703 11.32 1 93.88 323 LYS B C 1
ATOM 5456 O O . LYS B 1 323 ? 14.125 19.828 11.461 1 93.88 323 LYS B O 1
ATOM 5461 N N . MET B 1 324 ? 15.984 19.828 10.195 1 95.25 324 MET B N 1
ATOM 5462 C CA . MET B 1 324 ? 15.234 20.016 8.953 1 95.25 324 MET B CA 1
ATOM 5463 C C . MET B 1 324 ? 14.734 18.672 8.414 1 95.25 324 MET B C 1
ATOM 5465 O O . MET B 1 324 ? 15.531 17.75 8.203 1 95.25 324 MET B O 1
ATOM 5469 N N . ALA B 1 325 ? 13.484 18.578 8.273 1 92.56 325 ALA B N 1
ATOM 5470 C CA . ALA B 1 325 ? 12.812 17.438 7.648 1 92.56 325 ALA B CA 1
ATOM 5471 C C . ALA B 1 325 ? 11.414 17.828 7.168 1 92.56 325 ALA B C 1
ATOM 5473 O O . ALA B 1 325 ? 10.859 18.828 7.609 1 92.56 325 ALA B O 1
ATOM 5474 N N . SER B 1 326 ? 10.875 17.047 6.262 1 88.44 326 SER B N 1
ATOM 5475 C CA . SER B 1 326 ? 9.609 17.406 5.637 1 88.44 326 SER B CA 1
ATOM 5476 C C . SER B 1 326 ? 8.422 16.922 6.465 1 88.44 326 SER B C 1
ATOM 5478 O O . SER B 1 326 ? 7.281 17.312 6.211 1 88.44 326 SER B O 1
ATOM 5480 N N . SER B 1 327 ? 8.594 16.25 7.492 1 90.12 327 SER B N 1
ATOM 5481 C CA . SER B 1 327 ? 7.496 15.664 8.242 1 90.12 327 SER B CA 1
ATOM 5482 C C . SER B 1 327 ? 7.172 16.469 9.492 1 90.12 327 SER B C 1
ATOM 5484 O O . SER B 1 327 ? 7.555 17.641 9.594 1 90.12 327 SER B O 1
ATOM 5486 N N . LEU B 1 328 ? 6.266 16 10.297 1 93.12 328 LEU B N 1
ATOM 5487 C CA . LEU B 1 328 ? 5.82 16.641 11.531 1 93.12 328 LEU B CA 1
ATOM 5488 C C . LEU B 1 328 ? 5.191 15.609 12.469 1 93.12 328 LEU B C 1
ATOM 5490 O O . LEU B 1 328 ? 5.023 14.445 12.102 1 93.12 328 LEU B O 1
ATOM 5494 N N . GLY B 1 329 ? 4.941 16 13.656 1 95.31 329 GLY B N 1
ATOM 5495 C CA . GLY B 1 329 ? 4.098 15.25 14.57 1 95.31 329 GLY B CA 1
ATOM 5496 C C . GLY B 1 329 ? 4.871 14.258 15.422 1 95.31 329 GLY B C 1
ATOM 5497 O O . GLY B 1 329 ? 4.301 13.594 16.297 1 95.31 329 GLY B O 1
ATOM 5498 N N . GLY B 1 330 ? 6.188 14.117 15.188 1 95 330 GLY B N 1
ATOM 5499 C CA . GLY B 1 330 ? 7.023 13.312 16.078 1 95 330 GLY B CA 1
ATOM 5500 C C . GLY B 1 330 ? 7.336 14.008 17.391 1 95 330 GLY B C 1
ATOM 5501 O O . GLY B 1 330 ? 6.914 15.148 17.609 1 95 330 GLY B O 1
ATOM 5502 N N . VAL B 1 331 ? 8.094 13.258 18.281 1 94.06 331 VAL B N 1
ATOM 5503 C CA . VAL B 1 331 ? 8.422 13.797 19.594 1 94.06 331 VAL B CA 1
ATOM 5504 C C . VAL B 1 331 ? 9.461 14.906 19.453 1 94.06 331 VAL B C 1
ATOM 5506 O O . VAL B 1 331 ? 9.57 15.773 20.328 1 94.06 331 VAL B O 1
ATOM 5509 N N . GLU B 1 332 ? 10.133 14.914 18.312 1 94.19 332 GLU B N 1
ATOM 5510 C CA . GLU B 1 332 ? 11.195 15.883 18.062 1 94.19 332 GLU B CA 1
ATOM 5511 C C . GLU B 1 332 ? 10.672 17.109 17.328 1 94.19 332 GLU B C 1
ATOM 5513 O O . GLU B 1 332 ? 9.688 17.016 16.594 1 94.19 332 GLU B O 1
ATOM 5518 N N . SER B 1 333 ? 11.289 18.234 17.516 1 96 333 SER B N 1
ATOM 5519 C CA . SER B 1 333 ? 10.977 19.438 16.766 1 96 333 SER B CA 1
ATOM 5520 C C . SER B 1 333 ? 11.68 19.438 15.414 1 96 333 SER B C 1
ATOM 5522 O O . SER B 1 333 ? 12.836 19.031 15.305 1 96 333 SER B O 1
ATOM 5524 N N . LEU B 1 334 ? 10.898 19.859 14.406 1 96.81 334 LEU B N 1
ATOM 5525 C CA . LEU B 1 334 ? 11.422 19.906 13.047 1 96.81 334 LEU B CA 1
ATOM 5526 C C . LEU B 1 334 ? 11.156 21.25 12.406 1 96.81 334 LEU B C 1
ATOM 5528 O O . LEU B 1 334 ? 10.266 21.984 12.844 1 96.81 334 LEU B O 1
ATOM 5532 N N . VAL B 1 335 ? 11.969 21.578 11.422 1 97.12 335 VAL B N 1
ATOM 5533 C CA . VAL B 1 335 ? 11.711 22.734 10.555 1 97.12 335 VAL B CA 1
ATOM 5534 C C . VAL B 1 335 ? 11.648 22.266 9.102 1 97.12 335 VAL B C 1
ATOM 5536 O O . VAL B 1 335 ? 12.414 21.391 8.688 1 97.12 335 VAL B O 1
ATOM 5539 N N . ASN B 1 336 ? 10.695 22.812 8.422 1 96.06 336 ASN B N 1
ATOM 5540 C CA . ASN B 1 336 ? 10.469 22.5 7.012 1 96.06 336 ASN B CA 1
ATOM 5541 C C . ASN B 1 336 ? 10.5 23.766 6.156 1 96.06 336 ASN B C 1
ATOM 5543 O O . ASN B 1 336 ? 9.938 24.797 6.539 1 96.06 336 ASN B O 1
ATOM 5547 N N . HIS B 1 337 ? 11.305 23.75 5.098 1 96.06 337 HIS B N 1
ATOM 5548 C CA . HIS B 1 337 ? 11.211 24.75 4.043 1 96.06 337 HIS B CA 1
ATOM 5549 C C . HIS B 1 337 ? 10.203 24.344 2.979 1 96.06 337 HIS B C 1
ATOM 5551 O O . HIS B 1 337 ? 10.57 23.766 1.95 1 96.06 337 HIS B O 1
ATOM 5557 N N . CYS B 1 338 ? 8.977 24.719 3.119 1 90.94 338 CYS B N 1
ATOM 5558 C CA . CYS B 1 338 ? 7.84 24.203 2.369 1 90.94 338 CYS B CA 1
ATOM 5559 C C . CYS B 1 338 ? 8.016 24.438 0.875 1 90.94 338 CYS B C 1
ATOM 5561 O O . CYS B 1 338 ? 7.629 23.609 0.058 1 90.94 338 CYS B O 1
ATOM 5563 N N . TYR B 1 339 ? 8.586 25.609 0.499 1 92.62 339 TYR B N 1
ATOM 5564 C CA . TYR B 1 339 ? 8.773 25.969 -0.901 1 92.62 339 TYR B CA 1
ATOM 5565 C C . TYR B 1 339 ? 9.562 24.891 -1.643 1 92.62 339 TYR B C 1
ATOM 5567 O O . TYR B 1 339 ? 9.227 24.547 -2.777 1 92.62 339 TYR B O 1
ATOM 5575 N N . SER B 1 340 ? 10.555 24.297 -0.985 1 92.06 340 SER B N 1
ATOM 5576 C CA . SER B 1 340 ? 11.445 23.391 -1.687 1 92.06 340 SER B CA 1
ATOM 5577 C C . SER B 1 340 ? 11.195 21.938 -1.265 1 92.06 340 SER B C 1
ATOM 5579 O O . SER B 1 340 ? 11.742 21.016 -1.865 1 92.06 340 SER B O 1
ATOM 5581 N N . GLN B 1 341 ? 10.406 21.609 -0.254 1 91.25 341 GLN B N 1
ATOM 5582 C CA . GLN B 1 341 ? 10.219 20.25 0.253 1 91.25 341 GLN B CA 1
ATOM 5583 C C . GLN B 1 341 ? 8.781 19.797 0.057 1 91.25 341 GLN B C 1
ATOM 5585 O O . GLN B 1 341 ? 8.422 19.312 -1.02 1 91.25 341 GLN B O 1
ATOM 5590 N N . SER B 1 342 ? 7.887 20.062 0.967 1 85.56 342 SER B N 1
ATOM 5591 C CA . SER B 1 342 ? 6.539 19.5 0.988 1 85.56 342 SER B CA 1
ATOM 5592 C C . SER B 1 342 ? 5.734 19.953 -0.229 1 85.56 342 SER B C 1
ATOM 5594 O O . SER B 1 342 ? 4.773 19.281 -0.622 1 85.56 342 SER B O 1
ATOM 5596 N N . HIS B 1 343 ? 6.113 21.062 -0.855 1 88.88 343 HIS B N 1
ATOM 5597 C CA . HIS B 1 343 ? 5.398 21.594 -2.014 1 88.88 343 HIS B CA 1
ATOM 5598 C C . HIS B 1 343 ? 6.324 21.734 -3.217 1 88.88 343 HIS B C 1
ATOM 5600 O O . HIS B 1 343 ? 6.098 22.578 -4.086 1 88.88 343 HIS B O 1
ATOM 5606 N N . SER B 1 344 ? 7.352 20.922 -3.242 1 85.12 344 SER B N 1
ATOM 5607 C CA . SER B 1 344 ? 8.359 21 -4.293 1 85.12 344 SER B CA 1
ATOM 5608 C C . SER B 1 344 ? 7.734 20.797 -5.672 1 85.12 344 SER B C 1
ATOM 5610 O O . SER B 1 344 ? 8.164 21.406 -6.648 1 85.12 344 SER B O 1
ATOM 5612 N N . GLY B 1 345 ? 6.688 20.031 -5.723 1 83.5 345 GLY B N 1
ATOM 5613 C CA . GLY B 1 345 ? 6.102 19.703 -7.016 1 83.5 345 GLY B CA 1
ATOM 5614 C C . GLY B 1 345 ? 5.109 20.734 -7.5 1 83.5 345 GLY B C 1
ATOM 5615 O O . GLY B 1 345 ? 4.707 20.719 -8.664 1 83.5 345 GLY B O 1
ATOM 5616 N N . VAL B 1 346 ? 4.773 21.656 -6.672 1 84.62 346 VAL B N 1
ATOM 5617 C CA . VAL B 1 346 ? 3.82 22.703 -7.008 1 84.62 346 VAL B CA 1
ATOM 5618 C C . VAL B 1 346 ? 4.535 23.844 -7.738 1 84.62 346 VAL B C 1
ATOM 5620 O O . VAL B 1 346 ? 5.625 24.25 -7.34 1 84.62 346 VAL B O 1
ATOM 5623 N N . PRO B 1 347 ? 3.953 24.359 -8.844 1 89.06 347 PRO B N 1
ATOM 5624 C CA . PRO B 1 347 ? 4.582 25.453 -9.586 1 89.06 347 PRO B CA 1
ATOM 5625 C C . PRO B 1 347 ? 4.695 26.734 -8.766 1 89.06 347 PRO B C 1
ATOM 5627 O O . PRO B 1 347 ? 3.85 27 -7.906 1 89.06 347 PRO B O 1
ATOM 5630 N N . HIS B 1 348 ? 5.707 27.516 -9.117 1 91.88 348 HIS B N 1
ATOM 5631 C CA . HIS B 1 348 ? 6.027 28.734 -8.375 1 91.88 348 HIS B CA 1
ATOM 5632 C C . HIS B 1 348 ? 4.809 29.641 -8.266 1 91.88 348 HIS B C 1
ATOM 5634 O O . HIS B 1 348 ? 4.488 30.125 -7.176 1 91.88 348 HIS B O 1
ATOM 5640 N N . ASP B 1 349 ? 4.117 29.844 -9.328 1 92 349 ASP B N 1
ATOM 5641 C CA . ASP B 1 349 ? 2.992 30.766 -9.352 1 92 349 ASP B CA 1
ATOM 5642 C C . ASP B 1 349 ? 1.857 30.281 -8.453 1 92 349 ASP B C 1
ATOM 5644 O O . ASP B 1 349 ? 1.227 31.078 -7.754 1 92 349 ASP B O 1
ATOM 5648 N N . VAL B 1 350 ? 1.654 28.984 -8.492 1 89.25 350 VAL B N 1
ATOM 5649 C CA . VAL B 1 350 ? 0.621 28.391 -7.648 1 89.25 350 VAL B CA 1
ATOM 5650 C C . VAL B 1 350 ? 1.018 28.516 -6.18 1 89.25 350 VAL B C 1
ATOM 5652 O O . VAL B 1 350 ? 0.185 28.844 -5.328 1 89.25 350 VAL B O 1
ATOM 5655 N N . LYS B 1 351 ? 2.346 28.391 -5.809 1 91.75 351 LYS B N 1
ATOM 5656 C CA . LYS B 1 351 ? 2.84 28.547 -4.441 1 91.75 351 LYS B CA 1
ATOM 5657 C C . LYS B 1 351 ? 2.604 29.953 -3.922 1 91.75 351 LYS B C 1
ATOM 5659 O O . LYS B 1 351 ? 2.121 30.141 -2.803 1 91.75 351 LYS B O 1
ATOM 5664 N N . MET B 1 352 ? 2.883 30.797 -4.789 1 90.75 352 MET B N 1
ATOM 5665 C CA . MET B 1 352 ? 2.727 32.188 -4.395 1 90.75 352 MET B CA 1
ATOM 5666 C C . MET B 1 352 ? 1.258 32.531 -4.16 1 90.75 352 MET B C 1
ATOM 5668 O O . MET B 1 352 ? 0.925 33.25 -3.205 1 90.75 352 MET B O 1
ATOM 5672 N N . GLU B 1 353 ? 0.439 31.953 -4.984 1 89.5 353 GLU B N 1
ATOM 5673 C CA . GLU B 1 353 ? -0.995 32.156 -4.828 1 89.5 353 GLU B CA 1
ATOM 5674 C C . GLU B 1 353 ? -1.508 31.547 -3.529 1 89.5 353 GLU B C 1
ATOM 5676 O O . GLU B 1 353 ? -2.424 32.094 -2.9 1 89.5 353 GLU B O 1
ATOM 5681 N N . MET B 1 354 ? -0.82 30.516 -3.129 1 90 354 MET B N 1
ATOM 5682 C CA . MET B 1 354 ? -1.199 29.828 -1.9 1 90 354 MET B CA 1
ATOM 5683 C C . MET B 1 354 ? -0.624 30.531 -0.677 1 90 354 MET B C 1
ATOM 5685 O O . MET B 1 354 ? -1.028 30.25 0.453 1 90 354 MET B O 1
ATOM 5689 N N . GLY B 1 355 ? 0.357 31.438 -0.935 1 92.19 355 GLY B N 1
ATOM 5690 C CA . GLY B 1 355 ? 1.018 32.125 0.159 1 92.19 355 GLY B CA 1
ATOM 5691 C C . GLY B 1 355 ? 2.301 31.453 0.607 1 92.19 355 GLY B C 1
ATOM 5692 O O . GLY B 1 355 ? 2.818 31.75 1.686 1 92.19 355 GLY B O 1
ATOM 5693 N N . ILE B 1 356 ? 2.727 30.5 -0.12 1 94.75 356 ILE B N 1
ATOM 5694 C CA . ILE B 1 356 ? 3.98 29.828 0.198 1 94.75 356 ILE B CA 1
ATOM 5695 C C . ILE B 1 356 ? 5.152 30.625 -0.369 1 94.75 356 ILE B C 1
ATOM 5697 O O . ILE B 1 356 ? 5.66 30.312 -1.449 1 94.75 356 ILE B O 1
ATOM 5701 N N . LYS B 1 357 ? 5.609 31.562 0.445 1 95 357 LYS B N 1
ATOM 5702 C CA . LYS B 1 357 ? 6.715 32.438 0.064 1 95 357 LYS B CA 1
ATOM 5703 C C . LYS B 1 357 ? 8.039 31.688 0.08 1 95 357 LYS B C 1
ATOM 5705 O O . LYS B 1 357 ? 8.133 30.594 0.639 1 95 357 LYS B O 1
ATOM 5710 N N . VAL B 1 358 ? 9.039 32.312 -0.48 1 94.94 358 VAL B N 1
ATOM 5711 C CA . VAL B 1 358 ? 10.344 31.688 -0.669 1 94.94 358 VAL B CA 1
ATOM 5712 C C . VAL B 1 358 ? 11.016 31.484 0.685 1 94.94 358 VAL B C 1
ATOM 5714 O O . VAL B 1 358 ? 11.711 30.484 0.896 1 94.94 358 VAL B O 1
ATOM 5717 N N . GLY B 1 359 ? 10.82 32.406 1.578 1 95.56 359 GLY B N 1
ATOM 5718 C CA . GLY B 1 359 ? 11.477 32.312 2.875 1 95.56 359 GLY B CA 1
ATOM 5719 C C . GLY B 1 359 ? 10.586 31.719 3.951 1 95.56 359 GLY B C 1
ATOM 5720 O O . GLY B 1 359 ? 10.922 31.766 5.137 1 95.56 359 GLY B O 1
ATOM 5721 N N . LEU B 1 360 ? 9.469 31.078 3.564 1 96.81 360 LEU B N 1
ATOM 5722 C CA . LEU B 1 360 ? 8.523 30.516 4.52 1 96.81 360 LEU B CA 1
ATOM 5723 C C . LEU B 1 360 ? 9.133 29.328 5.25 1 96.81 360 LEU B C 1
ATOM 5725 O O . LEU B 1 360 ? 9.711 28.438 4.621 1 96.81 360 LEU B O 1
ATOM 5729 N N . LEU B 1 361 ? 9.078 29.312 6.59 1 97.94 361 LEU B N 1
ATOM 5730 C CA . LEU B 1 361 ? 9.508 28.203 7.43 1 97.94 361 LEU B CA 1
ATOM 5731 C C . LEU B 1 361 ? 8.336 27.656 8.242 1 97.94 361 LEU B C 1
ATOM 5733 O O . LEU B 1 361 ? 7.574 28.422 8.836 1 97.94 361 LEU B O 1
ATOM 5737 N N . ARG B 1 362 ? 8.172 26.406 8.172 1 98.12 362 ARG B N 1
ATOM 5738 C CA . ARG B 1 362 ? 7.188 25.734 9.008 1 98.12 362 ARG B CA 1
ATOM 5739 C C . ARG B 1 362 ? 7.867 24.906 10.094 1 98.12 362 ARG B C 1
ATOM 5741 O O . ARG B 1 362 ? 8.633 24 9.805 1 98.12 362 ARG B O 1
ATOM 5748 N N . PHE B 1 363 ? 7.582 25.25 11.297 1 98.25 363 PHE B N 1
ATOM 5749 C CA . PHE B 1 363 ? 8.086 24.484 12.438 1 98.25 363 PHE B CA 1
ATOM 5750 C C . PHE B 1 363 ? 7.062 23.469 12.898 1 98.25 363 PHE B C 1
ATOM 5752 O O . PHE B 1 363 ? 5.875 23.766 13.008 1 98.25 363 PHE B O 1
ATOM 5759 N N . SER B 1 364 ? 7.465 22.25 13.039 1 98.06 364 SER B N 1
ATOM 5760 C CA . SER B 1 364 ? 6.754 21.25 13.82 1 98.06 364 SER B CA 1
ATOM 5761 C C . SER B 1 364 ? 7.328 21.125 15.227 1 98.06 364 SER B C 1
ATOM 5763 O O . SER B 1 364 ? 8.391 20.531 15.422 1 98.06 364 SER B O 1
ATOM 5765 N N . ILE B 1 365 ? 6.602 21.641 16.156 1 98.31 365 ILE B N 1
ATOM 5766 C CA . ILE B 1 365 ? 7.109 21.75 17.516 1 98.31 365 ILE B CA 1
ATOM 5767 C C . ILE B 1 365 ? 6.859 20.453 18.266 1 98.31 365 ILE B C 1
ATOM 5769 O O . ILE B 1 365 ? 5.719 19.984 18.344 1 98.31 365 ILE B O 1
ATOM 5773 N N . GLY B 1 366 ? 7.941 19.875 18.797 1 97.06 366 GLY B N 1
ATOM 5774 C CA . GLY B 1 366 ? 7.867 18.625 19.516 1 97.06 366 GLY B CA 1
ATOM 5775 C C . GLY B 1 366 ? 7.496 18.781 20.969 1 97.06 366 GLY B C 1
ATOM 5776 O O . GLY B 1 366 ? 6.848 19.766 21.359 1 97.06 366 GLY B O 1
ATOM 5777 N N . ILE B 1 367 ? 7.809 17.703 21.75 1 97.19 367 ILE B N 1
ATOM 5778 C CA . ILE B 1 367 ? 7.402 17.703 23.156 1 97.19 367 ILE B CA 1
ATOM 5779 C C . ILE B 1 367 ? 8.633 17.859 24.047 1 97.19 367 ILE B C 1
ATOM 5781 O O . ILE B 1 367 ? 8.633 17.422 25.203 1 97.19 367 ILE B O 1
ATOM 5785 N N . GLU B 1 368 ? 9.727 18.344 23.453 1 95.62 368 GLU B N 1
ATOM 5786 C CA . GLU B 1 368 ? 10.883 18.734 24.25 1 95.62 368 GLU B CA 1
ATOM 5787 C C . GLU B 1 368 ? 10.531 19.891 25.188 1 95.62 368 GLU B C 1
ATOM 5789 O O . GLU B 1 368 ? 9.398 20.375 25.188 1 95.62 368 GLU B O 1
ATOM 5794 N N . ASP B 1 369 ? 11.555 20.266 25.984 1 95.44 369 ASP B N 1
ATOM 5795 C CA . ASP B 1 369 ? 11.383 21.469 26.812 1 95.44 369 ASP B CA 1
ATOM 5796 C C . ASP B 1 369 ? 11.211 22.719 25.938 1 95.44 369 ASP B C 1
ATOM 5798 O O . ASP B 1 369 ? 12.023 22.969 25.062 1 95.44 369 ASP B O 1
ATOM 5802 N N . ALA B 1 370 ? 10.148 23.469 26.172 1 97.06 370 ALA B N 1
ATOM 5803 C CA . ALA B 1 370 ? 9.797 24.609 25.328 1 97.06 370 ALA B CA 1
ATOM 5804 C C . ALA B 1 370 ? 10.93 25.641 25.297 1 97.06 370 ALA B C 1
ATOM 5806 O O . ALA B 1 370 ? 11.18 26.266 24.266 1 97.06 370 ALA B O 1
ATOM 5807 N N . ASP B 1 371 ? 11.562 25.828 26.422 1 97.56 371 ASP B N 1
ATOM 5808 C CA . ASP B 1 371 ? 12.656 26.797 26.484 1 97.56 371 ASP B CA 1
ATOM 5809 C C . ASP B 1 371 ? 13.836 26.359 25.625 1 97.56 371 ASP B C 1
ATOM 5811 O O . ASP B 1 371 ? 14.492 27.172 24.984 1 97.56 371 ASP B O 1
ATOM 5815 N N . ASP B 1 372 ? 14.117 25.047 25.625 1 97.12 372 ASP B N 1
ATOM 5816 C CA . ASP B 1 372 ? 15.203 24.531 24.797 1 97.12 372 ASP B CA 1
ATOM 5817 C C . ASP B 1 372 ? 14.898 24.719 23.312 1 97.12 372 ASP B C 1
ATOM 5819 O O . ASP B 1 372 ? 15.773 25.109 22.531 1 97.12 372 ASP B O 1
ATOM 5823 N N . ILE B 1 373 ? 13.641 24.453 22.922 1 97.5 373 ILE B N 1
ATOM 5824 C CA . ILE B 1 373 ? 13.219 24.656 21.531 1 97.5 373 ILE B CA 1
ATOM 5825 C C . ILE B 1 373 ? 13.391 26.125 21.141 1 97.5 373 ILE B C 1
ATOM 5827 O O . ILE B 1 373 ? 13.984 26.438 20.109 1 97.5 373 ILE B O 1
ATOM 5831 N N . TRP B 1 374 ? 12.914 27 22.031 1 98.25 374 TRP B N 1
ATOM 5832 C CA . TRP B 1 374 ? 12.945 28.422 21.734 1 98.25 374 TRP B CA 1
ATOM 5833 C C . TRP B 1 374 ? 14.375 28.938 21.625 1 98.25 374 TRP B C 1
ATOM 5835 O O . TRP B 1 374 ? 14.695 29.688 20.719 1 98.25 374 TRP B O 1
ATOM 5845 N N . ASN B 1 375 ? 15.203 28.547 22.531 1 97.5 375 ASN B N 1
ATOM 5846 C CA . ASN B 1 375 ? 16.594 29.016 22.516 1 97.5 375 ASN B CA 1
ATOM 5847 C C . ASN B 1 375 ? 17.297 28.625 21.219 1 97.5 375 ASN B C 1
ATOM 5849 O O . ASN B 1 375 ? 18.094 29.406 20.688 1 97.5 375 ASN B O 1
ATOM 5853 N N . ASP B 1 376 ? 17.016 27.484 20.766 1 97.44 376 ASP B N 1
ATOM 5854 C CA . ASP B 1 376 ? 17.594 27.031 19.5 1 97.44 376 ASP B CA 1
ATOM 5855 C C . ASP B 1 376 ? 17.094 27.875 18.328 1 97.44 376 ASP B C 1
ATOM 5857 O O . ASP B 1 376 ? 17.891 28.375 17.531 1 97.44 376 ASP B O 1
ATOM 5861 N N . ILE B 1 377 ? 15.781 28.125 18.234 1 98.25 377 ILE B N 1
ATOM 5862 C CA . ILE B 1 377 ? 15.148 28.859 17.141 1 98.25 377 ILE B CA 1
ATOM 5863 C C . ILE B 1 377 ? 15.578 30.328 17.188 1 98.25 377 ILE B C 1
ATOM 5865 O O . ILE B 1 377 ? 15.961 30.906 16.172 1 98.25 377 ILE B O 1
ATOM 5869 N N . SER B 1 378 ? 15.516 30.906 18.375 1 98.12 378 SER B N 1
ATOM 5870 C CA . SER B 1 378 ? 15.82 32.312 18.531 1 98.12 378 SER B CA 1
ATOM 5871 C C . SER B 1 378 ? 17.266 32.625 18.125 1 98.12 378 SER B C 1
ATOM 5873 O O . SER B 1 378 ? 17.516 33.594 17.406 1 98.12 378 SER B O 1
ATOM 5875 N N . ALA B 1 379 ? 18.188 31.797 18.562 1 97.25 379 ALA B N 1
ATOM 5876 C CA . ALA B 1 379 ? 19.578 31.984 18.203 1 97.25 379 ALA B CA 1
ATOM 5877 C C . ALA B 1 379 ? 19.781 31.922 16.703 1 97.25 379 ALA B C 1
ATOM 5879 O O . ALA B 1 379 ? 20.562 32.688 16.125 1 97.25 379 ALA B O 1
ATOM 5880 N N . ALA B 1 380 ? 19.125 31.031 16.094 1 97.62 380 ALA B N 1
ATOM 5881 C CA . ALA B 1 380 ? 19.219 30.875 14.641 1 97.62 380 ALA B CA 1
ATOM 5882 C C . ALA B 1 380 ? 18.594 32.062 13.922 1 97.62 380 ALA B C 1
ATOM 5884 O O . ALA B 1 380 ? 19.125 32.531 12.914 1 97.62 380 ALA B O 1
ATOM 5885 N N . LEU B 1 381 ? 17.5 32.562 14.398 1 97.88 381 LEU B N 1
ATOM 5886 C CA . LEU B 1 381 ? 16.812 33.719 13.797 1 97.88 381 LEU B CA 1
ATOM 5887 C C . LEU B 1 381 ? 17.672 34.969 13.852 1 97.88 381 LEU B C 1
ATOM 5889 O O . LEU B 1 381 ? 17.609 35.812 12.953 1 97.88 381 LEU B O 1
ATOM 5893 N N . ASP B 1 382 ? 18.453 35.062 14.836 1 96.5 382 ASP B N 1
ATOM 5894 C CA . ASP B 1 382 ? 19.312 36.219 15.016 1 96.5 382 ASP B CA 1
ATOM 5895 C C . ASP B 1 382 ? 20.297 36.375 13.867 1 96.5 382 ASP B C 1
ATOM 5897 O O . ASP B 1 382 ? 20.797 37.469 13.594 1 96.5 382 ASP B O 1
ATOM 5901 N N . THR B 1 383 ? 20.516 35.281 13.18 1 93.75 383 THR B N 1
ATOM 5902 C CA . THR B 1 383 ? 21.469 35.312 12.086 1 93.75 383 THR B CA 1
ATOM 5903 C C . THR B 1 383 ? 20.891 36.031 10.875 1 93.75 383 THR B C 1
ATOM 5905 O O . THR B 1 383 ? 21.609 36.344 9.93 1 93.75 383 THR B O 1
ATOM 5908 N N . THR B 1 384 ? 19.656 36.281 10.836 1 92.38 384 THR B N 1
ATOM 5909 C CA . THR B 1 384 ? 18.984 36.906 9.688 1 92.38 384 THR B CA 1
ATOM 5910 C C . THR B 1 384 ? 18.734 38.375 9.938 1 92.38 384 THR B C 1
ATOM 5912 O O . THR B 1 384 ? 18.125 39.062 9.109 1 92.38 384 THR B O 1
ATOM 5915 N N . LEU B 1 385 ? 19.141 38.906 11.055 1 89.5 385 LEU B N 1
ATOM 5916 C CA . LEU B 1 385 ? 18.984 40.344 11.391 1 89.5 385 LEU B CA 1
ATOM 5917 C C . LEU B 1 385 ? 20.078 41.156 10.727 1 89.5 385 LEU B C 1
ATOM 5919 O O . LEU B 1 385 ? 21.188 40.688 10.484 1 89.5 385 LEU B O 1
#

Sequence (770 aa):
MKFATKAIHSSYDCDEHNRALMPPIYQNSMFALHEIGENVPYRYSRLSNPTRQILEDTVADLEHGAAGFAFSSGMAGIDAVWRTFLRPGDTIVAVADIYGGAYDLLVDVYQKWGVNVVFADLGNPDNLDELLKAHKVKLVWLETPSNPLLRLVDIKVLAAKAKAAGALVGIDNTFATPYLQQPLDMGCDFVFHSATKYLCGHSDVLMGIVVAKTKELAQPLHDMMVHTGAVAGPLDCWLVLRGIKTLALRMNAHCQNALEIARRLEAHPAIEKVFHPGLPSHEHYELAKTQMPKGIGGVVTVYLKNDTREAANSVIKNMKLVKMASSLGGVESLVNHCYSQSHSGVPHDVKMEMGIKVGLLRFSIGIEDADDIWNDISAALDTTLMKFATKAIHSSYDCDEHNRALMPPIYQNSMFALHEIGENVPYRYSRLSNPTRQILEDTVADLEHGAAGFAFSSGMAGIDAVWRTFLRPGDTIVAVADIYGGAYDLLVDVYQKWGVNVVFADLGNPDNLDELLKAHKVKLVWLETPSNPLLRLVDIKVLAAKAKAAGALVGIDNTFATPYLQQPLDMGCDFVFHSATKYLCGHSDVLMGIVVAKTKELAQPLHDMMVHTGAVAGPLDCWLVLRGIKTLALRMNAHCQNALEIARRLEAHPAIEKVFHPGLPSHEHYELAKTQMPKGIGGVVTVYLKNDTREAANSVIKNMKLVKMASSLGGVESLVNHCYSQSHSGVPHDVKMEMGIKVGLLRFSIGIEDADDIWNDISAALDTTL